Protein AF-0000000079073240 (afdb_homodimer)

Nearest PDB structures (foldseek):
  4fma-assembly17_L  TM=2.137E-01  e=8.329E-01  Escherichia coli
  3fks-assembly1_G  TM=1.843E-01  e=3.389E+00  Saccharomyces cerevisiae
  4fma-assembly17_L  TM=2.131E-01  e=1.432E+00  Escherichia coli
  3fks-assembly1_G  TM=1.661E-01  e=3.949E+00  Saccharomyces cerevisiae
  6wnr-assembly1_G  TM=2.010E-01  e=8.690E+00  Escherichia coli

Secondary structure (DSSP, 8-state):
--EEEEEEEEEE-TT-SS-EEEEEEEETT-TTHHHHHHHHHHHHPPPHHHHHH----TTTTHHHHHHHHSTTT--S-HHHHHHHHHHHHHT-SSSB--GGG-HHHHHHHHHHS-TT-HHHHHHHHHHHHHHB--HHHHGGG-SS-SEEEEEEEEEETTTEEEEEEEEEEES-TTS-HHHHTT-EEEE-HHHHHTSHHHHTTS-HHHHHHHHHHHHHTTEEE--HHHHHHHHHHHHHHHHHHHT-/--EEEEEEEEEE-TT-SS-EEEEEEEETT-TTHHHHHHHHHHHHPPPHHHHHHS---TTTTHHHHHHHHSTTT--S-HHHHHHHHHHHHHT-SSSB--GGG-HHHHHHHHHHS-TT-HHHHHHHHHHHHHHB--HHHHGGG-SS-SEEEEEEEEEETTTEEEEEEEEEEES-TTS-HHHHTT-EEEE-HHHHHTSHHHHTTS-HHHHHHHHHHHHHTTEEE--HHHHHHHHHHHHHHHHHHHT-

Foldseek 3Di:
DFQAEKEWEWEADPPWPATWIAMWTADALCACVVLVLVLLLLVLADALVCLVPVDDPCVLCVQVVVVCCDPLNVGPDVSSQVSSLVSSVVSGDHTPPVPLPPSNVLSVQCVVDDPPDPSNVVSSVVVCNRTPDAPQCRLVVGLHHLKYKYWYWYCPPSGDIAIAMWIWTFQCSPDDSVCSSPRIDTDDPVVSCVRPSHVVRCDPVNSVVSQVSCVVSNYYYDDPVRVVVSSVVSVVVVVVVVVD/DFQAEKEWEWEADPPWPATWIAMWTADALCACVVLVLVLLLLVLADALVCLVPVDDPCVLCVQVVVVCCDPLNVGPCVSSQVSSLVSSVVSGDHTPPVPLPPVNVLSVQCVVDDPPDPSNVVSSVVVCNRTPDAPQCRLVVGLHHLWYKYWYWYCPPSGDIAIAMWIWTFQCSPDDSVCSSPRIDTDDPVVSCVRPSHVVRCDPVNSVVSQVSCVVSNYYYDDPVRVVVSSVVSVVVVVVVVVD

Structure (mmCIF, N/CA/C/O backbone):
data_AF-0000000079073240-model_v1
#
loop_
_entity.id
_entity.type
_entity.pdbx_description
1 polymer 'Uncharacterized protein'
#
loop_
_atom_site.group_PDB
_atom_site.id
_atom_site.type_symbol
_atom_site.label_atom_id
_atom_site.label_alt_id
_atom_site.label_comp_id
_atom_site.label_asym_id
_atom_site.label_entity_id
_atom_site.label_seq_id
_atom_site.pdbx_PDB_ins_code
_atom_site.Cartn_x
_atom_site.Cartn_y
_atom_site.Cartn_z
_atom_site.occupancy
_atom_site.B_iso_or_equiv
_atom_site.auth_seq_id
_atom_site.auth_comp_id
_atom_site.auth_asym_id
_atom_site.auth_atom_id
_atom_site.pdbx_PDB_model_num
ATOM 1 N N . MET A 1 1 ? -9.312 -0.225 -21.156 1 39.06 1 MET A N 1
ATOM 2 C CA . MET A 1 1 ? -8.062 0.419 -20.75 1 39.06 1 MET A CA 1
ATOM 3 C C . MET A 1 1 ? -7.074 -0.608 -20.203 1 39.06 1 MET A C 1
ATOM 5 O O . MET A 1 1 ? -7.438 -1.466 -19.406 1 39.06 1 MET A O 1
ATOM 9 N N . GLY A 1 2 ? -5.984 -1.089 -20.938 1 51.09 2 GLY A N 1
ATOM 10 C CA . GLY A 1 2 ? -5.105 -2.23 -21.141 1 51.09 2 GLY A CA 1
ATOM 11 C C . GLY A 1 2 ? -4.203 -2.504 -19.953 1 51.09 2 GLY A C 1
ATOM 12 O O . GLY A 1 2 ? -3.764 -1.574 -19.266 1 51.09 2 GLY A O 1
ATOM 13 N N . GLU A 1 3 ? -4.613 -3.57 -19.203 1 54.66 3 GLU A N 1
ATOM 14 C CA . GLU A 1 3 ? -3.646 -4.125 -18.266 1 54.66 3 GLU A CA 1
ATOM 15 C C . GLU A 1 3 ? -2.291 -4.348 -18.922 1 54.66 3 GLU A C 1
ATOM 17 O O . GLU A 1 3 ? -2.219 -4.883 -20.031 1 54.66 3 GLU A O 1
ATOM 22 N N . ARG A 1 4 ? -1.226 -3.611 -18.281 1 68.44 4 ARG A N 1
ATOM 23 C CA . ARG A 1 4 ? 0.038 -3.572 -19.016 1 68.44 4 ARG A CA 1
ATOM 24 C C . ARG A 1 4 ? 1.122 -4.352 -18.266 1 68.44 4 ARG A C 1
ATOM 26 O O . ARG A 1 4 ? 2.053 -4.867 -18.891 1 68.44 4 ARG A O 1
ATOM 33 N N . THR A 1 5 ? 0.93 -4.434 -16.906 1 77.81 5 THR A N 1
ATOM 34 C CA . THR A 1 5 ? 1.904 -5.227 -16.156 1 77.81 5 THR A CA 1
ATOM 35 C C . THR A 1 5 ? 1.208 -6.125 -15.141 1 77.81 5 THR A C 1
ATOM 37 O O . THR A 1 5 ? 0.056 -5.883 -14.773 1 77.81 5 THR A O 1
ATOM 40 N N . GLN A 1 6 ? 1.866 -7.25 -14.844 1 85.62 6 GLN A N 1
ATOM 41 C CA . GLN A 1 6 ? 1.227 -8.211 -13.953 1 85.62 6 GLN A CA 1
ATOM 42 C C . GLN A 1 6 ? 2.25 -8.875 -13.031 1 85.62 6 GLN A C 1
ATOM 44 O O . GLN A 1 6 ? 3.428 -8.977 -13.383 1 85.62 6 GLN A O 1
ATOM 49 N N . ILE A 1 7 ? 1.712 -9.258 -11.93 1 90.81 7 ILE A N 1
ATOM 50 C CA . ILE A 1 7 ? 2.479 -10.109 -11.031 1 90.81 7 ILE A CA 1
ATOM 51 C C . ILE A 1 7 ? 1.813 -11.484 -10.938 1 90.81 7 ILE A C 1
ATOM 53 O O . ILE A 1 7 ? 0.609 -11.578 -10.688 1 90.81 7 ILE A O 1
ATOM 57 N N . LEU A 1 8 ? 2.543 -12.477 -11.219 1 91.12 8 LEU A N 1
ATOM 58 C CA . LEU A 1 8 ? 2.15 -13.828 -10.844 1 91.12 8 LEU A CA 1
ATOM 59 C C . LEU A 1 8 ? 2.73 -14.203 -9.484 1 91.12 8 LEU A C 1
ATOM 61 O O . LEU A 1 8 ? 3.949 -14.18 -9.297 1 91.12 8 LEU A O 1
ATOM 65 N N . VAL A 1 9 ? 1.923 -14.469 -8.57 1 93.81 9 VAL A N 1
ATOM 66 C CA . VAL A 1 9 ? 2.377 -14.992 -7.289 1 93.81 9 VAL A CA 1
ATOM 67 C C . VAL A 1 9 ? 2.199 -16.516 -7.262 1 93.81 9 VAL A C 1
ATOM 69 O O . VAL A 1 9 ? 1.07 -17.016 -7.289 1 93.81 9 VAL A O 1
ATOM 72 N N . ASN A 1 10 ? 3.271 -17.156 -7.242 1 93.31 10 ASN A N 1
ATOM 73 C CA . ASN A 1 10 ? 3.33 -18.625 -7.199 1 93.31 10 ASN A CA 1
ATOM 74 C C . ASN A 1 10 ? 3.803 -19.125 -5.84 1 93.31 10 ASN A C 1
ATOM 76 O O . ASN A 1 10 ? 4.863 -18.719 -5.359 1 93.31 10 ASN A O 1
ATOM 80 N N . VAL A 1 11 ? 2.977 -20.016 -5.25 1 93.69 11 VAL A N 1
ATOM 81 C CA . VAL A 1 11 ? 3.355 -20.531 -3.941 1 93.69 11 VAL A CA 1
ATOM 82 C C . VAL A 1 11 ? 3.385 -22.062 -3.979 1 93.69 11 VAL A C 1
ATOM 84 O O . VAL A 1 11 ? 2.363 -22.703 -4.234 1 93.69 11 VAL A O 1
ATOM 87 N N . HIS A 1 12 ? 4.527 -22.562 -3.688 1 91.12 12 HIS A N 1
ATOM 88 C CA . HIS A 1 12 ? 4.711 -24.016 -3.598 1 91.12 12 HIS A CA 1
ATOM 89 C C . HIS A 1 12 ? 4.465 -24.516 -2.178 1 91.12 12 HIS A C 1
ATOM 91 O O . HIS A 1 12 ? 5.141 -24.094 -1.238 1 91.12 12 HIS A O 1
ATOM 97 N N . LEU A 1 13 ? 3.537 -25.391 -2.162 1 88.44 13 LEU A N 1
ATOM 98 C CA . LEU A 1 13 ? 3.191 -26.016 -0.891 1 88.44 13 LEU A CA 1
ATOM 99 C C . LEU A 1 13 ? 3.621 -27.469 -0.871 1 88.44 13 LEU A C 1
ATOM 101 O O . LEU A 1 13 ? 3.418 -28.203 -1.848 1 88.44 13 LEU A O 1
ATOM 105 N N . SER A 1 14 ? 4.23 -27.984 0.202 1 80.5 14 SER A N 1
ATOM 106 C CA . SER A 1 14 ? 4.809 -29.312 0.281 1 80.5 14 SER A CA 1
ATOM 107 C C . SER A 1 14 ? 3.738 -30.391 0.146 1 80.5 14 SER A C 1
ATOM 109 O O . SER A 1 14 ? 4 -31.484 -0.38 1 80.5 14 SER A O 1
ATOM 111 N N . ASN A 1 15 ? 2.557 -30.172 0.523 1 78.69 15 ASN A N 1
ATOM 112 C CA . ASN A 1 15 ? 1.539 -31.219 0.563 1 78.69 15 ASN A CA 1
ATOM 113 C C . ASN A 1 15 ? 0.545 -31.078 -0.585 1 78.69 15 ASN A C 1
ATOM 115 O O . ASN A 1 15 ? -0.516 -31.703 -0.574 1 78.69 15 ASN A O 1
ATOM 119 N N . GLU A 1 16 ? 0.868 -30.266 -1.56 1 80.88 16 GLU A N 1
ATOM 120 C CA . GLU A 1 16 ? -0.041 -30.062 -2.684 1 80.88 16 GLU A CA 1
ATOM 121 C C . GLU A 1 16 ? 0.634 -30.422 -4.008 1 80.88 16 GLU A C 1
ATOM 123 O O . GLU A 1 16 ? 1.821 -30.141 -4.195 1 80.88 16 GLU A O 1
ATOM 128 N N . ARG A 1 17 ? -0.146 -31 -4.82 1 75.69 17 ARG A N 1
ATOM 129 C CA . ARG A 1 17 ? 0.35 -31.375 -6.141 1 75.69 17 ARG A CA 1
ATOM 130 C C . ARG A 1 17 ? 0.611 -30.141 -7 1 75.69 17 ARG A C 1
ATOM 132 O O . ARG A 1 17 ? 1.598 -30.094 -7.738 1 75.69 17 ARG A O 1
ATOM 139 N N . TYR A 1 18 ? -0.272 -29.234 -6.793 1 77.88 18 TYR A N 1
ATOM 140 C CA . TYR A 1 18 ? -0.161 -28.031 -7.602 1 77.88 18 TYR A CA 1
ATOM 141 C C . TYR A 1 18 ? 0.098 -26.812 -6.723 1 77.88 18 TYR A C 1
ATOM 143 O O . TYR A 1 18 ? -0.429 -26.719 -5.613 1 77.88 18 TYR A O 1
ATOM 151 N N . ALA A 1 19 ? 0.877 -25.891 -7.305 1 83.06 19 ALA A N 1
ATOM 152 C CA . ALA A 1 19 ? 1.154 -24.641 -6.605 1 83.06 19 ALA A CA 1
ATOM 153 C C . ALA A 1 19 ? -0.075 -23.734 -6.59 1 83.06 19 ALA A C 1
ATOM 155 O O . ALA A 1 19 ? -0.89 -23.766 -7.516 1 83.06 19 ALA A O 1
ATOM 156 N N . PHE A 1 20 ? -0.164 -23.094 -5.508 1 90.75 20 PHE A N 1
ATOM 157 C CA . PHE A 1 20 ? -1.068 -21.953 -5.531 1 90.75 20 PHE A CA 1
ATOM 158 C C . PHE A 1 20 ? -0.569 -20.875 -6.496 1 90.75 20 PHE A C 1
ATOM 160 O O . PHE A 1 20 ? 0.631 -20.609 -6.562 1 90.75 20 PHE A O 1
ATOM 167 N N . GLY A 1 21 ? -1.479 -20.297 -7.246 1 90.94 21 GLY A N 1
ATOM 168 C CA . GLY A 1 21 ? -1.134 -19.203 -8.141 1 90.94 21 GLY A CA 1
ATOM 169 C C . GLY A 1 21 ? -2.217 -18.141 -8.227 1 90.94 21 GLY A C 1
ATOM 170 O O . GLY A 1 21 ? -3.406 -18.469 -8.273 1 90.94 21 GLY A O 1
ATOM 171 N N . THR A 1 22 ? -1.806 -16.922 -8.188 1 90.44 22 THR A N 1
ATOM 172 C CA . THR A 1 22 ? -2.74 -15.828 -8.422 1 90.44 22 THR A CA 1
ATOM 173 C C . THR A 1 22 ? -2.098 -14.742 -9.281 1 90.44 22 THR A C 1
ATOM 175 O O . THR A 1 22 ? -0.878 -14.562 -9.258 1 90.44 22 THR A O 1
ATOM 178 N N . VAL A 1 23 ? -2.951 -14 -10 1 88 23 VAL A N 1
ATOM 179 C CA . VAL A 1 23 ? -2.475 -12.945 -10.883 1 88 23 VAL A CA 1
ATOM 180 C C . VAL A 1 23 ? -2.998 -11.594 -10.406 1 88 23 VAL A C 1
ATOM 182 O O . VAL A 1 23 ? -4.184 -11.453 -10.102 1 88 23 VAL A O 1
ATOM 185 N N . ILE A 1 24 ? -2.059 -10.695 -10.328 1 87.12 24 ILE A N 1
ATOM 186 C CA . ILE A 1 24 ? -2.408 -9.32 -10.008 1 87.12 24 ILE A CA 1
ATOM 187 C C . ILE A 1 24 ? -2.129 -8.422 -11.219 1 87.12 24 ILE A C 1
ATOM 189 O O . ILE A 1 24 ? -1.018 -8.422 -11.75 1 87.12 24 ILE A O 1
ATOM 193 N N . HIS A 1 25 ? -3.105 -7.656 -11.555 1 85 25 HIS A N 1
ATOM 194 C CA . HIS A 1 25 ? -2.984 -6.809 -12.742 1 85 25 HIS A CA 1
ATOM 195 C C . HIS A 1 25 ? -2.762 -5.352 -12.352 1 85 25 HIS A C 1
ATOM 197 O O . HIS A 1 25 ? -3.365 -4.859 -11.398 1 85 25 HIS A O 1
ATOM 203 N N . TYR A 1 26 ? -1.938 -4.723 -13.117 1 84 26 TYR A N 1
ATOM 204 C CA . TYR A 1 26 ? -1.677 -3.303 -12.922 1 84 26 TYR A CA 1
ATOM 205 C C . TYR A 1 26 ? -1.961 -2.512 -14.188 1 84 26 TYR A C 1
ATOM 207 O O . TYR A 1 26 ? -1.687 -2.984 -15.297 1 84 26 TYR A O 1
ATOM 215 N N . GLN A 1 27 ? -2.514 -1.317 -13.938 1 73.56 27 GLN A N 1
ATOM 216 C CA . GLN A 1 27 ? -2.848 -0.447 -15.062 1 73.56 27 GLN A CA 1
ATOM 217 C C . GLN A 1 27 ? -1.596 0.196 -15.648 1 73.56 27 GLN A C 1
ATOM 219 O O . GLN A 1 27 ? -0.532 0.181 -15.023 1 73.56 27 GLN A O 1
ATOM 224 N N . TRP A 1 28 ? -1.771 0.904 -16.688 1 59.62 28 TRP A N 1
ATOM 225 C CA . TRP A 1 28 ? -0.756 1.611 -17.469 1 59.62 28 TRP A CA 1
ATOM 226 C C . TRP A 1 28 ? -0.041 2.65 -16.609 1 59.62 28 TRP A C 1
ATOM 228 O O . TRP A 1 28 ? -0.671 3.344 -15.805 1 59.62 28 TRP A O 1
ATOM 238 N N . GLY A 1 29 ? 1.304 2.631 -16.906 1 57.88 29 GLY A N 1
ATOM 239 C CA . GLY A 1 29 ? 2.023 3.762 -16.344 1 57.88 29 GLY A CA 1
ATOM 240 C C . GLY A 1 29 ? 2.357 3.586 -14.875 1 57.88 29 GLY A C 1
ATOM 241 O O . GLY A 1 29 ? 2.762 4.539 -14.211 1 57.88 29 GLY A O 1
ATOM 242 N N . ALA A 1 30 ? 2.354 2.287 -14.5 1 62.16 30 ALA A N 1
ATOM 243 C CA . ALA A 1 30 ? 2.436 2.201 -13.047 1 62.16 30 ALA A CA 1
ATOM 244 C C . ALA A 1 30 ? 3.877 2.357 -12.57 1 62.16 30 ALA A C 1
ATOM 246 O O . ALA A 1 30 ? 4.125 2.512 -11.367 1 62.16 30 ALA A O 1
ATOM 247 N N . GLY A 1 31 ? 4.812 2.625 -13.625 1 77.06 31 GLY A N 1
ATOM 248 C CA . GLY A 1 31 ? 6.152 2.926 -13.141 1 77.06 31 GLY A CA 1
ATOM 249 C C . GLY A 1 31 ? 6.668 1.915 -12.133 1 77.06 31 GLY A C 1
ATOM 250 O O . GLY A 1 31 ? 6.672 0.712 -12.398 1 77.06 31 GLY A O 1
ATOM 251 N N . ILE A 1 32 ? 6.977 2.418 -10.93 1 87.81 32 ILE A N 1
ATOM 252 C CA . ILE A 1 32 ? 7.598 1.551 -9.93 1 87.81 32 ILE A CA 1
ATOM 253 C C . ILE A 1 32 ? 6.531 1.011 -8.984 1 87.81 32 ILE A C 1
ATOM 255 O O . ILE A 1 32 ? 6.852 0.337 -8 1 87.81 32 ILE A O 1
ATOM 259 N N . THR A 1 33 ? 5.266 1.24 -9.273 1 89.06 33 THR A N 1
ATOM 260 C CA . THR A 1 33 ? 4.16 0.868 -8.398 1 89.06 33 THR A CA 1
ATOM 261 C C . THR A 1 33 ? 4.105 -0.645 -8.211 1 89.06 33 THR A C 1
ATOM 263 O O . THR A 1 33 ? 4 -1.13 -7.082 1 89.06 33 THR A O 1
ATOM 266 N N . MET A 1 34 ? 4.16 -1.375 -9.289 1 90.44 34 MET A N 1
ATOM 267 C CA . MET A 1 34 ? 4.133 -2.834 -9.227 1 90.44 34 MET A CA 1
ATOM 268 C C . MET A 1 34 ? 5.312 -3.365 -8.422 1 90.44 34 MET A C 1
ATOM 270 O O . MET A 1 34 ? 5.156 -4.297 -7.629 1 90.44 34 MET A O 1
ATOM 274 N N . LEU A 1 35 ? 6.457 -2.748 -8.641 1 92.88 35 LEU A N 1
ATOM 275 C CA . LEU A 1 35 ? 7.668 -3.162 -7.934 1 92.88 35 LEU A CA 1
ATOM 276 C C . LEU A 1 35 ? 7.527 -2.939 -6.434 1 92.88 35 LEU A C 1
ATOM 278 O O . LEU A 1 35 ? 7.883 -3.811 -5.637 1 92.88 35 LEU A O 1
ATOM 282 N N . LEU A 1 36 ? 6.945 -1.844 -6.062 1 92.88 36 LEU A N 1
ATOM 283 C CA . LEU A 1 36 ? 6.754 -1.545 -4.645 1 92.88 36 LEU A CA 1
ATOM 284 C C . LEU A 1 36 ? 5.684 -2.447 -4.043 1 92.88 36 LEU A C 1
ATOM 286 O O . LEU A 1 36 ? 5.832 -2.924 -2.914 1 92.88 36 LEU A O 1
ATOM 290 N N . ASP A 1 37 ? 4.641 -2.699 -4.762 1 92.75 37 ASP A N 1
ATOM 291 C CA . ASP A 1 37 ? 3.604 -3.609 -4.289 1 92.75 37 ASP A CA 1
ATOM 292 C C . ASP A 1 37 ? 4.176 -4.996 -4.004 1 92.75 37 ASP A C 1
ATOM 294 O O . ASP A 1 37 ? 3.73 -5.68 -3.078 1 92.75 37 ASP A O 1
ATOM 298 N N . ALA A 1 38 ? 5.066 -5.402 -4.859 1 95.19 38 ALA A N 1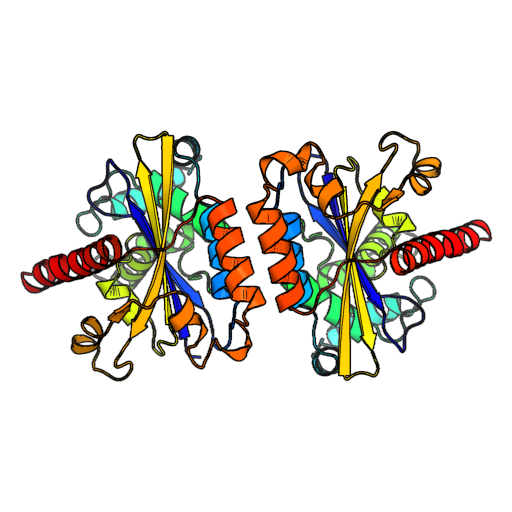
ATOM 299 C CA . ALA A 1 38 ? 5.664 -6.723 -4.684 1 95.19 38 ALA A CA 1
ATOM 300 C C . ALA A 1 38 ? 6.266 -6.875 -3.291 1 95.19 38 ALA A C 1
ATOM 302 O O . ALA A 1 38 ? 6.195 -7.949 -2.689 1 95.19 38 ALA A O 1
ATOM 303 N N . ILE A 1 39 ? 6.867 -5.824 -2.816 1 95.38 39 ILE A N 1
ATOM 304 C CA . ILE A 1 39 ? 7.457 -5.859 -1.481 1 95.38 39 ILE A CA 1
ATOM 305 C C . ILE A 1 39 ? 6.375 -6.16 -0.447 1 95.38 39 ILE A C 1
ATOM 307 O O . ILE A 1 39 ? 6.547 -7.027 0.409 1 95.38 39 ILE A O 1
ATOM 311 N N . ASP A 1 40 ? 5.281 -5.504 -0.572 1 93.38 40 ASP A N 1
ATOM 312 C CA . ASP A 1 40 ? 4.199 -5.688 0.39 1 93.38 40 ASP A CA 1
ATOM 313 C C . ASP A 1 40 ? 3.549 -7.062 0.234 1 93.38 40 ASP A C 1
ATOM 315 O O . ASP A 1 40 ? 3.15 -7.68 1.222 1 93.38 40 ASP A O 1
ATOM 319 N N . ILE A 1 41 ? 3.438 -7.48 -0.933 1 94.44 41 ILE A N 1
ATOM 320 C CA . ILE A 1 41 ? 2.889 -8.812 -1.177 1 94.44 41 ILE A CA 1
ATOM 321 C C . ILE A 1 41 ? 3.775 -9.867 -0.517 1 94.44 41 ILE A C 1
ATOM 323 O O . ILE A 1 41 ? 3.279 -10.758 0.171 1 94.44 41 ILE A O 1
ATOM 327 N N . ILE A 1 42 ? 5.066 -9.766 -0.702 1 96.62 42 ILE A N 1
ATOM 328 C CA . ILE A 1 42 ? 6.016 -10.711 -0.125 1 96.62 42 ILE A CA 1
ATOM 329 C C . ILE A 1 42 ? 5.914 -10.68 1.398 1 96.62 42 ILE A C 1
ATOM 331 O O . ILE A 1 42 ? 5.871 -11.734 2.047 1 96.62 42 ILE A O 1
ATOM 335 N N . ARG A 1 43 ? 5.797 -9.555 1.954 1 93.56 43 ARG A N 1
ATOM 336 C CA . ARG A 1 43 ? 5.727 -9.391 3.402 1 93.56 43 ARG A CA 1
ATOM 337 C C . ARG A 1 43 ? 4.406 -9.922 3.947 1 93.56 43 ARG A C 1
ATOM 339 O O . ARG A 1 43 ? 4.293 -10.219 5.141 1 93.56 43 ARG A O 1
ATOM 346 N N . SER A 1 44 ? 3.414 -9.953 3.082 1 92.5 44 SER A N 1
ATOM 347 C CA . SER A 1 44 ? 2.092 -10.367 3.533 1 92.5 44 SER A CA 1
ATOM 348 C C . SER A 1 44 ? 1.972 -11.891 3.561 1 92.5 44 SER A C 1
ATOM 350 O O . SER A 1 44 ? 0.995 -12.43 4.082 1 92.5 44 SER A O 1
ATOM 352 N N . LEU A 1 45 ? 2.934 -12.594 2.996 1 94.19 45 LEU A N 1
ATOM 353 C CA . LEU A 1 45 ? 2.889 -14.047 3.029 1 94.19 45 LEU A CA 1
ATOM 354 C C . LEU A 1 45 ? 2.902 -14.562 4.465 1 94.19 45 LEU A C 1
ATOM 356 O O . LEU A 1 45 ? 3.771 -14.18 5.254 1 94.19 45 LEU A O 1
ATOM 360 N N . PRO A 1 46 ? 1.967 -15.406 4.715 1 92.38 46 PRO A N 1
ATOM 361 C CA . PRO A 1 46 ? 1.881 -15.883 6.098 1 92.38 46 PRO A CA 1
ATOM 362 C C . PRO A 1 46 ? 2.971 -16.891 6.438 1 92.38 46 PRO A C 1
ATOM 364 O O . PRO A 1 46 ? 3.447 -17.609 5.555 1 92.38 46 PRO A O 1
ATOM 367 N N . SER A 1 47 ? 3.256 -16.859 7.715 1 88.88 47 SER A N 1
ATOM 368 C CA . SER A 1 47 ? 4.109 -17.953 8.188 1 88.88 47 SER A CA 1
ATOM 369 C C . SER A 1 47 ? 3.414 -19.297 8.055 1 88.88 47 SER A C 1
ATOM 371 O O . SER A 1 47 ? 2.184 -19.359 7.988 1 88.88 47 SER A O 1
ATOM 373 N N . PRO A 1 48 ? 4.184 -20.312 8.016 1 84.5 48 PRO A N 1
ATOM 374 C CA . PRO A 1 48 ? 3.57 -21.641 7.914 1 84.5 48 PRO A CA 1
ATOM 375 C C . PRO A 1 48 ? 2.541 -21.891 9.008 1 84.5 48 PRO A C 1
ATOM 377 O O . PRO A 1 48 ? 1.501 -22.516 8.758 1 84.5 48 PRO A O 1
ATOM 380 N N . TYR A 1 49 ? 2.814 -21.422 10.117 1 82.75 49 TYR A N 1
ATOM 381 C CA . TYR A 1 49 ? 1.892 -21.578 11.234 1 82.75 49 TYR A CA 1
ATOM 382 C C . TYR A 1 49 ? 0.583 -20.844 10.969 1 82.75 49 TYR A C 1
ATOM 384 O O . TYR A 1 49 ? -0.5 -21.406 11.156 1 82.75 49 TYR A O 1
ATOM 392 N N . MET A 1 50 ? 0.628 -19.672 10.492 1 82.5 50 MET A N 1
ATOM 393 C CA . MET A 1 50 ? -0.56 -18.875 10.188 1 82.5 50 MET A CA 1
ATOM 394 C C . MET A 1 50 ? -1.371 -19.516 9.07 1 82.5 50 MET A C 1
ATOM 396 O O . MET A 1 50 ? -2.602 -19.531 9.109 1 82.5 50 MET A O 1
ATOM 400 N N . LEU A 1 51 ? -0.666 -19.969 8.148 1 83 51 LEU A N 1
ATOM 401 C CA . LEU A 1 51 ? -1.312 -20.578 6.984 1 83 51 LEU A CA 1
ATOM 402 C C . LEU A 1 51 ? -2.211 -21.734 7.402 1 83 51 LEU A C 1
ATOM 404 O O . LEU A 1 51 ? -3.316 -21.891 6.879 1 83 51 LEU A O 1
ATOM 408 N N . LYS A 1 52 ? -1.878 -22.5 8.32 1 74.5 52 LYS A N 1
ATOM 409 C CA . LYS A 1 52 ? -2.58 -23.703 8.758 1 74.5 52 LYS A CA 1
ATOM 410 C C . LYS A 1 52 ? -3.734 -23.359 9.695 1 74.5 52 LYS A C 1
ATOM 412 O O . LYS A 1 52 ? -4.781 -24 9.664 1 74.5 52 LYS A O 1
ATOM 417 N N . TYR A 1 53 ? -3.564 -22.203 10.414 1 73.62 53 TYR A N 1
ATOM 418 C CA . TYR A 1 53 ? -4.488 -22.016 11.531 1 73.62 53 TYR A CA 1
ATOM 419 C C . TYR A 1 53 ? -5.379 -20.797 11.297 1 73.62 53 TYR A C 1
ATOM 421 O O . TYR A 1 53 ? -6.289 -20.531 12.086 1 73.62 53 TYR A O 1
ATOM 429 N N . ASP A 1 54 ? -4.977 -20.094 10.32 1 71.12 54 ASP A N 1
ATOM 430 C CA . ASP A 1 54 ? -5.883 -18.984 10.031 1 71.12 54 ASP A CA 1
ATOM 431 C C . ASP A 1 54 ? -7.301 -19.5 9.766 1 71.12 54 ASP A C 1
ATOM 433 O O . ASP A 1 54 ? -7.488 -20.531 9.125 1 71.12 54 ASP A O 1
ATOM 437 N N . ASP A 1 55 ? -8.188 -18.953 10.617 1 64.88 55 ASP A N 1
ATOM 438 C CA . ASP A 1 55 ? -9.555 -19.453 10.664 1 64.88 55 ASP A CA 1
ATOM 439 C C . ASP A 1 55 ? -10.391 -18.891 9.516 1 64.88 55 ASP A C 1
ATOM 441 O O . ASP A 1 55 ? -10.625 -17.688 9.453 1 64.88 55 ASP A O 1
ATOM 445 N N . ASP A 1 56 ? -10.281 -19.594 8.406 1 67.06 56 ASP A N 1
ATOM 446 C CA . ASP A 1 56 ? -11.352 -19.297 7.449 1 67.06 56 ASP A CA 1
ATOM 447 C C . ASP A 1 56 ? -12.594 -20.141 7.754 1 67.06 56 ASP A C 1
ATOM 449 O O . ASP A 1 56 ? -12.484 -21.266 8.234 1 67.06 56 ASP A O 1
ATOM 453 N N . ASP A 1 57 ? -13.672 -19.484 7.941 1 69.69 57 ASP A N 1
ATOM 454 C CA . ASP A 1 57 ? -14.93 -20.156 8.258 1 69.69 57 ASP A CA 1
ATOM 455 C C . ASP A 1 57 ? -15.188 -21.312 7.297 1 69.69 57 ASP A C 1
ATOM 457 O O . ASP A 1 57 ? -15.734 -21.109 6.211 1 69.69 57 ASP A O 1
ATOM 461 N N . GLU A 1 58 ? -14.797 -22.516 7.691 1 75 58 GLU A N 1
ATOM 462 C CA . GLU A 1 58 ? -14.984 -23.719 6.883 1 75 58 GLU A CA 1
ATOM 463 C C . GLU A 1 58 ? -16.453 -23.875 6.461 1 75 58 GLU A C 1
ATOM 465 O O . GLU A 1 58 ? -16.734 -24.281 5.332 1 75 58 GLU A O 1
ATOM 470 N N . LYS A 1 59 ? -17.281 -23.578 7.348 1 84.06 59 LYS A N 1
ATOM 471 C CA . LYS A 1 59 ? -18.688 -23.719 7.047 1 84.06 59 LYS A CA 1
ATOM 472 C C . LYS A 1 59 ? -19.141 -22.703 6 1 84.06 59 LYS A C 1
ATOM 474 O O . LYS A 1 59 ? -19.953 -23.016 5.129 1 84.06 59 LYS A O 1
ATOM 479 N N . LYS A 1 60 ? -18.531 -21.609 6.082 1 87.94 60 LYS A N 1
ATOM 480 C CA . LYS A 1 60 ? -18.891 -20.531 5.164 1 87.94 60 LYS A CA 1
ATOM 481 C C . LYS A 1 60 ? -18.5 -20.875 3.729 1 87.94 60 LYS A C 1
ATOM 483 O O . LYS A 1 60 ? -19.219 -20.547 2.785 1 87.94 60 LYS A O 1
ATOM 488 N N . PHE A 1 61 ? -17.438 -21.734 3.615 1 90.56 61 PHE A N 1
ATOM 489 C CA . PHE A 1 61 ? -16.906 -21.938 2.273 1 90.56 61 PHE A CA 1
ATOM 490 C C . PHE A 1 61 ? -17.031 -23.406 1.855 1 90.56 61 PHE A C 1
ATOM 492 O O . PHE A 1 61 ? -16.312 -23.859 0.963 1 90.56 61 PHE A O 1
ATOM 499 N N . LYS A 1 62 ? -17.922 -24.062 2.473 1 91.81 62 LYS A N 1
ATOM 500 C CA . LYS A 1 62 ? -18.078 -25.484 2.211 1 91.81 62 LYS A CA 1
ATOM 501 C C . LYS A 1 62 ? -18.312 -25.75 0.727 1 91.81 62 LYS A C 1
ATOM 503 O O . LYS A 1 62 ? -17.719 -26.656 0.147 1 91.81 62 LYS A O 1
ATOM 508 N N . TYR A 1 63 ? -19.172 -25.016 0.21 1 92.81 63 TYR A N 1
ATOM 509 C CA . TYR A 1 63 ? -19.469 -25.219 -1.201 1 92.81 63 TYR A CA 1
ATOM 510 C C . TYR A 1 63 ? -18.25 -24.922 -2.07 1 92.81 63 TYR A C 1
ATOM 512 O O . TYR A 1 63 ? -17.891 -25.719 -2.939 1 92.81 63 TYR A O 1
ATOM 520 N N . LEU A 1 64 ? -17.688 -23.844 -1.872 1 92.31 64 LEU A N 1
ATOM 521 C CA . LEU A 1 64 ? -16.5 -23.469 -2.637 1 92.31 64 LEU A CA 1
ATOM 522 C C . LEU A 1 64 ? -15.414 -24.547 -2.498 1 92.31 64 LEU A C 1
ATOM 524 O O . LEU A 1 64 ? -14.773 -24.906 -3.484 1 92.31 64 LEU A O 1
ATOM 528 N N . ASP A 1 65 ? -15.297 -25.031 -1.307 1 92.56 65 ASP A N 1
ATOM 529 C CA . ASP A 1 65 ? -14.297 -26.062 -1.06 1 92.56 65 ASP A CA 1
ATOM 530 C C . ASP A 1 65 ? -14.586 -27.328 -1.876 1 92.56 65 ASP A C 1
ATOM 532 O O . ASP A 1 65 ? -13.664 -27.969 -2.383 1 92.56 65 ASP A O 1
ATOM 536 N N . SER A 1 66 ? -15.781 -27.562 -1.94 1 94.12 66 SER A N 1
ATOM 537 C CA . SER A 1 66 ? -16.156 -28.734 -2.736 1 94.12 66 SER A CA 1
ATOM 538 C C . SER A 1 66 ? -15.805 -28.531 -4.207 1 94.12 66 SER A C 1
ATOM 540 O O . SER A 1 66 ? -15.383 -29.469 -4.887 1 94.12 66 SER A O 1
ATOM 542 N N . VAL A 1 67 ? -15.977 -27.375 -4.691 1 92.5 67 VAL A N 1
ATOM 543 C CA . VAL A 1 67 ? -15.625 -27.047 -6.07 1 92.5 67 VAL A CA 1
ATOM 544 C C . VAL A 1 67 ? -14.109 -27.141 -6.25 1 92.5 67 VAL A C 1
ATOM 546 O O . VAL A 1 67 ? -13.633 -27.734 -7.219 1 92.5 67 VAL A O 1
ATOM 549 N N . LEU A 1 68 ? -13.391 -26.688 -5.336 1 92.06 68 LEU A N 1
ATOM 550 C CA . LEU A 1 68 ? -11.93 -26.641 -5.418 1 92.06 68 LEU A CA 1
ATOM 551 C C . LEU A 1 68 ? -11.344 -28.047 -5.324 1 92.06 68 LEU A C 1
ATOM 553 O O . LEU A 1 68 ? -10.289 -28.328 -5.898 1 92.06 68 LEU A O 1
ATOM 557 N N . LYS A 1 69 ? -12.039 -28.891 -4.699 1 93.44 69 LYS A N 1
ATOM 558 C CA . LYS A 1 69 ? -11.578 -30.281 -4.57 1 93.44 69 LYS A CA 1
ATOM 559 C C . LYS A 1 69 ? -11.93 -31.094 -5.809 1 93.44 69 LYS A C 1
ATOM 561 O O . LYS A 1 69 ? -11.391 -32.188 -6.012 1 93.44 69 LYS A O 1
ATOM 566 N N . SER A 1 70 ? -12.758 -30.594 -6.5 1 90.5 70 SER A N 1
ATOM 567 C CA . SER A 1 70 ? -13.219 -31.328 -7.672 1 90.5 70 SER A CA 1
ATOM 568 C C . SER A 1 70 ? -12.078 -31.562 -8.664 1 90.5 70 SER A C 1
ATOM 570 O O . SER A 1 70 ? -10.984 -31.031 -8.484 1 90.5 70 SER A O 1
ATOM 572 N N . GLN A 1 71 ? -12.359 -32.219 -9.789 1 85.75 71 GLN A N 1
ATOM 573 C CA . GLN A 1 71 ? -11.383 -32.625 -10.797 1 85.75 71 GLN A CA 1
ATOM 574 C C . GLN A 1 71 ? -10.867 -31.406 -11.562 1 85.75 71 GLN A C 1
ATOM 576 O O . GLN A 1 71 ? -9.766 -31.438 -12.109 1 85.75 71 GLN A O 1
ATOM 581 N N . ASP A 1 72 ? -11.656 -30.328 -11.477 1 81.69 72 ASP A N 1
ATOM 582 C CA . ASP A 1 72 ? -11.266 -29.141 -12.219 1 81.69 72 ASP A CA 1
ATOM 583 C C . ASP A 1 72 ? -10.047 -28.469 -11.578 1 81.69 72 ASP A C 1
ATOM 585 O O . ASP A 1 72 ? -9.219 -27.875 -12.281 1 81.69 72 ASP A O 1
ATOM 589 N N . PHE A 1 73 ? -9.938 -28.625 -10.258 1 88.31 73 PHE A N 1
ATOM 590 C CA . PHE A 1 73 ? -8.875 -27.891 -9.57 1 88.31 73 PHE A CA 1
ATOM 591 C C . PHE A 1 73 ? -7.957 -28.859 -8.82 1 88.31 73 PHE A C 1
ATOM 593 O O . PHE A 1 73 ? -6.746 -28.656 -8.758 1 88.31 73 PHE A O 1
ATOM 600 N N . GLU A 1 74 ? -8.555 -29.938 -8.086 1 89 74 GLU A N 1
ATOM 601 C CA . GLU A 1 74 ? -7.832 -31 -7.391 1 89 74 GLU A CA 1
ATOM 602 C C . GLU A 1 74 ? -7.012 -30.438 -6.23 1 89 74 GLU A C 1
ATOM 604 O O . GLU A 1 74 ? -5.871 -30.859 -6.012 1 89 74 GLU A O 1
ATOM 609 N N . ILE A 1 75 ? -7.594 -29.5 -5.582 1 90.75 75 ILE A N 1
ATOM 610 C CA . ILE A 1 75 ? -6.938 -28.922 -4.414 1 90.75 75 ILE A CA 1
ATOM 611 C C . ILE A 1 75 ? -7.25 -29.766 -3.176 1 90.75 75 ILE A C 1
ATOM 613 O O . ILE A 1 75 ? -8.414 -29.938 -2.809 1 90.75 75 ILE A O 1
ATOM 617 N N . ARG A 1 76 ? -6.27 -30.25 -2.572 1 91.69 76 ARG A N 1
ATOM 618 C CA . ARG A 1 76 ? -6.438 -31.125 -1.415 1 91.69 76 ARG A CA 1
ATOM 619 C C . ARG A 1 76 ? -6.859 -30.312 -0.186 1 91.69 76 ARG A C 1
ATOM 621 O O . ARG A 1 76 ? -7.758 -30.734 0.55 1 91.69 76 ARG A O 1
ATOM 628 N N . ASN A 1 77 ? -6.238 -29.141 -0.009 1 89.56 77 ASN A N 1
ATOM 629 C CA . ASN A 1 77 ? -6.523 -28.312 1.163 1 89.56 77 ASN A CA 1
ATOM 630 C C . ASN A 1 77 ? -6.992 -26.922 0.767 1 89.56 77 ASN A C 1
ATOM 632 O O . ASN A 1 77 ? -6.238 -25.953 0.879 1 89.56 77 ASN A O 1
ATOM 636 N N . PRO A 1 78 ? -8.227 -26.797 0.466 1 90.69 78 PRO A N 1
ATOM 637 C CA . PRO A 1 78 ? -8.742 -25.531 -0.022 1 90.69 78 PRO A CA 1
ATOM 638 C C . PRO A 1 78 ? -8.57 -24.391 0.99 1 90.69 78 PRO A C 1
ATOM 640 O O . PRO A 1 78 ? -8.391 -23.234 0.603 1 90.69 78 PRO A O 1
ATOM 643 N N . GLN A 1 79 ? -8.633 -24.75 2.24 1 89.81 79 GLN A N 1
ATOM 644 C CA . GLN A 1 79 ? -8.492 -23.719 3.273 1 89.81 79 GLN A CA 1
ATOM 645 C C . GLN A 1 79 ? -7.148 -23 3.158 1 89.81 79 GLN A C 1
ATOM 647 O O . GLN A 1 79 ? -7.078 -21.781 3.293 1 89.81 79 GLN A O 1
ATOM 652 N N . VAL A 1 80 ? -6.133 -23.719 2.879 1 89.75 80 VAL A N 1
ATOM 653 C CA . VAL A 1 80 ? -4.789 -23.156 2.754 1 89.75 80 VAL A CA 1
ATOM 654 C C . VAL A 1 80 ? -4.738 -22.203 1.569 1 89.75 80 VAL A C 1
ATOM 656 O O . VAL A 1 80 ? -4.152 -21.125 1.665 1 89.75 80 VAL A O 1
ATOM 659 N N . TYR A 1 81 ? -5.391 -22.562 0.546 1 91.12 81 TYR A N 1
ATOM 660 C CA . TYR A 1 81 ? -5.418 -21.719 -0.644 1 91.12 81 TYR A CA 1
ATOM 661 C C . TYR A 1 81 ? -6.18 -20.422 -0.377 1 91.12 81 TYR A C 1
ATOM 663 O O . TYR A 1 81 ? -5.738 -19.344 -0.773 1 91.12 81 TYR A O 1
ATOM 671 N N . ARG A 1 82 ? -7.266 -20.562 0.259 1 89.88 82 ARG A N 1
ATOM 672 C CA . ARG A 1 82 ? -8.055 -19.375 0.574 1 89.88 82 ARG A CA 1
ATOM 673 C C . ARG A 1 82 ? -7.281 -18.438 1.499 1 89.88 82 ARG A C 1
ATOM 675 O O . ARG A 1 82 ? -7.293 -17.219 1.308 1 89.88 82 ARG A O 1
ATOM 682 N N . ASN A 1 83 ? -6.629 -19.031 2.459 1 90.19 83 ASN A N 1
ATOM 683 C CA . ASN A 1 83 ? -5.836 -18.234 3.385 1 90.19 83 ASN A CA 1
ATOM 684 C C . ASN A 1 83 ? -4.691 -17.531 2.672 1 90.19 83 ASN A C 1
ATOM 686 O O . ASN A 1 83 ? -4.445 -16.344 2.906 1 90.19 83 ASN A O 1
ATOM 690 N N . LEU A 1 84 ? -4.055 -18.25 1.826 1 91.88 84 LEU A N 1
ATOM 691 C CA . LEU A 1 84 ? -2.986 -17.641 1.034 1 91.88 84 LEU A CA 1
ATOM 692 C C . LEU A 1 84 ? -3.516 -16.484 0.209 1 91.88 84 LEU A C 1
ATOM 694 O O . LEU A 1 84 ? -2.918 -15.398 0.2 1 91.88 84 LEU A O 1
ATOM 698 N N . TYR A 1 85 ? -4.594 -16.734 -0.391 1 91.38 85 TYR A N 1
ATOM 699 C CA . TYR A 1 85 ? -5.203 -15.719 -1.234 1 91.38 85 TYR A CA 1
ATOM 700 C C . TYR A 1 85 ? -5.516 -14.461 -0.429 1 91.38 85 TYR A C 1
ATOM 702 O O . TYR A 1 85 ? -5.172 -13.352 -0.84 1 91.38 85 TYR A O 1
ATOM 710 N N . LYS A 1 86 ? -6.098 -14.656 0.658 1 89 86 LYS A N 1
ATOM 711 C CA . LYS A 1 86 ? -6.449 -13.555 1.544 1 89 86 LYS A CA 1
ATOM 712 C C . LYS A 1 86 ? -5.211 -12.766 1.957 1 89 86 LYS A C 1
ATOM 714 O O . LYS A 1 86 ? -5.211 -11.531 1.903 1 89 86 LYS A O 1
ATOM 719 N N . HIS A 1 87 ? -4.211 -13.445 2.377 1 91.31 87 HIS A N 1
ATOM 720 C CA . HIS A 1 87 ? -2.979 -12.797 2.814 1 91.31 87 HIS A CA 1
ATOM 721 C C . HIS A 1 87 ? -2.311 -12.047 1.664 1 91.31 87 HIS A C 1
ATOM 723 O O . HIS A 1 87 ? -1.885 -10.906 1.827 1 91.31 87 HIS A O 1
ATOM 729 N N . ILE A 1 88 ? -2.211 -12.633 0.545 1 91.94 88 ILE A N 1
ATOM 730 C CA . ILE A 1 88 ? -1.579 -12.016 -0.613 1 91.94 88 ILE A CA 1
ATOM 731 C C . ILE A 1 88 ? -2.346 -10.758 -1.008 1 91.94 88 ILE A C 1
ATOM 733 O O . ILE A 1 88 ? -1.746 -9.703 -1.242 1 91.94 88 ILE A O 1
ATOM 737 N N . LEU A 1 89 ? -3.623 -10.812 -1.012 1 90.44 89 LEU A N 1
ATOM 738 C CA . LEU A 1 89 ? -4.438 -9.672 -1.405 1 90.44 89 LEU A CA 1
ATOM 739 C C . LEU A 1 89 ? -4.277 -8.516 -0.417 1 90.44 89 LEU A C 1
ATOM 741 O O . LEU A 1 89 ? -4.375 -7.352 -0.797 1 90.44 89 LEU A O 1
ATOM 745 N N . SER A 1 90 ? -4.023 -8.867 0.782 1 88.19 90 SER A N 1
ATOM 746 C CA . SER A 1 90 ? -3.83 -7.816 1.778 1 88.19 90 SER A CA 1
ATOM 747 C C . SER A 1 90 ? -2.58 -6.996 1.482 1 88.19 90 SER A C 1
ATOM 749 O O . SER A 1 90 ? -2.434 -5.879 1.979 1 88.19 90 SER A O 1
ATOM 751 N N . GLY A 1 91 ? -1.704 -7.57 0.674 1 89.06 91 GLY A N 1
ATOM 752 C CA . GLY A 1 91 ? -0.486 -6.871 0.299 1 89.06 91 GLY A CA 1
ATOM 753 C C . GLY A 1 91 ? -0.61 -6.117 -1.013 1 89.06 91 GLY A C 1
ATOM 754 O O . GLY A 1 91 ? 0.301 -5.387 -1.402 1 89.06 91 GLY A O 1
ATOM 755 N N . VAL A 1 92 ? -1.711 -6.289 -1.674 1 88.88 92 VAL A N 1
ATOM 756 C CA . VAL A 1 92 ? -1.932 -5.617 -2.951 1 88.88 92 VAL A CA 1
ATOM 757 C C . VAL A 1 92 ? -2.6 -4.266 -2.715 1 88.88 92 VAL A C 1
ATOM 759 O O . VAL A 1 92 ? -3.752 -4.203 -2.279 1 88.88 92 VAL A O 1
ATOM 762 N N . HIS A 1 93 ? -1.941 -3.232 -3.135 1 84.75 93 HIS A N 1
ATOM 763 C CA . HIS A 1 93 ? -2.457 -1.905 -2.82 1 84.75 93 HIS A CA 1
ATOM 764 C C . HIS A 1 93 ? -2.871 -1.161 -4.086 1 84.75 93 HIS A C 1
ATOM 766 O O . HIS A 1 93 ? -3.793 -0.344 -4.059 1 84.75 93 HIS A O 1
ATOM 772 N N . HIS A 1 94 ? -2.205 -1.445 -5.156 1 82.25 94 HIS A N 1
ATOM 773 C CA . HIS A 1 94 ? -2.441 -0.652 -6.355 1 82.25 94 HIS A CA 1
ATOM 774 C C . HIS A 1 94 ? -2.951 -1.523 -7.5 1 82.25 94 HIS A C 1
ATOM 776 O O . HIS A 1 94 ? -3.492 -1.012 -8.484 1 82.25 94 HIS A O 1
ATOM 782 N N . GLY A 1 95 ? -2.678 -2.75 -7.367 1 75.12 95 GLY A N 1
ATOM 783 C CA . GLY A 1 95 ? -3.115 -3.668 -8.406 1 75.12 95 GLY A CA 1
ATOM 784 C C . GLY A 1 95 ? -4.602 -3.961 -8.352 1 75.12 95 GLY A C 1
ATOM 785 O O . GLY A 1 95 ? -5.246 -3.756 -7.324 1 75.12 95 GLY A O 1
ATOM 786 N N . GLY A 1 96 ? -5.035 -4.09 -9.617 1 68.31 96 GLY A N 1
ATOM 787 C CA . GLY A 1 96 ? -6.422 -4.516 -9.672 1 68.31 96 GLY A CA 1
ATOM 788 C C . GLY A 1 96 ? -6.688 -5.801 -8.906 1 68.31 96 GLY A C 1
ATOM 789 O O . GLY A 1 96 ? -5.941 -6.77 -9.039 1 68.31 96 GLY A O 1
ATOM 790 N N . LYS A 1 97 ? -7.445 -5.477 -7.727 1 57.69 97 LYS A N 1
ATOM 791 C CA . LYS A 1 97 ? -7.902 -6.672 -7.027 1 57.69 97 LYS A CA 1
ATOM 792 C C . LYS A 1 97 ? -9.023 -7.367 -7.801 1 57.69 97 LYS A C 1
ATOM 794 O O . LYS A 1 97 ? -9.875 -6.707 -8.398 1 57.69 97 LYS A O 1
ATOM 799 N N . ASN A 1 98 ? -8.789 -8.07 -8.695 1 52.19 98 ASN A N 1
ATOM 800 C CA . ASN A 1 98 ? -9.883 -8.703 -9.43 1 52.19 98 ASN A CA 1
ATOM 801 C C . ASN A 1 98 ? -11.156 -8.766 -8.586 1 52.19 98 ASN A C 1
ATOM 803 O O . ASN A 1 98 ? -11.188 -9.422 -7.547 1 52.19 98 ASN A O 1
ATOM 807 N N . ASP A 1 99 ? -11.859 -7.691 -8.414 1 47.81 99 ASP A N 1
ATOM 808 C CA . ASP A 1 99 ? -13.164 -7.676 -7.762 1 47.81 99 ASP A CA 1
ATOM 809 C C . ASP A 1 99 ? -13.82 -9.055 -7.797 1 47.81 99 ASP A C 1
ATOM 811 O O . ASP A 1 99 ? -14.641 -9.383 -6.938 1 47.81 99 ASP A O 1
ATOM 815 N N . TYR A 1 100 ? -13.781 -9.68 -8.945 1 45.62 100 TYR A N 1
ATOM 816 C CA . TYR A 1 100 ? -14.312 -11.031 -9.117 1 45.62 100 TYR A CA 1
ATOM 817 C C . TYR A 1 100 ? -13.758 -11.969 -8.055 1 45.62 100 TYR A C 1
ATOM 819 O O . TYR A 1 100 ? -14.211 -13.117 -7.934 1 45.62 100 TYR A O 1
ATOM 827 N N . TYR A 1 101 ? -12.906 -11.492 -7.16 1 58.88 101 TYR A N 1
ATOM 828 C CA . TYR A 1 101 ? -12.141 -12.508 -6.449 1 58.88 101 TYR A CA 1
ATOM 829 C C . TYR A 1 101 ? -12.508 -12.531 -4.973 1 58.88 101 TYR A C 1
ATOM 831 O O . TYR A 1 101 ? -11.75 -13.062 -4.148 1 58.88 101 TYR A O 1
ATOM 839 N N . ASP A 1 102 ? -13.516 -11.766 -4.789 1 73.69 102 ASP A N 1
ATOM 840 C CA . ASP A 1 102 ? -14.055 -12.086 -3.475 1 73.69 102 ASP A CA 1
ATOM 841 C C . ASP A 1 102 ? -14.602 -13.516 -3.443 1 73.69 102 ASP A C 1
ATOM 843 O O . ASP A 1 102 ? -15.633 -13.805 -4.059 1 73.69 102 ASP A O 1
ATOM 847 N N . LEU A 1 103 ? -13.969 -14.328 -2.852 1 82.69 103 LEU A N 1
ATOM 848 C CA . LEU A 1 103 ? -14.273 -15.758 -2.855 1 82.69 103 LEU A CA 1
ATOM 849 C C . LEU A 1 103 ? -15.695 -16.016 -2.379 1 82.69 103 LEU A C 1
ATOM 851 O O . LEU A 1 103 ? -16.344 -16.953 -2.828 1 82.69 103 LEU A O 1
ATOM 855 N N . ASP A 1 104 ? -16.219 -15.031 -1.59 1 83.62 104 ASP A N 1
ATOM 856 C CA . ASP A 1 104 ? -17.609 -15.117 -1.153 1 83.62 104 ASP A CA 1
ATOM 857 C C . ASP A 1 104 ? -18.562 -14.898 -2.322 1 83.62 104 ASP A C 1
ATOM 859 O O . ASP A 1 104 ? -19.5 -15.672 -2.514 1 83.62 104 ASP A O 1
ATOM 863 N N . GLN A 1 105 ? -18.266 -13.938 -3.078 1 83.88 105 GLN A N 1
ATOM 864 C CA . GLN A 1 105 ? -19.109 -13.617 -4.223 1 83.88 105 GLN A CA 1
ATOM 865 C C . GLN A 1 105 ? -19.047 -14.719 -5.277 1 83.88 105 GLN A C 1
ATOM 867 O O . GLN A 1 105 ? -20.062 -15.078 -5.871 1 83.88 105 GLN A O 1
ATOM 872 N N . ILE A 1 106 ? -17.922 -15.234 -5.512 1 85.5 106 ILE A N 1
ATOM 873 C CA . ILE A 1 106 ? -17.75 -16.297 -6.5 1 85.5 106 ILE A CA 1
ATOM 874 C C . ILE A 1 106 ? -18.562 -17.516 -6.086 1 85.5 106 ILE A C 1
ATOM 876 O O . ILE A 1 106 ? -19.219 -18.141 -6.914 1 85.5 106 ILE A O 1
ATOM 880 N N . GLN A 1 107 ? -18.469 -17.844 -4.84 1 87.5 107 GLN A N 1
ATOM 881 C CA . GLN A 1 107 ? -19.234 -18.969 -4.332 1 87.5 107 GLN A CA 1
ATOM 882 C C . GLN A 1 107 ? -20.734 -18.766 -4.551 1 87.5 107 GLN A C 1
ATOM 884 O O . GLN A 1 107 ? -21.422 -19.688 -5.008 1 87.5 107 GLN A O 1
ATOM 889 N N . ASP A 1 108 ? -21.188 -17.609 -4.281 1 89 108 ASP A N 1
ATOM 890 C CA . ASP A 1 108 ? -22.609 -17.328 -4.426 1 89 108 ASP A CA 1
ATOM 891 C C . ASP A 1 108 ? -23.047 -17.422 -5.887 1 89 108 ASP A C 1
ATOM 893 O O . ASP A 1 108 ? -24.109 -17.953 -6.188 1 89 108 ASP A O 1
ATOM 897 N N . LEU A 1 109 ? -22.266 -16.938 -6.688 1 87.81 109 LEU A N 1
ATOM 898 C CA . LEU A 1 109 ? -22.578 -16.969 -8.109 1 87.81 109 LEU A CA 1
ATOM 899 C C . LEU A 1 109 ? -22.516 -18.406 -8.648 1 87.81 109 LEU A C 1
ATOM 901 O O . LEU A 1 109 ? -23.328 -18.797 -9.477 1 87.81 109 LEU A O 1
ATOM 905 N N . LEU A 1 110 ? -21.641 -19.172 -8.141 1 89.75 110 LEU A N 1
ATOM 906 C CA . LEU A 1 110 ? -21.516 -20.562 -8.57 1 89.75 110 LEU A CA 1
ATOM 907 C C . LEU A 1 110 ? -22.75 -21.375 -8.156 1 89.75 110 LEU A C 1
ATOM 909 O O . LEU A 1 110 ? -23.219 -22.234 -8.914 1 89.75 110 LEU A O 1
ATOM 913 N N . LYS A 1 111 ? -23.234 -21.047 -7.09 1 90.56 111 LYS A N 1
ATOM 914 C CA . LYS A 1 111 ? -24.438 -21.734 -6.602 1 90.56 111 LYS A CA 1
ATOM 915 C C . LYS A 1 111 ? -25.641 -21.438 -7.492 1 90.56 111 LYS A C 1
ATOM 917 O O . LYS A 1 111 ? -26.531 -22.266 -7.637 1 90.56 111 LYS A O 1
ATOM 922 N N . LYS A 1 112 ? -25.625 -20.297 -7.992 1 91.62 112 LYS A N 1
ATOM 923 C CA . LYS A 1 112 ? -26.781 -19.828 -8.75 1 91.62 112 LYS A CA 1
ATOM 924 C C . LYS A 1 112 ? -26.734 -20.344 -10.188 1 91.62 112 LYS A C 1
ATOM 926 O O . LYS A 1 112 ? -27.75 -20.344 -10.875 1 91.62 112 LYS A O 1
ATOM 931 N N . HIS A 1 113 ? -25.625 -20.734 -10.609 1 90.94 113 HIS A N 1
ATOM 932 C CA . HIS A 1 113 ? -25.5 -21.094 -12.016 1 90.94 113 HIS A CA 1
ATOM 933 C C . HIS A 1 113 ? -25.328 -22.594 -12.195 1 90.94 113 HIS A C 1
ATOM 935 O O . HIS A 1 113 ? -24.547 -23.234 -11.492 1 90.94 113 HIS A O 1
ATOM 941 N N . PRO A 1 114 ? -26.156 -23.094 -13.148 1 85.31 114 PRO A N 1
ATOM 942 C CA . PRO A 1 114 ? -26.047 -24.531 -13.414 1 85.31 114 PRO A CA 1
ATOM 943 C C . PRO A 1 114 ? -24.656 -24.922 -13.898 1 85.31 114 PRO A C 1
ATOM 945 O O . PRO A 1 114 ? -23.906 -24.094 -14.43 1 85.31 114 PRO A O 1
ATOM 948 N N . GLU A 1 115 ? -24.281 -26.188 -13.828 1 82.12 115 GLU A N 1
ATOM 949 C CA . GLU A 1 115 ? -22.953 -26.734 -14.102 1 82.12 115 GLU A CA 1
ATOM 950 C C . GLU A 1 115 ? -22.578 -26.547 -15.57 1 82.12 115 GLU A C 1
ATOM 952 O O . GLU A 1 115 ? -21.406 -26.312 -15.891 1 82.12 115 GLU A O 1
ATOM 957 N N . ASP A 1 116 ? -23.531 -26.469 -16.453 1 84.56 116 ASP A N 1
ATOM 958 C CA . ASP A 1 116 ? -23.203 -26.438 -17.875 1 84.56 116 ASP A CA 1
ATOM 959 C C . ASP A 1 116 ? -23.438 -25.047 -18.469 1 84.56 116 ASP A C 1
ATOM 961 O O . ASP A 1 116 ? -23.438 -24.859 -19.688 1 84.56 116 ASP A O 1
ATOM 965 N N . SER A 1 117 ? -23.453 -24.109 -17.578 1 90 117 SER A N 1
ATOM 966 C CA . SER A 1 117 ? -23.734 -22.766 -18.078 1 90 117 SER A CA 1
ATOM 967 C C . SER A 1 117 ? -22.438 -22.016 -18.391 1 90 117 SER A C 1
ATOM 969 O O . SER A 1 117 ? -21.422 -22.219 -17.719 1 90 117 SER A O 1
ATOM 971 N N . ASP A 1 118 ? -22.531 -21.125 -19.344 1 90.31 118 ASP A N 1
ATOM 972 C CA . ASP A 1 118 ? -21.406 -20.266 -19.719 1 90.31 118 ASP A CA 1
ATOM 973 C C . ASP A 1 118 ? -20.984 -19.391 -18.547 1 90.31 118 ASP A C 1
ATOM 975 O O . ASP A 1 118 ? -19.781 -19.156 -18.344 1 90.31 118 ASP A O 1
ATOM 979 N N . ASP A 1 119 ? -21.906 -19.031 -17.828 1 88.19 119 ASP A N 1
ATOM 980 C CA . ASP A 1 119 ? -21.609 -18.203 -16.656 1 88.19 119 ASP A CA 1
ATOM 981 C C . ASP A 1 119 ? -20.766 -18.969 -15.633 1 88.19 119 ASP A C 1
ATOM 983 O O . ASP A 1 119 ? -19.812 -18.406 -15.078 1 88.19 119 ASP A O 1
ATOM 987 N N . ARG A 1 120 ? -21.141 -20.125 -15.508 1 89.12 120 ARG A N 1
ATOM 988 C CA . ARG A 1 120 ? -20.375 -20.922 -14.562 1 89.12 120 ARG A CA 1
ATOM 989 C C . ARG A 1 120 ? -18.953 -21.156 -15.047 1 89.12 120 ARG A C 1
ATOM 991 O O . ARG A 1 120 ? -18 -21.094 -14.266 1 89.12 120 ARG A O 1
ATOM 998 N N . GLU A 1 121 ? -18.844 -21.391 -16.281 1 87.75 121 GLU A N 1
ATOM 999 C CA . GLU A 1 121 ? -17.516 -21.578 -16.859 1 87.75 121 GLU A CA 1
ATOM 1000 C C . GLU A 1 121 ? -16.656 -20.344 -16.656 1 87.75 121 GLU A C 1
ATOM 1002 O O . GLU A 1 121 ? -15.469 -20.438 -16.312 1 87.75 121 GLU A O 1
ATOM 1007 N N . THR A 1 122 ? -17.219 -19.266 -16.766 1 85.88 122 THR A N 1
ATOM 1008 C CA . THR A 1 122 ? -16.516 -18 -16.547 1 85.88 122 THR A CA 1
ATOM 1009 C C . THR A 1 122 ? -16.094 -17.859 -15.102 1 85.88 122 THR A C 1
ATOM 1011 O O . THR A 1 122 ? -14.969 -17.422 -14.82 1 85.88 122 THR A O 1
ATOM 1014 N N . LEU A 1 123 ? -16.906 -18.219 -14.25 1 85.62 123 LEU A N 1
ATOM 1015 C CA . LEU A 1 123 ? -16.594 -18.156 -12.82 1 85.62 123 LEU A CA 1
ATOM 1016 C C . LEU A 1 123 ? -15.469 -19.109 -12.461 1 85.62 123 LEU A C 1
ATOM 1018 O O . LEU A 1 123 ? -14.602 -18.781 -11.648 1 85.62 123 LEU A O 1
ATOM 1022 N N . LEU A 1 124 ? -15.5 -20.25 -13.086 1 86.38 124 LEU A N 1
ATOM 1023 C CA . LEU A 1 124 ? -14.438 -21.219 -12.852 1 86.38 124 LEU A CA 1
ATOM 1024 C C . LEU A 1 124 ? -13.102 -20.688 -13.375 1 86.38 124 LEU A C 1
ATOM 1026 O O . LEU A 1 124 ? -12.062 -20.922 -12.758 1 86.38 124 LEU A O 1
ATOM 1030 N N . TYR A 1 125 ? -13.195 -19.969 -14.375 1 83.12 125 TYR A N 1
ATOM 1031 C CA . TYR A 1 125 ? -11.992 -19.328 -14.922 1 83.12 125 TYR A CA 1
ATOM 1032 C C . TYR A 1 125 ? -11.445 -18.281 -13.953 1 83.12 125 TYR A C 1
ATOM 1034 O O . TYR A 1 125 ? -10.234 -18.234 -13.719 1 83.12 125 TYR A O 1
ATOM 1042 N N . HIS A 1 126 ? -12.281 -17.578 -13.383 1 81.81 126 HIS A N 1
ATOM 1043 C CA . HIS A 1 126 ? -11.867 -16.578 -12.406 1 81.81 126 HIS A CA 1
ATOM 1044 C C . HIS A 1 126 ? -11.25 -17.234 -11.172 1 81.81 126 HIS A C 1
ATOM 1046 O O . HIS A 1 126 ? -10.273 -16.734 -10.617 1 81.81 126 HIS A O 1
ATOM 1052 N N . LEU A 1 127 ? -11.859 -18.281 -10.82 1 85.94 127 LEU A N 1
ATOM 1053 C CA . LEU A 1 127 ? -11.328 -19.031 -9.688 1 85.94 127 LEU A CA 1
ATOM 1054 C C . LEU A 1 127 ? -9.93 -19.562 -9.992 1 85.94 127 LEU A C 1
ATOM 1056 O O . LEU A 1 127 ? -9.047 -19.547 -9.133 1 85.94 127 LEU A O 1
ATOM 1060 N N . ASN A 1 128 ? -9.797 -19.969 -11.156 1 84.25 128 ASN A N 1
ATOM 1061 C CA . ASN A 1 128 ? -8.492 -20.453 -11.594 1 84.25 128 ASN A CA 1
ATOM 1062 C C . ASN A 1 128 ? -7.441 -19.359 -11.555 1 84.25 128 ASN A C 1
ATOM 1064 O O . ASN A 1 128 ? -6.34 -19.562 -11.039 1 84.25 128 ASN A O 1
ATOM 1068 N N . ASP A 1 129 ? -7.738 -18.156 -11.938 1 81.44 129 ASP A N 1
ATOM 1069 C CA . ASP A 1 129 ? -6.828 -17.016 -11.945 1 81.44 129 ASP A CA 1
ATOM 1070 C C . ASP A 1 129 ? -6.508 -16.562 -10.523 1 81.44 129 ASP A C 1
ATOM 1072 O O . ASP A 1 129 ? -5.43 -16.016 -10.273 1 81.44 129 ASP A O 1
ATOM 1076 N N . SER A 1 130 ? -7.453 -16.875 -9.695 1 86 130 SER A N 1
ATOM 1077 C CA . SER A 1 130 ? -7.297 -16.391 -8.328 1 86 130 SER A CA 1
ATOM 1078 C C . SER A 1 130 ? -6.496 -17.375 -7.48 1 86 130 SER A C 1
ATOM 1080 O O . SER A 1 130 ? -5.742 -16.969 -6.598 1 86 130 SER A O 1
ATOM 1082 N N . LEU A 1 131 ? -6.707 -18.672 -7.855 1 89.5 131 LEU A N 1
ATOM 1083 C CA . LEU A 1 131 ? -6.168 -19.625 -6.891 1 89.5 131 LEU A CA 1
ATOM 1084 C C . LEU A 1 131 ? -5.211 -20.594 -7.57 1 89.5 131 LEU A C 1
ATOM 1086 O O . LEU A 1 131 ? -4.43 -21.281 -6.898 1 89.5 131 LEU A O 1
ATOM 1090 N N . CYS A 1 132 ? -5.27 -20.672 -8.914 1 88.31 132 CYS A N 1
ATOM 1091 C CA . CYS A 1 132 ? -4.512 -21.703 -9.602 1 88.31 132 CYS A CA 1
ATOM 1092 C C . CYS A 1 132 ? -3.861 -21.156 -10.867 1 88.31 132 CYS A C 1
ATOM 1094 O O . CYS A 1 132 ? -3.758 -21.859 -11.875 1 88.31 132 CYS A O 1
ATOM 1096 N N . ALA A 1 133 ? -3.605 -19.922 -10.82 1 86.44 133 ALA A N 1
ATOM 1097 C CA . ALA A 1 133 ? -2.953 -19.328 -11.984 1 86.44 133 ALA A CA 1
ATOM 1098 C C . ALA A 1 133 ? -1.569 -19.938 -12.203 1 86.44 133 ALA A C 1
ATOM 1100 O O . ALA A 1 133 ? -0.861 -20.25 -11.242 1 86.44 133 ALA A O 1
ATOM 1101 N N . ARG A 1 134 ? -1.235 -20 -13.438 1 81.69 134 ARG A N 1
ATOM 1102 C CA . ARG A 1 134 ? 0.063 -20.547 -13.844 1 81.69 134 ARG A CA 1
ATOM 1103 C C . ARG A 1 134 ? 0.709 -19.656 -14.906 1 81.69 134 ARG A C 1
ATOM 1105 O O . ARG A 1 134 ? 0.03 -18.859 -15.555 1 81.69 134 ARG A O 1
ATOM 1112 N N . LEU A 1 135 ? 2.02 -19.781 -15.039 1 79.12 135 LEU A N 1
ATOM 1113 C CA . LEU A 1 135 ? 2.756 -18.953 -15.992 1 79.12 135 LEU A CA 1
ATOM 1114 C C . LEU A 1 135 ? 2.229 -19.156 -17.406 1 79.12 135 LEU A C 1
ATOM 1116 O O . LEU A 1 135 ? 2.213 -18.219 -18.203 1 79.12 135 LEU A O 1
ATOM 1120 N N . ASP A 1 136 ? 1.71 -20.344 -17.734 1 71.88 136 ASP A N 1
ATOM 1121 C CA . ASP A 1 136 ? 1.283 -20.672 -19.094 1 71.88 136 ASP A CA 1
ATOM 1122 C C . ASP A 1 136 ? 0.054 -19.859 -19.484 1 71.88 136 ASP A C 1
ATOM 1124 O O . ASP A 1 136 ? -0.156 -19.594 -20.672 1 71.88 136 ASP A O 1
ATOM 1128 N N . ASP A 1 137 ? -0.707 -19.531 -18.516 1 68.94 137 ASP A N 1
ATOM 1129 C CA . ASP A 1 137 ? -1.934 -18.797 -18.828 1 68.94 137 ASP A CA 1
ATOM 1130 C C . ASP A 1 137 ? -1.813 -17.328 -18.438 1 68.94 137 ASP A C 1
ATOM 1132 O O . ASP A 1 137 ? -2.592 -16.5 -18.891 1 68.94 137 ASP A O 1
ATOM 1136 N N . PHE A 1 138 ? -0.832 -17.062 -17.703 1 72.12 138 PHE A N 1
ATOM 1137 C CA . PHE A 1 138 ? -0.644 -15.75 -17.078 1 72.12 138 PHE A CA 1
ATOM 1138 C C . PHE A 1 138 ? -0.359 -14.688 -18.125 1 72.12 138 PHE A C 1
ATOM 1140 O O . PHE A 1 138 ? -0.928 -13.594 -18.078 1 72.12 138 PHE A O 1
ATOM 1147 N N . TYR A 1 139 ? 0.401 -15.047 -19.078 1 65.38 139 TYR A N 1
ATOM 1148 C CA . TYR A 1 139 ? 0.798 -14.062 -20.094 1 65.38 139 TYR A CA 1
ATOM 1149 C C . TYR A 1 139 ? -0.348 -13.766 -21.047 1 65.38 139 TYR A C 1
ATOM 1151 O O . TYR A 1 139 ? -0.345 -12.742 -21.734 1 65.38 139 TYR A O 1
ATOM 1159 N N . LEU A 1 140 ? -1.325 -14.703 -21 1 64.31 140 LEU A N 1
ATOM 1160 C CA . LEU A 1 140 ? -2.439 -14.57 -21.922 1 64.31 140 LEU A CA 1
ATOM 1161 C C . LEU A 1 140 ? -3.502 -13.633 -21.375 1 64.31 140 LEU A C 1
ATOM 1163 O O . LEU A 1 140 ? -4.379 -13.172 -22.109 1 64.31 140 LEU A O 1
ATOM 1167 N N . THR A 1 141 ? -3.289 -13.414 -20.125 1 63.03 141 THR A N 1
ATOM 1168 C CA . THR A 1 141 ? -4.355 -12.648 -19.484 1 63.03 141 THR A CA 1
ATOM 1169 C C . THR A 1 141 ? -4.133 -11.148 -19.656 1 63.03 141 THR A C 1
ATOM 1171 O O . THR A 1 141 ? -4.977 -10.344 -19.266 1 63.03 141 THR A O 1
ATOM 1174 N N . CYS A 1 142 ? -3.018 -10.766 -20.281 1 62.25 142 CYS A N 1
ATOM 1175 C CA . CYS A 1 142 ? -2.711 -9.344 -20.422 1 62.25 142 CYS A CA 1
ATOM 1176 C C . CYS A 1 142 ? -2.742 -8.914 -21.875 1 62.25 142 CYS A C 1
ATOM 1178 O O . CYS A 1 142 ? -2.326 -9.664 -22.766 1 62.25 142 CYS A O 1
ATOM 1180 N N . ASP A 1 143 ? -3.463 -7.848 -22.172 1 60.38 143 ASP A N 1
ATOM 1181 C CA . ASP A 1 143 ? -3.535 -7.312 -23.516 1 60.38 143 ASP A CA 1
ATOM 1182 C C . ASP A 1 143 ? -2.195 -6.715 -23.953 1 60.38 143 ASP A C 1
ATOM 1184 O O . ASP A 1 143 ? -1.904 -6.625 -25.141 1 60.38 143 ASP A O 1
ATOM 1188 N N . ASN A 1 144 ? -1.574 -5.953 -23.094 1 59.69 144 ASN A N 1
ATOM 1189 C CA . ASN A 1 144 ? -0.309 -5.293 -23.406 1 59.69 144 ASN A CA 1
ATOM 1190 C C . ASN A 1 144 ? 0.779 -5.68 -22.406 1 59.69 144 ASN A C 1
ATOM 1192 O O . ASN A 1 144 ? 0.533 -5.727 -21.203 1 59.69 144 ASN A O 1
ATOM 1196 N N . ASN A 1 145 ? 1.821 -6.215 -22.875 1 63.91 145 ASN A N 1
ATOM 1197 C CA . ASN A 1 145 ? 2.84 -6.84 -22.031 1 63.91 145 ASN A CA 1
ATOM 1198 C C . ASN A 1 145 ? 4.02 -5.902 -21.797 1 63.91 145 ASN A C 1
ATOM 1200 O O . ASN A 1 145 ? 5.047 -6.004 -22.469 1 63.91 145 ASN A O 1
ATOM 1204 N N . ASP A 1 146 ? 3.793 -4.91 -20.875 1 71.69 146 ASP A N 1
ATOM 1205 C CA . ASP A 1 146 ? 4.91 -4.031 -20.547 1 71.69 146 ASP A CA 1
ATOM 1206 C C . ASP A 1 146 ? 5.852 -4.691 -19.547 1 71.69 146 ASP A C 1
ATOM 1208 O O . ASP A 1 146 ? 6.902 -4.141 -19.219 1 71.69 146 ASP A O 1
ATOM 1212 N N . GLY A 1 147 ? 5.48 -5.871 -19.109 1 82 147 GLY A N 1
ATOM 1213 C CA . GLY A 1 147 ? 6.391 -6.574 -18.219 1 82 147 GLY A CA 1
ATOM 1214 C C . GLY A 1 147 ? 5.68 -7.406 -17.172 1 82 147 GLY A C 1
ATOM 1215 O O . GLY A 1 147 ? 4.539 -7.109 -16.812 1 82 147 GLY A O 1
ATOM 1216 N N . TYR A 1 148 ? 6.387 -8.453 -16.781 1 86.5 148 TYR A N 1
ATOM 1217 C CA . TYR A 1 148 ? 5.863 -9.414 -15.82 1 86.5 148 TYR A CA 1
ATOM 1218 C C . TYR A 1 148 ? 6.812 -9.57 -14.641 1 86.5 148 TYR A C 1
ATOM 1220 O O . TYR A 1 148 ? 8.031 -9.531 -14.805 1 86.5 148 TYR A O 1
ATOM 1228 N N . MET A 1 149 ? 6.18 -9.688 -13.547 1 92.31 149 MET A N 1
ATOM 1229 C CA . MET A 1 149 ? 6.922 -10.102 -12.352 1 92.31 149 MET A CA 1
ATOM 1230 C C . MET A 1 149 ? 6.391 -11.43 -11.812 1 92.31 149 MET A C 1
ATOM 1232 O O . MET A 1 149 ? 5.191 -11.703 -11.914 1 92.31 149 MET A O 1
ATOM 1236 N N . ILE A 1 150 ? 7.27 -12.219 -11.328 1 93.5 150 ILE A N 1
ATOM 1237 C CA . ILE A 1 150 ? 6.902 -13.484 -10.711 1 93.5 150 ILE A CA 1
ATOM 1238 C C . ILE A 1 150 ? 7.422 -13.531 -9.281 1 93.5 150 ILE A C 1
ATOM 1240 O O . ILE A 1 150 ? 8.625 -13.391 -9.047 1 93.5 150 ILE A O 1
ATOM 1244 N N . ILE A 1 151 ? 6.566 -13.609 -8.383 1 96.56 151 ILE A N 1
ATOM 1245 C CA . ILE A 1 151 ? 6.914 -13.953 -7.012 1 96.56 151 ILE A CA 1
ATOM 1246 C C . ILE A 1 151 ? 6.773 -15.461 -6.812 1 96.56 151 ILE A C 1
ATOM 1248 O O . ILE A 1 151 ? 5.664 -16 -6.895 1 96.56 151 ILE A O 1
ATOM 1252 N N . ASP A 1 152 ? 7.855 -16.094 -6.578 1 95.5 152 ASP A N 1
ATOM 1253 C CA . ASP A 1 152 ? 7.871 -17.531 -6.355 1 95.5 152 ASP A CA 1
ATOM 1254 C C . ASP A 1 152 ? 8.234 -17.859 -4.906 1 95.5 152 ASP A C 1
ATOM 1256 O O . ASP A 1 152 ? 9.367 -17.625 -4.48 1 95.5 152 ASP A O 1
ATOM 1260 N N . ALA A 1 153 ? 7.277 -18.344 -4.238 1 95.44 153 ALA A N 1
ATOM 1261 C CA . ALA A 1 153 ? 7.477 -18.641 -2.822 1 95.44 153 ALA A CA 1
ATOM 1262 C C . ALA A 1 153 ? 7.383 -20.156 -2.564 1 95.44 153 ALA A C 1
ATOM 1264 O O . ALA A 1 153 ? 6.5 -20.828 -3.104 1 95.44 153 ALA A O 1
ATOM 1265 N N . ALA A 1 154 ? 8.25 -20.672 -1.752 1 92.69 154 ALA A N 1
ATOM 1266 C CA . ALA A 1 154 ? 8.234 -22.078 -1.367 1 92.69 154 ALA A CA 1
ATOM 1267 C C . ALA A 1 154 ? 8.172 -22.234 0.15 1 92.69 154 ALA A C 1
ATOM 1269 O O . ALA A 1 154 ? 9.023 -21.703 0.87 1 92.69 154 ALA A O 1
ATOM 1270 N N . TYR A 1 155 ? 7.102 -22.828 0.572 1 90.56 155 TYR A N 1
ATOM 1271 C CA . TYR A 1 155 ? 7.02 -23.203 1.981 1 90.56 155 TYR A CA 1
ATOM 1272 C C . TYR A 1 155 ? 7.758 -24.5 2.246 1 90.56 155 TYR A C 1
ATOM 1274 O O . TYR A 1 155 ? 7.316 -25.578 1.814 1 90.56 155 TYR A O 1
ATOM 1282 N N . LEU A 1 156 ? 8.883 -24.297 2.98 1 81.81 156 LEU A N 1
ATOM 1283 C CA . LEU A 1 156 ? 9.758 -25.438 3.227 1 81.81 156 LEU A CA 1
ATOM 1284 C C . LEU A 1 156 ? 9.562 -25.969 4.641 1 81.81 156 LEU A C 1
ATOM 1286 O O . LEU A 1 156 ? 9.617 -25.203 5.609 1 81.81 156 LEU A O 1
ATOM 1290 N N . ASN A 1 157 ? 9.539 -27.219 4.812 1 73.12 157 ASN A N 1
ATOM 1291 C CA . ASN A 1 157 ? 9.492 -28 6.051 1 73.12 157 ASN A CA 1
ATOM 1292 C C . ASN A 1 157 ? 8.648 -27.281 7.113 1 73.12 157 ASN A C 1
ATOM 1294 O O . ASN A 1 157 ? 9 -27.297 8.297 1 73.12 157 ASN A O 1
ATOM 1298 N N . ASN A 1 158 ? 7.676 -26.547 6.785 1 67 158 ASN A N 1
ATOM 1299 C CA . ASN A 1 158 ? 6.691 -25.891 7.648 1 67 158 ASN A CA 1
ATOM 1300 C C . ASN A 1 158 ? 7.328 -24.812 8.508 1 67 158 ASN A C 1
ATOM 1302 O O . ASN A 1 158 ? 6.758 -24.406 9.523 1 67 158 ASN A O 1
ATOM 1306 N N . ARG A 1 159 ? 8.594 -24.438 8.25 1 73.44 159 ARG A N 1
ATOM 1307 C CA . ARG A 1 159 ? 9.211 -23.469 9.164 1 73.44 159 ARG A CA 1
ATOM 1308 C C . ARG A 1 159 ? 9.648 -22.219 8.414 1 73.44 159 ARG A C 1
ATOM 1310 O O . ARG A 1 159 ? 9.68 -21.125 8.992 1 73.44 159 ARG A O 1
ATOM 1317 N N . GLU A 1 160 ? 9.945 -22.453 7.199 1 82.69 160 GLU A N 1
ATOM 1318 C CA . GLU A 1 160 ? 10.547 -21.328 6.5 1 82.69 160 GLU A CA 1
ATOM 1319 C C . GLU A 1 160 ? 9.914 -21.125 5.125 1 82.69 160 GLU A C 1
ATOM 1321 O O . GLU A 1 160 ? 9.367 -22.062 4.543 1 82.69 160 GLU A O 1
ATOM 1326 N N . ILE A 1 161 ? 9.93 -19.859 4.75 1 91.81 161 ILE A N 1
ATOM 1327 C CA . ILE A 1 161 ? 9.477 -19.516 3.406 1 91.81 161 ILE A CA 1
ATOM 1328 C C . ILE A 1 161 ? 10.641 -18.938 2.6 1 91.81 161 ILE A C 1
ATOM 1330 O O . ILE A 1 161 ? 11.359 -18.062 3.08 1 91.81 161 ILE A O 1
ATOM 1334 N N . GLU A 1 162 ? 10.938 -19.531 1.475 1 93.81 162 GLU A N 1
ATOM 1335 C CA . GLU A 1 162 ? 11.891 -18.969 0.52 1 93.81 162 GLU A CA 1
ATOM 1336 C C . GLU A 1 162 ? 11.18 -18.234 -0.614 1 93.81 162 GLU A C 1
ATOM 1338 O O . GLU A 1 162 ? 10.297 -18.797 -1.263 1 93.81 162 GLU A O 1
ATOM 1343 N N . VAL A 1 163 ? 11.578 -17.031 -0.768 1 96.56 163 VAL A N 1
ATOM 1344 C CA . VAL A 1 163 ? 10.914 -16.234 -1.797 1 96.56 163 VAL A CA 1
ATOM 1345 C C . VAL A 1 163 ? 11.938 -15.773 -2.834 1 96.56 163 VAL A C 1
ATOM 1347 O O . VAL A 1 163 ? 12.992 -15.242 -2.48 1 96.56 163 VAL A O 1
ATOM 1350 N N . LYS A 1 164 ? 11.562 -15.953 -4.102 1 97.12 164 LYS A N 1
ATOM 1351 C CA . LYS A 1 164 ? 12.359 -15.469 -5.227 1 97.12 164 LYS A CA 1
ATOM 1352 C C . LYS A 1 164 ? 11.523 -14.602 -6.16 1 97.12 164 LYS A C 1
ATOM 1354 O O . LYS A 1 164 ? 10.352 -14.883 -6.402 1 97.12 164 LYS A O 1
ATOM 1359 N N . LEU A 1 165 ? 12.211 -13.609 -6.656 1 97.81 165 LEU A N 1
ATOM 1360 C CA . LEU A 1 165 ? 11.539 -12.672 -7.547 1 97.81 165 LEU A CA 1
ATOM 1361 C C . LEU A 1 165 ? 12.133 -12.742 -8.953 1 97.81 165 LEU A C 1
ATOM 1363 O O . LEU A 1 165 ? 13.359 -12.734 -9.109 1 97.81 165 LEU A O 1
ATOM 1367 N N . GLY A 1 166 ? 11.242 -12.906 -9.938 1 96.12 166 GLY A N 1
ATOM 1368 C CA . GLY A 1 166 ? 11.656 -12.906 -11.336 1 96.12 166 GLY A CA 1
ATOM 1369 C C . GLY A 1 166 ? 10.953 -11.844 -12.164 1 96.12 166 GLY A C 1
ATOM 1370 O O . GLY A 1 166 ? 9.922 -11.305 -11.75 1 96.12 166 GLY A O 1
ATOM 1371 N N . PHE A 1 167 ? 11.594 -11.516 -13.258 1 93.12 167 PHE A N 1
ATOM 1372 C CA . PHE A 1 167 ? 11.086 -10.508 -14.188 1 93.12 167 PHE A CA 1
ATOM 1373 C C . PHE A 1 167 ? 11.086 -11.039 -15.609 1 93.12 167 PHE A C 1
ATOM 1375 O O . PHE A 1 167 ? 11.961 -11.82 -15.992 1 93.12 167 PHE A O 1
ATOM 1382 N N . GLY A 1 168 ? 10.086 -10.609 -16.391 1 89.12 168 GLY A N 1
ATOM 1383 C CA . GLY A 1 168 ? 10.078 -11.062 -17.766 1 89.12 168 GLY A CA 1
ATOM 1384 C C . GLY A 1 168 ? 9.219 -10.203 -18.672 1 89.12 168 GLY A C 1
ATOM 1385 O O . GLY A 1 168 ? 8.523 -9.297 -18.203 1 89.12 168 GLY A O 1
ATOM 1386 N N . VAL A 1 169 ? 9.461 -10.383 -19.922 1 85.88 169 VAL A N 1
ATOM 1387 C CA . VAL A 1 169 ? 8.68 -9.734 -20.953 1 85.88 169 VAL A CA 1
ATOM 1388 C C . VAL A 1 169 ? 8.312 -10.75 -22.047 1 85.88 169 VAL A C 1
ATOM 1390 O O . VAL A 1 169 ? 8.867 -11.844 -22.094 1 85.88 169 VAL A O 1
ATOM 1393 N N . GLU A 1 170 ? 7.367 -10.281 -22.812 1 81.19 170 GLU A N 1
ATOM 1394 C CA . GLU A 1 170 ? 7.082 -11.031 -24.031 1 81.19 170 GLU A CA 1
ATOM 1395 C C . GLU A 1 170 ? 7.852 -10.461 -25.219 1 81.19 170 GLU A C 1
ATOM 1397 O O . GLU A 1 170 ? 7.836 -9.25 -25.453 1 81.19 170 GLU A O 1
ATOM 1402 N N . ALA A 1 171 ? 8.484 -11.336 -25.875 1 76.38 171 ALA A N 1
ATOM 1403 C CA . ALA A 1 171 ? 9.273 -10.914 -27.031 1 76.38 171 ALA A CA 1
ATOM 1404 C C . ALA A 1 171 ? 8.375 -10.445 -28.172 1 76.38 171 ALA A C 1
ATOM 1406 O O . ALA A 1 171 ? 8.766 -9.594 -28.969 1 76.38 171 ALA A O 1
ATOM 1407 N N . ASP A 1 172 ? 7.219 -11.008 -28.297 1 75.94 172 ASP A N 1
ATOM 1408 C CA . ASP A 1 172 ? 6.25 -10.625 -29.312 1 75.94 172 ASP A CA 1
ATOM 1409 C C . ASP A 1 172 ? 4.844 -10.508 -28.719 1 75.94 172 ASP A C 1
ATOM 1411 O O . ASP A 1 172 ? 4.047 -11.445 -28.828 1 75.94 172 ASP A O 1
ATOM 1415 N N . PRO A 1 173 ? 4.535 -9.32 -28.234 1 67 173 PRO A N 1
ATOM 1416 C CA . PRO A 1 173 ? 3.246 -9.164 -27.547 1 67 173 PRO A CA 1
ATOM 1417 C C . PRO A 1 173 ? 2.066 -9.195 -28.516 1 67 173 PRO A C 1
ATOM 1419 O O . PRO A 1 173 ? 0.916 -9.328 -28.094 1 67 173 PRO A O 1
ATOM 1422 N N . PHE A 1 174 ? 2.404 -9.117 -29.75 1 69.25 174 PHE A N 1
ATOM 1423 C CA . PHE A 1 174 ? 1.335 -9.078 -30.75 1 69.25 174 PHE A CA 1
ATOM 1424 C C . PHE A 1 174 ? 1.151 -10.438 -31.406 1 69.25 174 PHE A C 1
ATOM 1426 O O . PHE A 1 174 ? 0.28 -10.609 -32.25 1 69.25 174 PHE A O 1
ATOM 1433 N N . ALA A 1 175 ? 1.982 -11.383 -30.984 1 69.56 175 ALA A N 1
ATOM 1434 C CA . ALA A 1 175 ? 1.836 -12.727 -31.547 1 69.56 175 ALA A CA 1
ATOM 1435 C C . ALA A 1 175 ? 0.504 -13.352 -31.141 1 69.56 175 ALA A C 1
ATOM 1437 O O . ALA A 1 175 ? -0.097 -12.945 -30.141 1 69.56 175 ALA A O 1
ATOM 1438 N N . ASP A 1 176 ? -0.038 -14.219 -31.953 1 66.12 176 ASP A N 1
ATOM 1439 C CA . ASP A 1 176 ? -1.24 -14.977 -31.625 1 66.12 176 ASP A CA 1
ATOM 1440 C C . ASP A 1 176 ? -1.06 -15.734 -30.312 1 66.12 176 ASP A C 1
ATOM 1442 O O . ASP A 1 176 ? 0.061 -16.094 -29.938 1 66.12 176 ASP A O 1
ATOM 1446 N N . ASN A 1 177 ? -2.145 -15.867 -29.531 1 63.94 177 ASN A N 1
ATOM 1447 C CA . ASN A 1 177 ? -2.119 -16.484 -28.219 1 63.94 177 ASN A CA 1
ATOM 1448 C C . ASN A 1 177 ? -1.301 -17.766 -28.219 1 63.94 177 ASN A C 1
ATOM 1450 O O . ASN A 1 177 ? -0.52 -18.016 -27.297 1 63.94 177 ASN A O 1
ATOM 1454 N N . ASP A 1 178 ? -1.493 -18.578 -29.312 1 61.31 178 ASP A N 1
ATOM 1455 C CA . ASP A 1 178 ? -0.804 -19.859 -29.391 1 61.31 178 ASP A CA 1
ATOM 1456 C C . ASP A 1 178 ? 0.707 -19.672 -29.5 1 61.31 178 ASP A C 1
ATOM 1458 O O . ASP A 1 178 ? 1.479 -20.516 -29.047 1 61.31 178 ASP A O 1
ATOM 1462 N N . LYS A 1 179 ? 1.072 -18.531 -30.094 1 64.56 179 LYS A N 1
ATOM 1463 C CA . LYS A 1 179 ? 2.492 -18.266 -30.297 1 64.56 179 LYS A CA 1
ATOM 1464 C C . LYS A 1 179 ? 3.074 -17.484 -29.125 1 64.56 179 LYS A C 1
ATOM 1466 O O . LYS A 1 179 ? 4.27 -17.578 -28.828 1 64.56 179 LYS A O 1
ATOM 1471 N N . ARG A 1 180 ? 2.254 -16.734 -28.438 1 66 180 ARG A N 1
ATOM 1472 C CA . ARG A 1 180 ? 2.691 -15.891 -27.328 1 66 180 ARG A CA 1
ATOM 1473 C C . ARG A 1 180 ? 3.248 -16.734 -26.188 1 66 180 ARG A C 1
ATOM 1475 O O . ARG A 1 180 ? 4.145 -16.281 -25.469 1 66 180 ARG A O 1
ATOM 1482 N N . LYS A 1 181 ? 2.781 -17.953 -26.141 1 63.09 181 LYS A N 1
ATOM 1483 C CA . LYS A 1 181 ? 3.188 -18.859 -25.062 1 63.09 181 LYS A CA 1
ATOM 1484 C C . LYS A 1 181 ? 4.691 -19.109 -25.094 1 63.09 181 LYS A C 1
ATOM 1486 O O . LYS A 1 181 ? 5.305 -19.359 -24.062 1 63.09 181 LYS A O 1
ATOM 1491 N N . ASP A 1 182 ? 5.203 -18.875 -26.281 1 70.38 182 ASP A N 1
ATOM 1492 C CA . ASP A 1 182 ? 6.617 -19.219 -26.422 1 70.38 182 ASP A CA 1
ATOM 1493 C C . ASP A 1 182 ? 7.477 -17.953 -26.484 1 70.38 182 ASP A C 1
ATOM 1495 O O . ASP A 1 182 ? 8.695 -18.031 -26.688 1 70.38 182 ASP A O 1
ATOM 1499 N N . THR A 1 183 ? 6.855 -16.891 -26.125 1 77.75 183 THR A N 1
ATOM 1500 C CA . THR A 1 183 ? 7.625 -15.68 -26.359 1 77.75 183 THR A CA 1
ATOM 1501 C C . THR A 1 183 ? 8.055 -15.031 -25.047 1 77.75 183 THR A C 1
ATOM 1503 O O . THR A 1 183 ? 8.766 -14.023 -25.047 1 77.75 183 THR A O 1
ATOM 1506 N N . PHE A 1 184 ? 7.668 -15.656 -23.953 1 82.94 184 PHE A N 1
ATOM 1507 C CA . PHE A 1 184 ? 8.078 -15.117 -22.672 1 82.94 184 PHE A CA 1
ATOM 1508 C C . PHE A 1 184 ? 9.57 -15.312 -22.438 1 82.94 184 PHE A C 1
ATOM 1510 O O . PHE A 1 184 ? 10.102 -16.406 -22.672 1 82.94 184 PHE A O 1
ATOM 1517 N N . LYS A 1 185 ? 10.156 -14.266 -22.031 1 87.06 185 LYS A N 1
ATOM 1518 C CA . LYS A 1 185 ? 11.578 -14.32 -21.703 1 87.06 185 LYS A CA 1
ATOM 1519 C C . LYS A 1 185 ? 11.859 -13.664 -20.344 1 87.06 185 LYS A C 1
ATOM 1521 O O . LYS A 1 185 ? 11.328 -12.594 -20.062 1 87.06 185 LYS A O 1
ATOM 1526 N N . PHE A 1 186 ? 12.711 -14.312 -19.625 1 91.5 186 PHE A N 1
ATOM 1527 C CA . PHE A 1 186 ? 13.164 -13.727 -18.375 1 91.5 186 PHE A CA 1
ATOM 1528 C C . PHE A 1 186 ? 14.172 -12.617 -18.625 1 91.5 186 PHE A C 1
ATOM 1530 O O . PHE A 1 186 ? 14.961 -12.688 -19.562 1 91.5 186 PHE A O 1
ATOM 1537 N N . LEU A 1 187 ? 14.109 -11.617 -17.828 1 93.06 187 LEU A N 1
ATOM 1538 C CA . LEU A 1 187 ? 15.07 -10.531 -17.828 1 93.06 187 LEU A CA 1
ATOM 1539 C C . LEU A 1 187 ? 15.719 -10.383 -16.453 1 93.06 187 LEU A C 1
ATOM 1541 O O . LEU A 1 187 ? 15.109 -10.727 -15.438 1 93.06 187 LEU A O 1
ATOM 1545 N N . SER A 1 188 ? 16.984 -9.938 -16.484 1 95.69 188 SER A N 1
ATOM 1546 C CA . SER A 1 188 ? 17.531 -9.469 -15.219 1 95.69 188 SER A CA 1
ATOM 1547 C C . SER A 1 188 ? 16.75 -8.266 -14.688 1 95.69 188 SER A C 1
ATOM 1549 O O . SER A 1 188 ? 16.062 -7.582 -15.453 1 95.69 188 SER A O 1
ATOM 1551 N N . PHE A 1 189 ? 16.875 -8.016 -13.453 1 96.25 189 PHE A N 1
ATOM 1552 C CA . PHE A 1 189 ? 16.203 -6.855 -12.867 1 96.25 189 PHE A CA 1
ATOM 1553 C C . PHE A 1 189 ? 16.656 -5.566 -13.539 1 96.25 189 PHE A C 1
ATOM 1555 O O . PHE A 1 189 ? 15.844 -4.691 -13.836 1 96.25 189 PHE A O 1
ATOM 1562 N N . GLU A 1 190 ? 17.938 -5.496 -13.766 1 95.25 190 GLU A N 1
ATOM 1563 C CA . GLU A 1 190 ? 18.484 -4.312 -14.422 1 95.25 190 GLU A CA 1
ATOM 1564 C C . GLU A 1 190 ? 17.906 -4.129 -15.812 1 95.25 190 GLU A C 1
ATOM 1566 O O . GLU A 1 190 ? 17.516 -3.023 -16.188 1 95.25 190 GLU A O 1
ATOM 1571 N N . ASP A 1 191 ? 17.859 -5.18 -16.594 1 93.62 191 ASP A N 1
ATOM 1572 C CA . ASP A 1 191 ? 17.297 -5.109 -17.938 1 93.62 191 ASP A CA 1
ATOM 1573 C C . ASP A 1 191 ? 15.805 -4.77 -17.891 1 93.62 191 ASP A C 1
ATOM 1575 O O . ASP A 1 191 ? 15.305 -4.047 -18.766 1 93.62 191 ASP A O 1
ATOM 1579 N N . PHE A 1 192 ? 15.164 -5.273 -16.938 1 92.88 192 PHE A N 1
ATOM 1580 C CA . PHE A 1 192 ? 13.758 -4.961 -16.75 1 92.88 192 PHE A CA 1
ATOM 1581 C C . PHE A 1 192 ? 13.562 -3.475 -16.469 1 92.88 192 PHE A C 1
ATOM 1583 O O . PHE A 1 192 ? 12.734 -2.818 -17.094 1 92.88 192 PHE A O 1
ATOM 1590 N N . CYS A 1 193 ? 14.383 -2.932 -15.578 1 93.06 193 CYS A N 1
ATOM 1591 C CA . CYS A 1 193 ? 14.312 -1.521 -15.211 1 93.06 193 CYS A CA 1
ATOM 1592 C C . CYS A 1 193 ? 14.664 -0.634 -16.406 1 93.06 193 CYS A C 1
ATOM 1594 O O . CYS A 1 193 ? 14.273 0.533 -16.453 1 93.06 193 CYS A O 1
ATOM 1596 N N . ASN A 1 194 ? 15.352 -1.205 -17.328 1 91.25 194 ASN A N 1
ATOM 1597 C CA . ASN A 1 194 ? 15.797 -0.424 -18.469 1 91.25 194 ASN A CA 1
ATOM 1598 C C . ASN A 1 194 ? 14.797 -0.484 -19.625 1 91.25 194 ASN A C 1
ATOM 1600 O O . ASN A 1 194 ? 14.992 0.16 -20.656 1 91.25 194 ASN A O 1
ATOM 1604 N N . GLN A 1 195 ? 13.773 -1.308 -19.406 1 87.06 195 GLN A N 1
ATOM 1605 C CA . GLN A 1 195 ? 12.711 -1.239 -20.391 1 87.06 195 GLN A CA 1
ATOM 1606 C C . GLN A 1 195 ? 12.148 0.176 -20.5 1 87.06 195 GLN A C 1
ATOM 1608 O O . GLN A 1 195 ? 12.094 0.905 -19.516 1 87.06 195 GLN A O 1
ATOM 1613 N N . PRO A 1 196 ? 11.625 0.558 -21.609 1 82.12 196 PRO A N 1
ATOM 1614 C CA . PRO A 1 196 ? 11.203 1.94 -21.859 1 82.12 196 PRO A CA 1
ATOM 1615 C C . PRO A 1 196 ? 10.164 2.426 -20.844 1 82.12 196 PRO A C 1
ATOM 1617 O O . PRO A 1 196 ? 10.211 3.576 -20.406 1 82.12 196 PRO A O 1
ATOM 1620 N N . VAL A 1 197 ? 9.32 1.601 -20.453 1 80.06 197 VAL A N 1
ATOM 1621 C CA . VAL A 1 197 ? 8.219 1.994 -19.578 1 80.06 197 VAL A CA 1
ATOM 1622 C C . VAL A 1 197 ? 8.734 2.246 -18.172 1 80.06 197 VAL A C 1
ATOM 1624 O O . VAL A 1 197 ? 8.156 3.025 -17.422 1 80.06 197 VAL A O 1
ATOM 1627 N N . TYR A 1 198 ? 9.938 1.678 -17.781 1 85.75 198 TYR A N 1
ATOM 1628 C CA . TYR A 1 198 ? 10.422 1.74 -16.406 1 85.75 198 TYR A CA 1
ATOM 1629 C C . TYR A 1 198 ? 11.633 2.658 -16.297 1 85.75 198 TYR A C 1
ATOM 1631 O O . TYR A 1 198 ? 11.984 3.104 -15.203 1 85.75 198 TYR A O 1
ATOM 1639 N N . LYS A 1 199 ? 12.18 2.914 -17.344 1 84.88 199 LYS A N 1
ATOM 1640 C CA . LYS A 1 199 ? 13.5 3.543 -17.359 1 84.88 199 LYS A CA 1
ATOM 1641 C C . LYS A 1 199 ? 13.477 4.883 -16.641 1 84.88 199 LYS A C 1
ATOM 1643 O O . LYS A 1 199 ? 14.406 5.203 -15.891 1 84.88 199 LYS A O 1
ATOM 1648 N N . SER A 1 200 ? 12.477 5.617 -16.719 1 84.88 200 SER A N 1
ATOM 1649 C CA . SER A 1 200 ? 12.414 6.941 -16.109 1 84.88 200 SER A CA 1
ATOM 1650 C C . SER A 1 200 ? 12.211 6.848 -14.602 1 84.88 200 SER A C 1
ATOM 1652 O O . SER A 1 200 ? 12.766 7.645 -13.844 1 84.88 200 SER A O 1
ATOM 1654 N N . SER A 1 201 ? 11.594 5.867 -14.156 1 86.56 201 SER A N 1
ATOM 1655 C CA . SER A 1 201 ? 11.234 5.758 -12.75 1 86.56 201 SER A CA 1
ATOM 1656 C C . SER A 1 201 ? 12.188 4.828 -12.008 1 86.56 201 SER A C 1
ATOM 1658 O O . SER A 1 201 ? 12.328 4.926 -10.781 1 86.56 201 SER A O 1
ATOM 1660 N N . CYS A 1 202 ? 12.805 3.998 -12.719 1 92.81 202 CYS A N 1
ATOM 1661 C CA . CYS A 1 202 ? 13.742 3.053 -12.117 1 92.81 202 CYS A CA 1
ATOM 1662 C C . CYS A 1 202 ? 15.18 3.533 -12.273 1 92.81 202 CYS A C 1
ATOM 1664 O O . CYS A 1 202 ? 16 2.846 -12.875 1 92.81 202 CYS A O 1
ATOM 1666 N N . ASN A 1 203 ? 15.43 4.652 -11.648 1 93.62 203 ASN A N 1
ATOM 1667 C CA . ASN A 1 203 ? 16.781 5.184 -11.711 1 93.62 203 ASN A CA 1
ATOM 1668 C C . ASN A 1 203 ? 17.75 4.355 -10.875 1 93.62 203 ASN A C 1
ATOM 1670 O O . ASN A 1 203 ? 17.359 3.369 -10.25 1 93.62 203 ASN A O 1
ATOM 1674 N N . GLU A 1 204 ? 19 4.695 -10.852 1 95.12 204 GLU A N 1
ATOM 1675 C CA . GLU A 1 204 ? 20.062 3.912 -10.203 1 95.12 204 GLU A CA 1
ATOM 1676 C C . GLU A 1 204 ? 19.797 3.775 -8.703 1 95.12 204 GLU A C 1
ATOM 1678 O O . GLU A 1 204 ? 20 2.703 -8.133 1 95.12 204 GLU A O 1
ATOM 1683 N N . ASP A 1 205 ? 19.406 4.855 -8.125 1 96.12 205 ASP A N 1
ATOM 1684 C CA . ASP A 1 205 ? 19.094 4.82 -6.703 1 96.12 205 ASP A CA 1
ATOM 1685 C C . ASP A 1 205 ? 17.953 3.852 -6.41 1 96.12 205 ASP A C 1
ATOM 1687 O O . ASP A 1 205 ? 18.016 3.074 -5.457 1 96.12 205 ASP A O 1
ATOM 1691 N N . PHE A 1 206 ? 16.953 3.885 -7.223 1 96.69 206 PHE A N 1
ATOM 1692 C CA . PHE A 1 206 ? 15.828 2.963 -7.039 1 96.69 206 PHE A CA 1
ATOM 1693 C C . PHE A 1 206 ? 16.297 1.517 -7.156 1 96.69 206 PHE A C 1
ATOM 1695 O O . PHE A 1 206 ? 15.977 0.685 -6.305 1 96.69 206 PHE A O 1
ATOM 1702 N N . GLN A 1 207 ? 17 1.279 -8.195 1 97.19 207 GLN A N 1
ATOM 1703 C CA . GLN A 1 207 ? 17.469 -0.084 -8.438 1 97.19 207 GLN A CA 1
ATOM 1704 C C . GLN A 1 207 ? 18.266 -0.612 -7.246 1 97.19 207 GLN A C 1
ATOM 1706 O O . GLN A 1 207 ? 18 -1.714 -6.758 1 97.19 207 GLN A O 1
ATOM 1711 N N . ALA A 1 208 ? 19.219 0.173 -6.809 1 97.56 208 ALA A N 1
ATOM 1712 C CA . ALA A 1 208 ? 20.062 -0.233 -5.684 1 97.56 208 ALA A CA 1
ATOM 1713 C C . ALA A 1 208 ? 19.234 -0.38 -4.41 1 97.56 208 ALA A C 1
ATOM 1715 O O . ALA A 1 208 ? 19.375 -1.358 -3.674 1 97.56 208 ALA A O 1
ATOM 1716 N N . GLY A 1 209 ? 18.406 0.604 -4.148 1 97.62 209 GLY A N 1
ATOM 1717 C CA . GLY A 1 209 ? 17.562 0.562 -2.965 1 97.62 209 GLY A CA 1
ATOM 1718 C C . GLY A 1 209 ? 16.594 -0.604 -2.961 1 97.62 209 GLY A C 1
ATOM 1719 O O . GLY A 1 209 ? 16.406 -1.268 -1.938 1 97.62 209 GLY A O 1
ATOM 1720 N N . TYR A 1 210 ? 16.016 -0.841 -4.09 1 97.44 210 TYR A N 1
ATOM 1721 C CA . TYR A 1 210 ? 15.047 -1.926 -4.227 1 97.44 210 TYR A CA 1
ATOM 1722 C C . TYR A 1 210 ? 15.695 -3.273 -3.939 1 97.44 210 TYR A C 1
ATOM 1724 O O . TYR A 1 210 ? 15.133 -4.098 -3.213 1 97.44 210 TYR A O 1
ATOM 1732 N N . LYS A 1 211 ? 16.844 -3.506 -4.453 1 97.75 211 LYS A N 1
ATOM 1733 C CA . LYS A 1 211 ? 17.578 -4.746 -4.219 1 97.75 211 LYS A CA 1
ATOM 1734 C C . LYS A 1 211 ? 17.875 -4.941 -2.734 1 97.75 211 LYS A C 1
ATOM 1736 O O . LYS A 1 211 ? 17.703 -6.043 -2.203 1 97.75 211 LYS A O 1
ATOM 1741 N N . LEU A 1 212 ? 18.312 -3.887 -2.131 1 97.31 212 LEU A N 1
ATOM 1742 C CA . LEU A 1 212 ? 18.641 -3.961 -0.712 1 97.31 212 LEU A CA 1
ATOM 1743 C C . LEU A 1 212 ? 17.391 -4.219 0.123 1 97.31 212 LEU A C 1
ATOM 1745 O O . LEU A 1 212 ? 17.422 -5 1.075 1 97.31 212 LEU A O 1
ATOM 1749 N N . LEU A 1 213 ? 16.328 -3.592 -0.245 1 97 213 LEU A N 1
ATOM 1750 C CA . LEU A 1 213 ? 15.078 -3.805 0.485 1 97 213 LEU A CA 1
ATOM 1751 C C . LEU A 1 213 ? 14.609 -5.25 0.349 1 97 213 LEU A C 1
ATOM 1753 O O . LEU A 1 213 ? 14.195 -5.867 1.332 1 97 213 LEU A O 1
ATOM 1757 N N . LEU A 1 214 ? 14.641 -5.723 -0.841 1 97.38 214 LEU A N 1
ATOM 1758 C CA . LEU A 1 214 ? 14.258 -7.117 -1.048 1 97.38 214 LEU A CA 1
ATOM 1759 C C . LEU A 1 214 ? 15.117 -8.047 -0.195 1 97.38 214 LEU A C 1
ATOM 1761 O O . LEU A 1 214 ? 14.602 -8.953 0.457 1 97.38 214 LEU A O 1
ATOM 1765 N N . ARG A 1 215 ? 16.391 -7.809 -0.223 1 96.25 215 ARG A N 1
ATOM 1766 C CA . ARG A 1 215 ? 17.281 -8.609 0.598 1 96.25 215 ARG A CA 1
ATOM 1767 C C . ARG A 1 215 ? 16.922 -8.5 2.074 1 96.25 215 ARG A C 1
ATOM 1769 O O . ARG A 1 215 ? 16.984 -9.492 2.807 1 96.25 215 ARG A O 1
ATOM 1776 N N . SER A 1 216 ? 16.562 -7.371 2.508 1 95.06 216 SER A N 1
ATOM 1777 C CA . SER A 1 216 ? 16.25 -7.125 3.91 1 95.06 216 SER A CA 1
ATOM 1778 C C . SER A 1 216 ? 15.055 -7.965 4.359 1 95.06 216 SER A C 1
ATOM 1780 O O . SER A 1 216 ? 14.938 -8.297 5.543 1 95.06 216 SER A O 1
ATOM 1782 N N . ILE A 1 217 ? 14.195 -8.32 3.453 1 93.31 217 ILE A N 1
ATOM 1783 C CA . ILE A 1 217 ? 13.008 -9.078 3.832 1 93.31 217 ILE A CA 1
ATOM 1784 C C . ILE A 1 217 ? 13.172 -10.539 3.414 1 93.31 217 ILE A C 1
ATOM 1786 O O . ILE A 1 217 ? 12.195 -11.289 3.371 1 93.31 217 ILE A 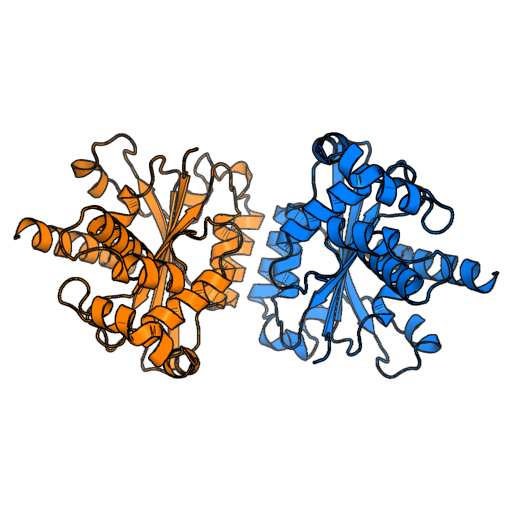O 1
ATOM 1790 N N . GLY A 1 218 ? 14.352 -10.898 2.99 1 92.81 218 GLY A N 1
ATOM 1791 C CA . GLY A 1 218 ? 14.688 -12.289 2.727 1 92.81 218 GLY A CA 1
ATOM 1792 C C . GLY A 1 218 ? 14.305 -12.734 1.329 1 92.81 218 GLY A C 1
ATOM 1793 O O . GLY A 1 218 ? 14.117 -13.93 1.085 1 92.81 218 GLY A O 1
ATOM 1794 N N . CYS A 1 219 ? 14.078 -11.812 0.444 1 96.69 219 CYS A N 1
ATOM 1795 C CA . CYS A 1 219 ? 13.75 -12.125 -0.943 1 96.69 219 CYS A CA 1
ATOM 1796 C C . CYS A 1 219 ? 14.977 -11.977 -1.837 1 96.69 219 CYS A C 1
ATOM 1798 O O . CYS A 1 219 ? 15.734 -11.016 -1.712 1 96.69 219 CYS A O 1
ATOM 1800 N N . THR A 1 220 ? 15.195 -12.969 -2.717 1 96.62 220 THR A N 1
ATOM 1801 C CA . THR A 1 220 ? 16.266 -12.914 -3.697 1 96.62 220 THR A CA 1
ATOM 1802 C C . THR A 1 220 ? 15.711 -12.969 -5.117 1 96.62 220 THR A C 1
ATOM 1804 O O . THR A 1 220 ? 14.539 -13.289 -5.316 1 96.62 220 THR A O 1
ATOM 1807 N N . PHE A 1 221 ? 16.594 -12.625 -6.062 1 97.19 221 PHE A N 1
ATOM 1808 C CA . PHE A 1 221 ? 16.203 -12.742 -7.461 1 97.19 221 PHE A CA 1
ATOM 1809 C C . PHE A 1 221 ? 16.344 -14.18 -7.949 1 97.19 221 PHE A C 1
ATOM 1811 O O . PHE A 1 221 ? 17.203 -14.914 -7.477 1 97.19 221 PHE A O 1
ATOM 1818 N N . MET A 1 222 ? 15.555 -14.484 -8.883 1 95.69 222 MET A N 1
ATOM 1819 C CA . MET A 1 222 ? 15.695 -15.773 -9.547 1 95.69 222 MET A CA 1
ATOM 1820 C C . MET A 1 222 ? 17.031 -15.859 -10.289 1 95.69 222 MET A C 1
ATOM 1822 O O . MET A 1 222 ? 17.453 -14.883 -10.906 1 95.69 22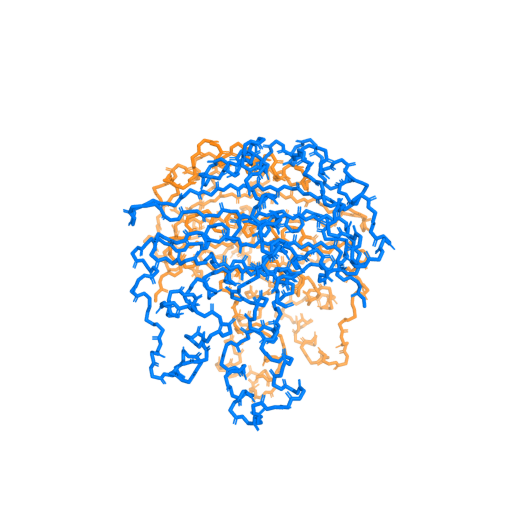2 MET A O 1
ATOM 1826 N N . ASN A 1 223 ? 17.609 -17.016 -10.148 1 93.12 223 ASN A N 1
ATOM 1827 C CA . ASN A 1 223 ? 18.75 -17.312 -11 1 93.12 223 ASN A CA 1
ATOM 1828 C C . ASN A 1 223 ? 18.359 -18.156 -12.211 1 93.12 223 ASN A C 1
ATOM 1830 O O . ASN A 1 223 ? 17.188 -18.516 -12.367 1 93.12 223 ASN A O 1
ATOM 1834 N N . ALA A 1 224 ? 19.312 -18.422 -13.047 1 90.81 224 ALA A N 1
ATOM 1835 C CA . ALA A 1 224 ? 19.031 -19.125 -14.297 1 90.81 224 ALA A CA 1
ATOM 1836 C C . ALA A 1 224 ? 18.375 -20.469 -14.047 1 90.81 224 ALA A C 1
ATOM 1838 O O . ALA A 1 224 ? 17.469 -20.875 -14.781 1 90.81 224 ALA A O 1
ATOM 1839 N N . SER A 1 225 ? 18.781 -21.094 -13.062 1 88.75 225 SER A N 1
ATOM 1840 C CA . SER A 1 225 ? 18.219 -22.406 -12.742 1 88.75 225 SER A CA 1
ATOM 1841 C C . SER A 1 225 ? 16.75 -22.297 -12.359 1 88.75 225 SER A C 1
ATOM 1843 O O . SER A 1 225 ? 15.922 -23.094 -12.812 1 88.75 225 SER A O 1
ATOM 1845 N N . HIS A 1 226 ? 16.438 -21.344 -11.586 1 90.38 226 HIS A N 1
ATOM 1846 C CA . HIS A 1 226 ? 15.062 -21.141 -11.18 1 90.38 226 HIS A CA 1
ATOM 1847 C C . HIS A 1 226 ? 14.188 -20.734 -12.359 1 90.38 226 HIS A C 1
ATOM 1849 O O . HIS A 1 226 ? 13.062 -21.203 -12.5 1 90.38 226 HIS A O 1
ATOM 1855 N N . GLU A 1 227 ? 14.75 -19.906 -13.141 1 89.38 227 GLU A N 1
ATOM 1856 C CA . GLU A 1 227 ? 14.031 -19.453 -14.328 1 89.38 227 GLU A CA 1
ATOM 1857 C C . GLU A 1 227 ? 13.703 -20.625 -15.25 1 89.38 227 GLU A C 1
ATOM 1859 O O . GLU A 1 227 ? 12.57 -20.75 -15.727 1 89.38 227 GLU A O 1
ATOM 1864 N N . ASN A 1 228 ? 14.625 -21.453 -15.375 1 83.81 228 ASN A N 1
ATOM 1865 C CA . ASN A 1 228 ? 14.414 -22.625 -16.203 1 83.81 228 ASN A CA 1
ATOM 1866 C C . ASN A 1 228 ? 13.352 -23.547 -15.617 1 83.81 228 ASN A C 1
ATOM 1868 O O . ASN A 1 228 ? 12.531 -24.109 -16.359 1 83.81 228 ASN A O 1
ATOM 1872 N N . TYR A 1 229 ? 13.406 -23.641 -14.406 1 81.44 229 TYR A N 1
ATOM 1873 C CA . TYR A 1 229 ? 12.406 -24.453 -13.734 1 81.44 229 TYR A CA 1
ATOM 1874 C C . TYR A 1 229 ? 11 -23.922 -13.969 1 81.44 229 TYR A C 1
ATOM 1876 O O . TYR A 1 229 ? 10.086 -24.672 -14.32 1 81.44 229 TYR A O 1
ATOM 1884 N N . VAL A 1 230 ? 10.883 -22.656 -13.836 1 79.06 230 VAL A N 1
ATOM 1885 C CA . VAL A 1 230 ? 9.586 -22.016 -14.016 1 79.06 230 VAL A CA 1
ATOM 1886 C C . VAL A 1 230 ? 9.109 -22.203 -15.453 1 79.06 230 VAL A C 1
ATOM 1888 O O . VAL A 1 230 ? 7.934 -22.484 -15.695 1 79.06 230 VAL A O 1
ATOM 1891 N N . LEU A 1 231 ? 9.992 -22.156 -16.375 1 78.31 231 LEU A N 1
ATOM 1892 C CA . LEU A 1 231 ? 9.641 -22.312 -17.781 1 78.31 231 LEU A CA 1
ATOM 1893 C C . LEU A 1 231 ? 9.297 -23.766 -18.094 1 78.31 231 LEU A C 1
ATOM 1895 O O . LEU A 1 231 ? 8.43 -24.031 -18.922 1 78.31 231 LEU A O 1
ATOM 1899 N N . GLU A 1 232 ? 9.953 -24.688 -17.438 1 73.44 232 GLU A N 1
ATOM 1900 C CA . GLU A 1 232 ? 9.688 -26.109 -17.641 1 73.44 232 GLU A CA 1
ATOM 1901 C C . GLU A 1 232 ? 8.289 -26.5 -17.156 1 73.44 232 GLU A C 1
ATOM 1903 O O . GLU A 1 232 ? 7.582 -27.266 -17.797 1 73.44 232 GLU A O 1
ATOM 1908 N N . VAL A 1 233 ? 7.977 -25.984 -16.031 1 66.31 233 VAL A N 1
ATOM 1909 C CA . VAL A 1 233 ? 6.645 -26.234 -15.484 1 66.31 233 VAL A CA 1
ATOM 1910 C C . VAL A 1 233 ? 5.586 -25.688 -16.453 1 66.31 233 VAL A C 1
ATOM 1912 O O . VAL A 1 233 ? 4.562 -26.344 -16.672 1 66.31 233 VAL A O 1
ATOM 1915 N N . LYS A 1 234 ? 5.863 -24.656 -17.016 1 65.5 234 LYS A N 1
ATOM 1916 C CA . LYS A 1 234 ? 5.02 -24.078 -18.062 1 65.5 234 LYS A CA 1
ATOM 1917 C C . LYS A 1 234 ? 4.852 -25.047 -19.234 1 65.5 234 LYS A C 1
ATOM 1919 O O . LYS A 1 234 ? 3.734 -25.281 -19.703 1 65.5 234 LYS A O 1
ATOM 1924 N N . ARG A 1 235 ? 5.859 -25.734 -19.656 1 60.44 235 ARG A N 1
ATOM 1925 C CA . ARG A 1 235 ? 5.871 -26.594 -20.844 1 60.44 235 ARG A CA 1
ATOM 1926 C C . ARG A 1 235 ? 5.188 -27.922 -20.562 1 60.44 235 ARG A C 1
ATOM 1928 O O . ARG A 1 235 ? 4.488 -28.469 -21.422 1 60.44 235 ARG A O 1
ATOM 1935 N N . GLN A 1 236 ? 5.387 -28.516 -19.422 1 56.41 236 GLN A N 1
ATOM 1936 C CA . GLN A 1 236 ? 4.809 -29.797 -19.062 1 56.41 236 GLN A CA 1
ATOM 1937 C C . GLN A 1 236 ? 3.283 -29.734 -19.078 1 56.41 236 GLN A C 1
ATOM 1939 O O . GLN A 1 236 ? 2.623 -30.656 -19.547 1 56.41 236 GLN A O 1
ATOM 1944 N N . ARG A 1 237 ? 2.68 -28.875 -18.734 1 57.12 237 ARG A N 1
ATOM 1945 C CA . ARG A 1 237 ? 1.225 -28.797 -18.641 1 57.12 237 ARG A CA 1
ATOM 1946 C C . ARG A 1 237 ? 0.604 -28.562 -20.016 1 57.12 237 ARG A C 1
ATOM 1948 O O . ARG A 1 237 ? -0.466 -29.094 -20.312 1 57.12 237 ARG A O 1
ATOM 1955 N N . LYS A 1 238 ? 1.318 -27.812 -20.781 1 55.47 238 LYS A N 1
ATOM 1956 C CA . LYS A 1 238 ? 0.841 -27.703 -22.156 1 55.47 238 LYS A CA 1
ATOM 1957 C C . LYS A 1 238 ? 0.719 -29.078 -22.812 1 55.47 238 LYS A C 1
ATOM 1959 O O . LYS A 1 238 ? -0.25 -29.344 -23.531 1 55.47 238 LYS A O 1
ATOM 1964 N N . SER A 1 239 ? 1.716 -29.797 -22.438 1 48.53 239 SER A N 1
ATOM 1965 C CA . SER A 1 239 ? 1.704 -31.141 -23 1 48.53 239 SER A CA 1
ATOM 1966 C C . SER A 1 239 ? 0.535 -31.969 -22.453 1 48.53 239 SER A C 1
ATOM 1968 O O . SER A 1 239 ? -0.087 -32.719 -23.188 1 48.53 239 SER A O 1
ATOM 1970 N N . LEU A 1 240 ? 0.187 -31.578 -21.266 1 47.94 240 LEU A N 1
ATOM 1971 C CA . LEU A 1 240 ? -0.921 -32.312 -20.656 1 47.94 240 LEU A CA 1
ATOM 1972 C C . LEU A 1 240 ? -2.258 -31.828 -21.203 1 47.94 240 LEU A C 1
ATOM 1974 O O . LEU A 1 240 ? -3.176 -32.625 -21.406 1 47.94 240 LEU A O 1
ATOM 1978 N N . ASN A 1 241 ? -2.406 -30.594 -21.391 1 49.59 241 ASN A N 1
ATOM 1979 C CA . ASN A 1 241 ? -3.637 -30.047 -21.969 1 49.59 241 ASN A CA 1
ATOM 1980 C C . ASN A 1 241 ? -3.793 -30.438 -23.438 1 49.59 241 ASN A C 1
ATOM 1982 O O . ASN A 1 241 ? -4.914 -30.609 -23.922 1 49.59 241 ASN A O 1
ATOM 1986 N N . LEU A 1 242 ? -2.662 -30.469 -24.141 1 42.38 242 LEU A N 1
ATOM 1987 C CA . LEU A 1 242 ? -2.707 -30.953 -25.516 1 42.38 242 LEU A CA 1
ATOM 1988 C C . LEU A 1 242 ? -3.039 -32.438 -25.562 1 42.38 242 LEU A C 1
ATOM 1990 O O . LEU A 1 242 ? -3.586 -32.906 -26.562 1 42.38 242 LEU A O 1
ATOM 1994 N N . ALA A 1 243 ? -2.697 -33.156 -24.609 1 40.84 243 ALA A N 1
ATOM 1995 C CA . ALA A 1 243 ? -2.971 -34.594 -24.594 1 40.84 243 ALA A CA 1
ATOM 1996 C C . ALA A 1 243 ? -4.418 -34.875 -24.188 1 40.84 243 ALA A C 1
ATOM 1998 O O . ALA A 1 243 ? -4.852 -36.031 -24.156 1 40.84 243 ALA A O 1
ATOM 1999 N N . LYS A 1 244 ? -5.012 -33.781 -23.859 1 43.56 244 LYS A N 1
ATOM 2000 C CA . LYS A 1 244 ? -6.449 -33.969 -23.688 1 43.56 244 LYS A CA 1
ATOM 2001 C C . LYS A 1 244 ? -7.195 -33.656 -24.984 1 43.56 244 LYS A C 1
ATOM 2003 O O . LYS A 1 244 ? -6.891 -32.688 -25.672 1 43.56 244 LYS A O 1
ATOM 2008 N N . MET B 1 1 ? -7.188 -0.68 21.703 1 37.66 1 MET B N 1
ATOM 2009 C CA . MET B 1 1 ? -5.977 -1.271 21.141 1 37.66 1 MET B CA 1
ATOM 2010 C C . MET B 1 1 ? -5.074 -0.2 20.531 1 37.66 1 MET B C 1
ATOM 2012 O O . MET B 1 1 ? -5.559 0.743 19.906 1 37.66 1 MET B O 1
ATOM 2016 N N . GLY B 1 2 ? -3.785 0.148 21.094 1 49.72 2 GLY B N 1
ATOM 2017 C CA . GLY B 1 2 ? -2.771 1.176 21.266 1 49.72 2 GLY B CA 1
ATOM 2018 C C . GLY B 1 2 ? -2.119 1.608 19.969 1 49.72 2 GLY B C 1
ATOM 2019 O O . GLY B 1 2 ? -1.575 0.78 19.234 1 49.72 2 GLY B O 1
ATOM 2020 N N . GLU B 1 3 ? -2.76 2.619 19.375 1 54.25 3 GLU B N 1
ATOM 2021 C CA . GLU B 1 3 ? -2.016 3.318 18.328 1 54.25 3 GLU B CA 1
ATOM 2022 C C . GLU B 1 3 ? -0.618 3.699 18.797 1 54.25 3 GLU B C 1
ATOM 2024 O O . GLU B 1 3 ? -0.456 4.23 19.906 1 54.25 3 GLU B O 1
ATOM 2029 N N . ARG B 1 4 ? 0.475 3.109 18.031 1 66.81 4 ARG B N 1
ATOM 2030 C CA . ARG B 1 4 ? 1.81 3.191 18.609 1 66.81 4 ARG B CA 1
ATOM 2031 C C . ARG B 1 4 ? 2.73 4.055 17.75 1 66.81 4 ARG B C 1
ATOM 2033 O O . ARG B 1 4 ? 3.68 4.652 18.266 1 66.81 4 ARG B O 1
ATOM 2040 N N . THR B 1 5 ? 2.363 4.141 16.406 1 76.94 5 THR B N 1
ATOM 2041 C CA . THR B 1 5 ? 3.189 5.004 15.562 1 76.94 5 THR B CA 1
ATOM 2042 C C . THR B 1 5 ? 2.322 5.832 14.617 1 76.94 5 THR B C 1
ATOM 2044 O O . THR B 1 5 ? 1.162 5.492 14.375 1 76.94 5 THR B O 1
ATOM 2047 N N . GLN B 1 6 ? 2.85 7.023 14.258 1 85.12 6 GLN B N 1
ATOM 2048 C CA . GLN B 1 6 ? 2.043 7.926 13.445 1 85.12 6 GLN B CA 1
ATOM 2049 C C . GLN B 1 6 ? 2.904 8.656 12.422 1 85.12 6 GLN B C 1
ATOM 2051 O O . GLN B 1 6 ? 4.102 8.859 12.641 1 85.12 6 GLN B O 1
ATOM 2056 N N . ILE B 1 7 ? 2.213 8.984 11.391 1 90.44 7 ILE B N 1
ATOM 2057 C CA . ILE B 1 7 ? 2.803 9.891 10.414 1 90.44 7 ILE B CA 1
ATOM 2058 C C . ILE B 1 7 ? 2.021 11.203 10.391 1 90.44 7 ILE B C 1
ATOM 2060 O O . ILE B 1 7 ? 0.794 11.195 10.266 1 90.44 7 ILE B O 1
ATOM 2064 N N . LEU B 1 8 ? 2.686 12.258 10.602 1 90.88 8 LEU B N 1
ATOM 2065 C CA . LEU B 1 8 ? 2.145 13.57 10.281 1 90.88 8 LEU B CA 1
ATOM 2066 C C . LEU B 1 8 ? 2.537 13.992 8.867 1 90.88 8 LEU B C 1
ATOM 2068 O O . LEU B 1 8 ? 3.725 14.062 8.539 1 90.88 8 LEU B O 1
ATOM 2072 N N . VAL B 1 9 ? 1.612 14.188 8.062 1 93.5 9 VAL B N 1
ATOM 2073 C CA . VAL B 1 9 ? 1.878 14.75 6.738 1 93.5 9 VAL B CA 1
ATOM 2074 C C . VAL B 1 9 ? 1.574 16.25 6.738 1 93.5 9 VAL B C 1
ATOM 2076 O O . VAL B 1 9 ? 0.42 16.656 6.898 1 93.5 9 VAL B O 1
ATOM 2079 N N . ASN B 1 10 ? 2.58 16.984 6.605 1 93.06 10 ASN B N 1
ATOM 2080 C CA . ASN B 1 10 ? 2.516 18.453 6.566 1 93.06 10 ASN B CA 1
ATOM 2081 C C . ASN B 1 10 ? 2.801 18.984 5.164 1 93.06 10 ASN B C 1
ATOM 2083 O O . ASN B 1 10 ? 3.84 18.672 4.578 1 93.06 10 ASN B O 1
ATOM 2087 N N . VAL B 1 11 ? 1.84 19.797 4.668 1 93.44 11 VAL B N 1
ATOM 2088 C CA . VAL B 1 11 ? 2.035 20.344 3.326 1 93.44 11 VAL B CA 1
ATOM 2089 C C . VAL B 1 11 ? 1.935 21.859 3.359 1 93.44 11 VAL B C 1
ATOM 2091 O O . VAL B 1 11 ? 0.893 22.406 3.723 1 93.44 11 VAL B O 1
ATOM 2094 N N . HIS B 1 12 ? 2.98 22.453 2.949 1 91.06 12 HIS B N 1
ATOM 2095 C CA . HIS B 1 12 ? 3.025 23.906 2.84 1 91.06 12 HIS B CA 1
ATOM 2096 C C . HIS B 1 12 ? 2.596 24.375 1.452 1 91.06 12 HIS B C 1
ATOM 2098 O O . HIS B 1 12 ? 3.211 24 0.451 1 91.06 12 HIS B O 1
ATOM 2104 N N . LEU B 1 13 ? 1.623 25.172 1.53 1 88.5 13 LEU B N 1
ATOM 2105 C CA . LEU B 1 13 ? 1.099 25.75 0.3 1 88.5 13 LEU B CA 1
ATOM 2106 C C . LEU B 1 13 ? 1.402 27.25 0.231 1 88.5 13 LEU B C 1
ATOM 2108 O O . LEU B 1 13 ? 1.247 27.969 1.224 1 88.5 13 LEU B O 1
ATOM 2112 N N . SER B 1 14 ? 1.85 27.797 -0.907 1 81 14 SER B N 1
ATOM 2113 C CA . SER B 1 14 ? 2.309 29.172 -1.051 1 81 14 SER B CA 1
ATOM 2114 C C . SER B 1 14 ? 1.176 30.156 -0.792 1 81 14 SER B C 1
ATOM 2116 O O . SER B 1 14 ? 1.409 31.266 -0.289 1 81 14 SER B O 1
ATOM 2118 N N . ASN B 1 15 ? -0.031 29.859 -1.026 1 79 15 ASN B N 1
ATOM 2119 C CA . ASN B 1 15 ? -1.124 30.828 -0.943 1 79 15 ASN B CA 1
ATOM 2120 C C . ASN B 1 15 ? -1.982 30.594 0.297 1 79 15 ASN B C 1
ATOM 2122 O O . ASN B 1 15 ? -3.1 31.109 0.389 1 79 15 ASN B O 1
ATOM 2126 N N . GLU B 1 16 ? -1.486 29.828 1.217 1 81.75 16 GLU B N 1
ATOM 2127 C CA . GLU B 1 16 ? -2.258 29.547 2.424 1 81.75 16 GLU B CA 1
ATOM 2128 C C . GLU B 1 16 ? -1.488 29.953 3.678 1 81.75 16 GLU B C 1
ATOM 2130 O O . GLU B 1 16 ? -0.27 29.766 3.748 1 81.75 16 GLU B O 1
ATOM 2135 N N . ARG B 1 17 ? -2.223 30.484 4.566 1 76.38 17 ARG B N 1
ATOM 2136 C CA . ARG B 1 17 ? -1.632 30.906 5.832 1 76.38 17 ARG B CA 1
ATOM 2137 C C . ARG B 1 17 ? -1.186 29.703 6.656 1 76.38 17 ARG B C 1
ATOM 2139 O O . ARG B 1 17 ? -0.125 29.734 7.285 1 76.38 17 ARG B O 1
ATOM 2146 N N . TYR B 1 18 ? -2.014 28.734 6.555 1 77.88 18 TYR B N 1
ATOM 2147 C CA . TYR B 1 18 ? -1.727 27.531 7.344 1 77.88 18 TYR B CA 1
ATOM 2148 C C . TYR B 1 18 ? -1.464 26.328 6.445 1 77.88 18 TYR B C 1
ATOM 2150 O O . TYR B 1 18 ? -2.096 26.188 5.398 1 77.88 18 TYR B O 1
ATOM 2158 N N . ALA B 1 19 ? -0.554 25.5 6.953 1 82.88 19 ALA B N 1
ATOM 2159 C CA . ALA B 1 19 ? -0.245 24.266 6.227 1 82.88 19 ALA B CA 1
ATOM 2160 C C . ALA B 1 19 ? -1.39 23.266 6.336 1 82.88 19 ALA B C 1
ATOM 2162 O O . ALA B 1 19 ? -2.104 23.234 7.34 1 82.88 19 ALA B O 1
ATOM 2163 N N . PHE B 1 20 ? -1.525 22.594 5.27 1 90.62 20 PHE B N 1
ATOM 2164 C CA . PHE B 1 20 ? -2.318 21.375 5.383 1 90.62 20 PHE B CA 1
ATOM 2165 C C . PHE B 1 20 ? -1.632 20.359 6.289 1 90.62 20 PHE B C 1
ATOM 2167 O O . PHE B 1 20 ? -0.412 20.203 6.23 1 90.62 20 PHE B O 1
ATOM 2174 N N . GLY B 1 21 ? -2.408 19.703 7.105 1 90.81 21 GLY B N 1
ATOM 2175 C CA . GLY B 1 21 ? -1.876 18.656 7.957 1 90.81 21 GLY B CA 1
ATOM 2176 C C . GLY B 1 21 ? -2.854 17.516 8.18 1 90.81 21 GLY B C 1
ATOM 2177 O O . GLY B 1 21 ? -4.051 17.75 8.359 1 90.81 21 GLY B O 1
ATOM 2178 N N . THR B 1 22 ? -2.34 16.328 8.094 1 90.06 22 THR B N 1
ATOM 2179 C CA . THR B 1 22 ? -3.146 15.164 8.438 1 90.06 22 THR B CA 1
ATOM 2180 C C . THR B 1 22 ? -2.32 14.141 9.219 1 90.06 22 THR B C 1
ATOM 2182 O O . THR B 1 22 ? -1.096 14.094 9.086 1 90.06 22 THR B O 1
ATOM 2185 N N . VAL B 1 23 ? -3.031 13.32 10 1 87.19 23 VAL B N 1
ATOM 2186 C CA . VAL B 1 23 ? -2.369 12.312 10.828 1 87.19 23 VAL B CA 1
ATOM 2187 C C . VAL B 1 23 ? -2.828 10.922 10.406 1 87.19 23 VAL B C 1
ATOM 2189 O O . VAL B 1 23 ? -4.023 10.68 10.227 1 87.19 23 VAL B O 1
ATOM 2192 N N . ILE B 1 24 ? -1.822 10.102 10.211 1 86.69 24 ILE B N 1
ATOM 2193 C CA . ILE B 1 24 ? -2.086 8.695 9.93 1 86.69 24 ILE B CA 1
ATOM 2194 C C . ILE B 1 24 ? -1.608 7.836 11.094 1 86.69 24 ILE B C 1
ATOM 2196 O O . ILE B 1 24 ? -0.45 7.926 11.508 1 86.69 24 ILE B O 1
ATOM 2200 N N . HIS B 1 25 ? -2.479 6.992 11.531 1 84.5 25 HIS B N 1
ATOM 2201 C CA . HIS B 1 25 ? -2.166 6.164 12.688 1 84.5 25 HIS B CA 1
ATOM 2202 C C . HIS B 1 25 ? -1.868 4.727 12.273 1 84.5 25 HIS B C 1
ATOM 2204 O O . HIS B 1 25 ? -2.521 4.188 11.383 1 84.5 25 HIS B O 1
ATOM 2210 N N . TYR B 1 26 ? -0.927 4.176 12.961 1 83.75 26 TYR B N 1
ATOM 2211 C CA . TYR B 1 26 ? -0.57 2.783 12.719 1 83.75 26 TYR B CA 1
ATOM 2212 C C . TYR B 1 26 ? -0.653 1.97 14.008 1 83.75 26 TYR B C 1
ATOM 2214 O O . TYR B 1 26 ? -0.305 2.461 15.078 1 83.75 26 TYR B O 1
ATOM 2222 N N . GLN B 1 27 ? -1.132 0.754 13.805 1 73.19 27 GLN B N 1
ATOM 2223 C CA . GLN B 1 27 ? -1.266 -0.144 14.945 1 73.19 27 GLN B CA 1
ATOM 2224 C C . GLN B 1 27 ? 0.093 -0.682 15.391 1 73.19 27 GLN B C 1
ATOM 2226 O O . GLN B 1 27 ? 1.074 -0.583 14.648 1 73.19 27 GLN B O 1
ATOM 2231 N N . TRP B 1 28 ? 0.098 -1.412 16.438 1 59.97 28 TRP B N 1
ATOM 2232 C CA . TRP B 1 28 ? 1.249 -2.021 17.094 1 59.97 28 TRP B CA 1
ATOM 2233 C C . TRP B 1 28 ? 1.962 -2.99 16.156 1 59.97 28 TRP B C 1
ATOM 2235 O O . TRP B 1 28 ? 1.316 -3.74 15.422 1 59.97 28 TRP B O 1
ATOM 2245 N N . GLY B 1 29 ? 3.326 -2.873 16.328 1 57.59 29 GLY B N 1
ATOM 2246 C CA . GLY B 1 29 ? 4.094 -3.949 15.719 1 57.59 29 GLY B CA 1
ATOM 2247 C C . GLY B 1 29 ? 4.258 -3.793 14.219 1 57.59 29 GLY B C 1
ATOM 2248 O O . GLY B 1 29 ? 4.691 -4.723 13.539 1 57.59 29 GLY B O 1
ATOM 2249 N N . ALA B 1 30 ? 4.066 -2.51 13.82 1 61.41 30 ALA B N 1
ATOM 2250 C CA . ALA B 1 30 ? 3.98 -2.475 12.367 1 61.41 30 ALA B CA 1
ATOM 2251 C C . ALA B 1 30 ? 5.367 -2.504 11.734 1 61.41 30 ALA B C 1
ATOM 2253 O O . ALA B 1 30 ? 5.5 -2.686 10.523 1 61.41 30 ALA B O 1
ATOM 2254 N N . GLY B 1 31 ? 6.434 -2.6 12.695 1 76.25 31 GLY B N 1
ATOM 2255 C CA . GLY B 1 31 ? 7.742 -2.779 12.086 1 76.25 31 GLY B CA 1
ATOM 2256 C C . GLY B 1 31 ? 8.062 -1.729 11.039 1 76.25 31 GLY B C 1
ATOM 2257 O O . GLY B 1 31 ? 7.992 -0.529 11.312 1 76.25 31 GLY B O 1
ATOM 2258 N N . ILE B 1 32 ? 8.297 -2.219 9.789 1 87.5 32 ILE B N 1
ATOM 2259 C CA . ILE B 1 32 ? 8.734 -1.303 8.742 1 87.5 32 ILE B CA 1
ATOM 2260 C C . ILE B 1 32 ? 7.531 -0.858 7.91 1 87.5 32 ILE B C 1
ATOM 2262 O O . ILE B 1 32 ? 7.684 -0.159 6.906 1 87.5 32 ILE B O 1
ATOM 2266 N N . THR B 1 33 ? 6.324 -1.189 8.328 1 88.81 33 THR B N 1
ATOM 2267 C CA . THR B 1 33 ? 5.102 -0.915 7.574 1 88.81 33 THR B CA 1
ATOM 2268 C C . THR B 1 33 ? 4.902 0.588 7.398 1 88.81 33 THR B C 1
ATOM 2270 O O . THR B 1 33 ? 4.633 1.061 6.293 1 88.81 33 THR B O 1
ATOM 2273 N N . MET B 1 34 ? 5.004 1.32 8.477 1 90.38 34 MET B N 1
ATOM 2274 C CA . MET B 1 34 ? 4.848 2.771 8.422 1 90.38 34 MET B CA 1
ATOM 2275 C C . MET B 1 34 ? 5.887 3.4 7.504 1 90.38 34 MET B C 1
ATOM 2277 O O . MET B 1 34 ? 5.574 4.316 6.742 1 90.38 34 MET B O 1
ATOM 2281 N N . LEU B 1 35 ? 7.09 2.869 7.59 1 92.75 35 LEU B N 1
ATOM 2282 C CA . LEU B 1 35 ? 8.172 3.383 6.766 1 92.75 35 LEU B CA 1
ATOM 2283 C C . LEU B 1 35 ? 7.891 3.145 5.285 1 92.75 35 LEU B C 1
ATOM 2285 O O . LEU B 1 35 ? 8.086 4.043 4.461 1 92.75 35 LEU B O 1
ATOM 2289 N N . LEU B 1 36 ? 7.367 2.01 4.977 1 92.94 36 LEU B N 1
ATOM 2290 C CA . LEU B 1 36 ? 7.047 1.689 3.588 1 92.94 36 LEU B CA 1
ATOM 2291 C C . LEU B 1 36 ? 5.848 2.5 3.105 1 92.94 36 LEU B C 1
ATOM 2293 O O . LEU B 1 36 ? 5.836 2.98 1.97 1 92.94 36 LEU B O 1
ATOM 2297 N N . ASP B 1 37 ? 4.871 2.674 3.932 1 92.81 37 ASP B N 1
ATOM 2298 C CA . ASP B 1 37 ? 3.717 3.494 3.578 1 92.81 37 ASP B CA 1
ATOM 2299 C C . ASP B 1 37 ? 4.141 4.922 3.238 1 92.81 37 ASP B C 1
ATOM 2301 O O . ASP B 1 37 ? 3.547 5.559 2.367 1 92.81 37 ASP B O 1
ATOM 2305 N N . ALA B 1 38 ? 5.086 5.402 3.996 1 95.12 38 ALA B N 1
ATOM 2306 C CA . ALA B 1 38 ? 5.551 6.766 3.766 1 95.12 38 ALA B CA 1
ATOM 2307 C C . ALA B 1 38 ? 5.988 6.961 2.316 1 95.12 38 ALA B C 1
ATOM 2309 O O . ALA B 1 38 ? 5.766 8.023 1.73 1 95.12 38 ALA B O 1
ATOM 2310 N N . ILE B 1 39 ? 6.625 5.957 1.774 1 95.38 39 ILE B N 1
ATOM 2311 C CA . ILE B 1 39 ? 7.062 6.035 0.385 1 95.38 39 ILE B CA 1
ATOM 2312 C C . ILE B 1 39 ? 5.855 6.234 -0.526 1 95.38 39 ILE B C 1
ATOM 2314 O O . ILE B 1 39 ? 5.859 7.109 -1.395 1 95.38 39 ILE B O 1
ATOM 2318 N N . ASP B 1 40 ? 4.852 5.492 -0.282 1 93.19 40 ASP B N 1
ATOM 2319 C CA . ASP B 1 40 ? 3.662 5.574 -1.121 1 93.19 40 ASP B CA 1
ATOM 2320 C C . ASP B 1 40 ? 2.92 6.891 -0.894 1 93.19 40 ASP B C 1
ATOM 2322 O O . ASP B 1 40 ? 2.369 7.469 -1.833 1 93.19 40 ASP B O 1
ATOM 2326 N N . ILE B 1 41 ? 2.883 7.312 0.28 1 94.5 41 ILE B N 1
ATOM 2327 C CA . ILE B 1 41 ? 2.252 8.594 0.587 1 94.5 41 ILE B CA 1
ATOM 2328 C C . ILE B 1 41 ? 2.971 9.711 -0.158 1 94.5 41 ILE B C 1
ATOM 2330 O O . ILE B 1 41 ? 2.33 10.562 -0.787 1 94.5 41 ILE B O 1
ATOM 2334 N N . ILE B 1 42 ? 4.277 9.734 -0.112 1 96.69 42 ILE B N 1
ATOM 2335 C CA . ILE B 1 42 ? 5.078 10.75 -0.782 1 96.69 42 ILE B CA 1
ATOM 2336 C C . ILE B 1 42 ? 4.82 10.703 -2.285 1 96.69 42 ILE B C 1
ATOM 2338 O O . ILE B 1 42 ? 4.625 11.742 -2.92 1 96.69 42 ILE B O 1
ATOM 2342 N N . ARG B 1 43 ? 4.746 9.57 -2.842 1 93.56 43 ARG B N 1
ATOM 2343 C CA . ARG B 1 43 ? 4.535 9.398 -4.277 1 93.56 43 ARG B CA 1
ATOM 2344 C C . ARG B 1 43 ? 3.121 9.805 -4.676 1 93.56 43 ARG B C 1
ATOM 2346 O O . ARG B 1 43 ? 2.855 10.086 -5.848 1 93.56 43 ARG B O 1
ATOM 2353 N N . SER B 1 44 ? 2.238 9.75 -3.703 1 92.44 44 SER B N 1
ATOM 2354 C CA . SER B 1 44 ? 0.845 10.055 -4.008 1 92.44 44 SER B CA 1
ATOM 2355 C C . SER B 1 44 ? 0.599 11.555 -4.027 1 92.44 44 SER B C 1
ATOM 2357 O O . SER B 1 44 ? -0.466 12.008 -4.449 1 92.44 44 SER B O 1
ATOM 2359 N N . LEU B 1 45 ? 1.546 12.344 -3.549 1 94.25 45 LEU B N 1
ATOM 2360 C CA . LEU B 1 45 ? 1.383 13.789 -3.582 1 94.25 45 LEU B CA 1
ATOM 2361 C C . LEU B 1 45 ? 1.216 14.289 -5.016 1 94.25 45 LEU B C 1
ATOM 2363 O O . LEU B 1 45 ? 2.029 13.969 -5.883 1 94.25 45 LEU B O 1
ATOM 2367 N N . PRO B 1 46 ? 0.194 15.062 -5.18 1 92.44 46 PRO B N 1
ATOM 2368 C CA . PRO B 1 46 ? -0.07 15.508 -6.551 1 92.44 46 PRO B CA 1
ATOM 2369 C C . PRO B 1 46 ? 0.886 16.609 -7.004 1 92.44 46 PRO B C 1
ATOM 2371 O O . PRO B 1 46 ? 1.393 17.375 -6.176 1 92.44 46 PRO B O 1
ATOM 2374 N N . SER B 1 47 ? 1.026 16.578 -8.305 1 88.94 47 SER B N 1
ATOM 2375 C CA . SER B 1 47 ? 1.722 17.734 -8.867 1 88.94 47 SER B CA 1
ATOM 2376 C C . SER B 1 47 ? 0.923 19.016 -8.648 1 88.94 47 SER B C 1
ATOM 2378 O O . SER B 1 47 ? -0.293 18.969 -8.453 1 88.94 47 SER B O 1
ATOM 2380 N N . PRO B 1 48 ? 1.611 20.109 -8.68 1 84.69 48 PRO B N 1
ATOM 2381 C CA . PRO B 1 48 ? 0.895 21.375 -8.508 1 84.69 48 PRO B CA 1
ATOM 2382 C C . PRO B 1 48 ? -0.262 21.531 -9.492 1 84.69 48 PRO B C 1
ATOM 2384 O O . PRO B 1 48 ? -1.32 22.047 -9.125 1 84.69 48 PRO B O 1
ATOM 2387 N N . TYR B 1 49 ? -0.086 21.078 -10.609 1 82.94 49 TYR B N 1
ATOM 2388 C CA . TYR B 1 49 ? -1.131 21.156 -11.625 1 82.94 49 TYR B CA 1
ATOM 2389 C C . TYR B 1 49 ? -2.338 20.312 -11.227 1 82.94 49 TYR B C 1
ATOM 2391 O O . TYR B 1 49 ? -3.477 20.781 -11.289 1 82.94 49 TYR B O 1
ATOM 2399 N N . MET B 1 50 ? -2.135 19.172 -10.773 1 83.25 50 MET B N 1
ATOM 2400 C CA . MET B 1 50 ? -3.211 18.281 -10.367 1 83.25 50 MET B CA 1
ATOM 2401 C C . MET B 1 50 ? -3.943 18.828 -9.148 1 83.25 50 MET B C 1
ATOM 2403 O O . MET B 1 50 ? -5.168 18.734 -9.055 1 83.25 50 MET B O 1
ATOM 2407 N N . LEU B 1 51 ? -3.172 19.344 -8.297 1 83.88 51 LEU B N 1
ATOM 2408 C CA . LEU B 1 51 ? -3.736 19.875 -7.059 1 83.88 51 LEU B CA 1
ATOM 2409 C C . LEU B 1 51 ? -4.785 20.938 -7.352 1 83.88 51 LEU B C 1
ATOM 2411 O O . LEU B 1 51 ? -5.836 20.969 -6.711 1 83.88 51 LEU B O 1
ATOM 2415 N N . LYS B 1 52 ? -4.621 21.719 -8.312 1 75.81 52 LYS B N 1
ATOM 2416 C CA . LYS B 1 52 ? -5.48 22.859 -8.648 1 75.81 52 LYS B CA 1
ATOM 2417 C C . LYS B 1 52 ? -6.688 22.406 -9.469 1 75.81 52 LYS B C 1
ATOM 2419 O O . LYS B 1 52 ? -7.781 22.953 -9.32 1 75.81 52 LYS B O 1
ATOM 2424 N N . TYR B 1 53 ? -6.477 21.281 -10.211 1 74.88 53 TYR B N 1
ATOM 2425 C CA . TYR B 1 53 ? -7.488 21.016 -11.227 1 74.88 53 TYR B CA 1
ATOM 2426 C C . TYR B 1 53 ? -8.219 19.703 -10.938 1 74.88 53 TYR B C 1
ATOM 2428 O O . TYR B 1 53 ? -9.156 19.344 -11.648 1 74.88 53 TYR B O 1
ATOM 2436 N N . ASP B 1 54 ? -7.68 19.062 -10.016 1 73.12 54 ASP B N 1
ATOM 2437 C CA . ASP B 1 54 ? -8.43 17.859 -9.648 1 73.12 54 ASP B CA 1
ATOM 2438 C C . ASP B 1 54 ? -9.867 18.203 -9.273 1 73.12 54 ASP B C 1
ATOM 2440 O O . ASP B 1 54 ? -10.125 19.234 -8.648 1 73.12 54 ASP B O 1
ATOM 2444 N N . ASP B 1 55 ? -10.75 17.516 -9.992 1 65.12 55 ASP B N 1
ATOM 2445 C CA . ASP B 1 55 ? -12.172 17.844 -9.914 1 65.12 55 ASP B CA 1
ATOM 2446 C C . ASP B 1 55 ? -12.781 17.344 -8.609 1 65.12 55 ASP B C 1
ATOM 2448 O O . ASP B 1 55 ? -12.93 16.125 -8.414 1 65.12 55 ASP B O 1
ATOM 2452 N N . ASP B 1 56 ? -12.648 18.203 -7.652 1 68.12 56 ASP B N 1
ATOM 2453 C CA . ASP B 1 56 ? -13.516 17.953 -6.5 1 68.12 56 ASP B CA 1
ATOM 2454 C C . ASP B 1 56 ? -14.859 18.672 -6.668 1 68.12 56 ASP B C 1
ATOM 2456 O O . ASP B 1 56 ? -14.914 19.797 -7.148 1 68.12 56 ASP B O 1
ATOM 2460 N N . ASP B 1 57 ? -15.891 17.906 -6.754 1 72 57 ASP B N 1
ATOM 2461 C CA . ASP B 1 57 ? -17.234 18.453 -6.938 1 72 57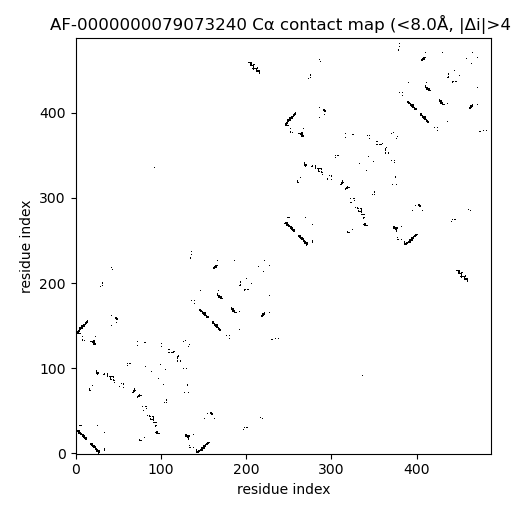 ASP B CA 1
ATOM 2462 C C . ASP B 1 57 ? -17.5 19.594 -5.961 1 72 57 ASP B C 1
ATOM 2464 O O . ASP B 1 57 ? -17.938 19.359 -4.828 1 72 57 ASP B O 1
ATOM 2468 N N . GLU B 1 58 ? -17.297 20.797 -6.406 1 76.94 58 GLU B N 1
ATOM 2469 C CA . GLU B 1 58 ? -17.5 21.984 -5.582 1 76.94 58 GLU B CA 1
ATOM 2470 C C . GLU B 1 58 ? -18.922 22.016 -5.023 1 76.94 58 GLU B C 1
ATOM 2472 O O . GLU B 1 58 ? -19.125 22.406 -3.869 1 76.94 58 GLU B O 1
ATOM 2477 N N . LYS B 1 59 ? -19.828 21.656 -5.852 1 84.88 59 LYS B N 1
ATOM 2478 C CA . LYS B 1 59 ? -21.219 21.688 -5.41 1 84.88 59 LYS B CA 1
ATOM 2479 C C . LYS B 1 59 ? -21.469 20.641 -4.32 1 84.88 59 LYS B C 1
ATOM 2481 O O . LYS B 1 59 ? -22.203 20.906 -3.361 1 84.88 59 LYS B O 1
ATOM 2486 N N . LYS B 1 60 ? -20.797 19.594 -4.449 1 88.38 60 LYS B N 1
ATOM 2487 C CA . LYS B 1 60 ? -20.969 18.5 -3.498 1 88.38 60 LYS B CA 1
ATOM 2488 C C . LYS B 1 60 ? -20.438 18.891 -2.115 1 88.38 60 LYS B C 1
ATOM 2490 O O . LYS B 1 60 ? -21.031 18.516 -1.099 1 88.38 60 LYS B O 1
ATOM 2495 N N . PHE B 1 61 ? -19.453 19.812 -2.121 1 90.94 61 PHE B N 1
ATOM 2496 C CA . PHE B 1 61 ? -18.797 20.062 -0.844 1 90.94 61 PHE B CA 1
ATOM 2497 C C . PHE B 1 61 ? -18.984 21.516 -0.408 1 90.94 61 PHE B C 1
ATOM 2499 O O . PHE B 1 61 ? -18.234 22.031 0.416 1 90.94 61 PHE B O 1
ATOM 2506 N N . LYS B 1 62 ? -19.984 22.109 -0.944 1 92.19 62 LYS B N 1
ATOM 2507 C CA . LYS B 1 62 ? -20.219 23.516 -0.669 1 92.19 62 LYS B CA 1
ATOM 2508 C C . LYS B 1 62 ? -20.344 23.766 0.83 1 92.19 62 LYS B C 1
ATOM 2510 O O . LYS B 1 62 ? -19.766 24.734 1.351 1 92.19 62 LYS B O 1
ATOM 2515 N N . TYR B 1 63 ? -21.078 22.969 1.409 1 93.25 63 TYR B N 1
ATOM 2516 C CA . TYR B 1 63 ? -21.25 23.172 2.844 1 93.25 63 TYR B CA 1
ATOM 2517 C C . TYR B 1 63 ? -19.938 22.969 3.59 1 93.25 63 TYR B C 1
ATOM 2519 O O . TYR B 1 63 ? -19.562 23.812 4.418 1 93.25 63 TYR B O 1
ATOM 2527 N N . LEU B 1 64 ? -19.312 21.938 3.361 1 92.44 64 LEU B N 1
ATOM 2528 C CA . LEU B 1 64 ? -18.031 21.672 4.008 1 92.44 64 LEU B CA 1
ATOM 2529 C C . LEU B 1 64 ? -17.062 22.812 3.762 1 92.44 64 LEU B C 1
ATOM 2531 O O . LEU B 1 64 ? -16.359 23.234 4.68 1 92.44 64 LEU B O 1
ATOM 2535 N N . ASP B 1 65 ? -17.094 23.312 2.559 1 92.75 65 ASP B N 1
ATOM 2536 C CA . ASP B 1 65 ? -16.203 24.406 2.211 1 92.75 65 ASP B CA 1
ATOM 2537 C C . ASP B 1 65 ? -16.5 25.641 3.047 1 92.75 65 ASP B C 1
ATOM 2539 O O . ASP B 1 65 ? -15.594 26.375 3.453 1 92.75 65 ASP B O 1
ATOM 2543 N N . SER B 1 66 ? -17.703 25.812 3.229 1 94.25 66 SER B N 1
ATOM 2544 C CA . SER B 1 66 ? -18.078 26.953 4.055 1 94.25 66 SER B CA 1
ATOM 2545 C C . SER B 1 66 ? -17.578 26.781 5.484 1 94.25 66 SER B C 1
ATOM 2547 O O . SER B 1 66 ? -17.156 27.766 6.117 1 94.25 66 SER B O 1
ATOM 2549 N N . VAL B 1 67 ? -17.609 25.625 5.977 1 92.56 67 VAL B N 1
ATOM 2550 C CA . VAL B 1 67 ? -17.094 25.344 7.312 1 92.56 67 VAL B CA 1
ATOM 2551 C C . VAL B 1 67 ? -15.586 25.547 7.34 1 92.56 67 VAL B C 1
ATOM 2553 O O . VAL B 1 67 ? -15.055 26.188 8.258 1 92.56 67 VAL B O 1
ATOM 2556 N N . LEU B 1 68 ? -14.93 25.141 6.367 1 92.19 68 LEU B N 1
ATOM 2557 C CA . LEU B 1 68 ? -13.469 25.203 6.301 1 92.19 68 LEU B CA 1
ATOM 2558 C C . LEU B 1 68 ? -13 26.656 6.145 1 92.19 68 LEU B C 1
ATOM 2560 O O . LEU B 1 68 ? -11.914 27.016 6.605 1 92.19 68 LEU B O 1
ATOM 2564 N N . LYS B 1 69 ? -13.82 27.438 5.586 1 93.56 69 LYS B N 1
ATOM 2565 C CA . LYS B 1 69 ? -13.477 28.844 5.402 1 93.56 69 LYS B CA 1
ATOM 2566 C C . LYS B 1 69 ? -13.766 29.641 6.668 1 93.56 69 LYS B C 1
ATOM 2568 O O . LYS B 1 69 ? -13.297 30.781 6.816 1 93.56 69 LYS B O 1
ATOM 2573 N N . SER B 1 70 ? -14.484 29.094 7.449 1 90.44 70 SER B N 1
ATOM 2574 C CA . SER B 1 70 ? -14.875 29.812 8.656 1 90.44 70 SER B CA 1
ATOM 2575 C C . SER B 1 70 ? -13.672 30.141 9.531 1 90.44 70 SER B C 1
ATOM 2577 O O . SER B 1 70 ? -12.555 29.688 9.25 1 90.44 70 SER B O 1
ATOM 2579 N N . GLN B 1 71 ? -13.891 30.797 10.664 1 85.81 71 GLN B N 1
ATOM 2580 C CA . GLN B 1 71 ? -12.852 31.266 11.562 1 85.81 71 GLN B CA 1
ATOM 2581 C C . GLN B 1 71 ? -12.164 30.109 12.281 1 85.81 71 GLN B C 1
ATOM 2583 O O . GLN B 1 71 ? -11.016 30.234 12.719 1 85.81 71 GLN B O 1
ATOM 2588 N N . ASP B 1 72 ? -12.883 28.984 12.289 1 81.38 72 ASP B N 1
ATOM 2589 C CA . ASP B 1 72 ? -12.32 27.844 12.992 1 81.38 72 ASP B CA 1
ATOM 2590 C C . ASP B 1 72 ? -11.125 27.266 12.242 1 81.38 72 ASP B C 1
ATOM 2592 O O . ASP B 1 72 ? -10.18 26.766 12.859 1 81.38 72 ASP B O 1
ATOM 2596 N N . PHE B 1 73 ? -11.148 27.406 10.914 1 87.94 73 PHE B N 1
ATOM 2597 C CA . PHE B 1 73 ? -10.109 26.766 10.117 1 87.94 73 PHE B CA 1
ATOM 2598 C C . PHE B 1 73 ? -9.352 27.797 9.281 1 87.94 73 PHE B C 1
ATOM 2600 O O . PHE B 1 73 ? -8.141 27.688 9.102 1 87.94 73 PHE B O 1
ATOM 2607 N N . GLU B 1 74 ? -10.094 28.812 8.617 1 89.06 74 GLU B N 1
ATOM 2608 C CA . GLU B 1 74 ? -9.539 29.922 7.844 1 89.06 74 GLU B CA 1
ATOM 2609 C C . GLU B 1 74 ? -8.797 29.406 6.609 1 89.06 74 GLU B C 1
ATOM 2611 O O . GLU B 1 74 ? -7.723 29.906 6.273 1 89.06 74 GLU B O 1
ATOM 2616 N N . ILE B 1 75 ? -9.375 28.406 6.031 1 90.88 75 ILE B N 1
ATOM 2617 C CA . ILE B 1 75 ? -8.797 27.875 4.805 1 90.88 75 ILE B CA 1
ATOM 2618 C C . ILE B 1 75 ? -9.289 28.672 3.604 1 90.88 75 ILE B C 1
ATOM 2620 O O . ILE B 1 75 ? -10.5 28.75 3.357 1 90.88 75 ILE B O 1
ATOM 2624 N N . ARG B 1 76 ? -8.422 29.219 2.902 1 91.88 76 ARG B N 1
ATOM 2625 C CA . ARG B 1 76 ? -8.773 30.062 1.766 1 91.88 76 ARG B CA 1
ATOM 2626 C C . ARG B 1 76 ? -9.258 29.219 0.589 1 91.88 76 ARG B C 1
ATOM 2628 O O . ARG B 1 76 ? -10.258 29.562 -0.051 1 91.88 76 ARG B O 1
ATOM 2635 N N . ASN B 1 77 ? -8.57 28.094 0.341 1 89.94 77 ASN B N 1
ATOM 2636 C CA . ASN B 1 77 ? -8.914 27.25 -0.79 1 89.94 77 ASN B CA 1
ATOM 2637 C C . ASN B 1 77 ? -9.227 25.828 -0.341 1 89.94 77 ASN B C 1
ATOM 2639 O O . ASN B 1 77 ? -8.414 24.906 -0.528 1 89.94 77 ASN B O 1
ATOM 2643 N N . PRO B 1 78 ? -10.398 25.609 0.083 1 90.94 78 PRO B N 1
ATOM 2644 C CA . PRO B 1 78 ? -10.766 24.312 0.627 1 90.94 78 PRO B CA 1
ATOM 2645 C C . PRO B 1 78 ? -10.609 23.172 -0.392 1 90.94 78 PRO B C 1
ATOM 2647 O O . PRO B 1 78 ? -10.297 22.047 -0.021 1 90.94 78 PRO B O 1
ATOM 2650 N N . GLN B 1 79 ? -10.82 23.516 -1.623 1 90.06 79 GLN B N 1
ATOM 2651 C CA . GLN B 1 79 ? -10.703 22.5 -2.66 1 90.06 79 GLN B CA 1
ATOM 2652 C C . GLN B 1 79 ? -9.305 21.891 -2.678 1 90.06 79 GLN B C 1
ATOM 2654 O O . GLN B 1 79 ? -9.148 20.672 -2.812 1 90.06 79 GLN B O 1
ATOM 2659 N N . VAL B 1 80 ? -8.32 22.672 -2.523 1 89.94 80 VAL B N 1
ATOM 2660 C CA . VAL B 1 80 ? -6.934 22.219 -2.533 1 89.94 80 VAL B CA 1
ATOM 2661 C C . VAL B 1 80 ? -6.688 21.281 -1.357 1 89.94 80 VAL B C 1
ATOM 2663 O O . VAL B 1 80 ? -6.027 20.25 -1.51 1 89.94 80 VAL B O 1
ATOM 2666 N N . TYR B 1 81 ? -7.266 21.609 -0.268 1 91.25 81 TYR B N 1
ATOM 2667 C CA . TYR B 1 81 ? -7.105 20.781 0.918 1 91.25 81 TYR B CA 1
ATOM 2668 C C . TYR B 1 81 ? -7.785 19.422 0.73 1 91.25 81 TYR B C 1
ATOM 2670 O O . TYR B 1 81 ? -7.219 18.391 1.079 1 91.25 81 TYR B O 1
ATOM 2678 N N . ARG B 1 82 ? -8.938 19.453 0.208 1 90 82 ARG B N 1
ATOM 2679 C CA . ARG B 1 82 ? -9.656 18.219 -0.023 1 90 82 ARG B CA 1
ATOM 2680 C C . ARG B 1 82 ? -8.914 17.328 -1.022 1 90 82 ARG B C 1
ATOM 2682 O O . ARG B 1 82 ? -8.805 16.125 -0.827 1 90 82 ARG B O 1
ATOM 2689 N N . ASN B 1 83 ? -8.422 17.984 -2.039 1 90.38 83 ASN B N 1
ATOM 2690 C CA . ASN B 1 83 ? -7.668 17.234 -3.041 1 90.38 83 ASN B CA 1
ATOM 2691 C C . ASN B 1 83 ? -6.398 16.625 -2.449 1 90.38 83 ASN B C 1
ATOM 2693 O O . ASN B 1 83 ? -6.086 15.469 -2.705 1 90.38 83 ASN B O 1
ATOM 2697 N N . LEU B 1 84 ? -5.734 17.406 -1.683 1 91.94 84 LEU B N 1
ATOM 2698 C CA . LEU B 1 84 ? -4.547 16.906 -1.006 1 91.94 84 LEU B CA 1
ATOM 2699 C C . LEU B 1 84 ? -4.887 15.703 -0.131 1 91.94 84 LEU B C 1
ATOM 2701 O O . LEU B 1 84 ? -4.203 14.68 -0.183 1 91.94 84 LEU B O 1
ATOM 2705 N N . TYR B 1 85 ? -5.91 15.883 0.571 1 91.38 85 TYR B N 1
ATOM 2706 C CA . TYR B 1 85 ? -6.344 14.82 1.475 1 91.38 85 TYR B CA 1
ATOM 2707 C C . TYR B 1 85 ? -6.633 13.539 0.708 1 91.38 85 TYR B C 1
ATOM 2709 O O . TYR B 1 85 ? -6.156 12.461 1.083 1 91.38 85 TYR B O 1
ATOM 2717 N N . LYS B 1 86 ? -7.344 13.672 -0.315 1 89.31 86 LYS B N 1
ATOM 2718 C CA . LYS B 1 86 ? -7.691 12.531 -1.155 1 89.31 86 LYS B CA 1
ATOM 2719 C C . LYS B 1 86 ? -6.441 11.844 -1.695 1 89.31 86 LYS B C 1
ATOM 2721 O O . LYS B 1 86 ? -6.324 10.617 -1.642 1 89.31 86 LYS B O 1
ATOM 2726 N N . HIS B 1 87 ? -5.539 12.594 -2.209 1 91.44 87 HIS B N 1
ATOM 2727 C CA . HIS B 1 87 ? -4.309 12.047 -2.768 1 91.44 87 HIS B CA 1
ATOM 2728 C C . HIS B 1 87 ? -3.469 11.367 -1.693 1 91.44 87 HIS B C 1
ATOM 2730 O O . HIS B 1 87 ? -2.969 10.258 -1.9 1 91.44 87 HIS B O 1
ATOM 2736 N N . ILE B 1 88 ? -3.311 11.984 -0.593 1 91.94 88 ILE B N 1
ATOM 2737 C CA . ILE B 1 88 ? -2.514 11.422 0.494 1 91.94 88 ILE B CA 1
ATOM 2738 C C . ILE B 1 88 ? -3.133 10.109 0.963 1 91.94 88 ILE B C 1
ATOM 2740 O O . ILE B 1 88 ? -2.43 9.109 1.131 1 91.94 88 ILE B O 1
ATOM 2744 N N . LEU B 1 89 ? -4.398 10.062 1.098 1 90.38 89 LEU B N 1
ATOM 2745 C CA . LEU B 1 89 ? -5.074 8.859 1.57 1 90.38 89 LEU B CA 1
ATOM 2746 C C . LEU B 1 89 ? -4.918 7.715 0.569 1 90.38 89 LEU B C 1
ATOM 2748 O O . LEU B 1 89 ? -4.871 6.547 0.957 1 90.38 89 LEU B O 1
ATOM 2752 N N . SER B 1 90 ? -4.828 8.07 -0.641 1 88.25 90 SER B N 1
ATOM 2753 C CA . SER B 1 90 ? -4.656 7.035 -1.651 1 88.25 90 SER B CA 1
ATOM 2754 C C . SER B 1 90 ? -3.312 6.328 -1.496 1 88.25 90 SER B C 1
ATOM 2756 O O . SER B 1 90 ? -3.127 5.219 -2.002 1 88.25 90 SER B O 1
ATOM 2758 N N . GLY B 1 91 ? -2.402 6.973 -0.789 1 89.12 91 GLY B N 1
ATOM 2759 C CA . GLY B 1 91 ? -1.093 6.387 -0.552 1 89.12 91 GLY B CA 1
ATOM 2760 C C . GLY B 1 91 ? -1.007 5.629 0.76 1 89.12 91 GLY B C 1
ATOM 2761 O O . GLY B 1 91 ? 0.005 4.988 1.047 1 89.12 91 GLY B O 1
ATOM 2762 N N . VAL B 1 92 ? -2.037 5.715 1.537 1 88.75 92 VAL B N 1
ATOM 2763 C CA . VAL B 1 92 ? -2.059 5.031 2.826 1 88.75 92 VAL B CA 1
ATOM 2764 C C . VAL B 1 92 ? -2.627 3.623 2.654 1 88.75 92 VAL B C 1
ATOM 2766 O O . VAL B 1 92 ? -3.807 3.459 2.33 1 88.75 92 VAL B O 1
ATOM 2769 N N . HIS B 1 93 ? -1.855 2.654 3.02 1 84.5 93 HIS B N 1
ATOM 2770 C CA . HIS B 1 93 ? -2.289 1.288 2.752 1 84.5 93 HIS B CA 1
ATOM 2771 C C . HIS B 1 93 ? -2.492 0.509 4.047 1 84.5 93 HIS B C 1
ATOM 2773 O O . HIS B 1 93 ? -3.334 -0.389 4.109 1 84.5 93 HIS B O 1
ATOM 2779 N N . HIS B 1 94 ? -1.742 0.847 5.039 1 82.31 94 HIS B N 1
ATOM 2780 C CA . HIS B 1 94 ? -1.782 0.038 6.25 1 82.31 94 HIS B CA 1
ATOM 2781 C C . HIS B 1 94 ? -2.234 0.864 7.449 1 82.31 94 HIS B C 1
ATOM 2783 O O . HIS B 1 94 ? -2.629 0.309 8.477 1 82.31 94 HIS B O 1
ATOM 2789 N N . GLY B 1 95 ? -2.096 2.098 7.281 1 74.94 95 GLY B N 1
ATOM 2790 C CA . GLY B 1 95 ? -2.49 2.973 8.375 1 74.94 95 GLY B CA 1
ATOM 2791 C C . GLY B 1 95 ? -3.992 3.164 8.469 1 74.94 95 GLY B C 1
ATOM 2792 O O . GLY B 1 95 ? -4.719 2.928 7.5 1 74.94 95 GLY B O 1
ATOM 2793 N N . GLY B 1 96 ? -4.305 3.238 9.766 1 69.06 96 GLY B N 1
ATOM 2794 C CA . GLY B 1 96 ? -5.703 3.592 9.953 1 69.06 96 GLY B CA 1
ATOM 2795 C C . GLY B 1 96 ? -6.09 4.883 9.258 1 69.06 96 GLY B C 1
ATOM 2796 O O . GLY B 1 96 ? -5.387 5.887 9.359 1 69.06 96 GLY B O 1
ATOM 2797 N N . LYS B 1 97 ? -6.91 4.484 8.133 1 57.84 97 LYS B N 1
ATOM 2798 C CA . LYS B 1 97 ? -7.48 5.691 7.539 1 57.84 97 LYS B CA 1
ATOM 2799 C C . LYS B 1 97 ? -8.523 6.316 8.461 1 57.84 97 LYS B C 1
ATOM 2801 O O . LYS B 1 97 ? -9.234 5.605 9.172 1 57.84 97 LYS B O 1
ATOM 2806 N N . ASN B 1 98 ? -8.211 7.242 9.203 1 51.78 98 ASN B N 1
ATOM 2807 C CA . ASN B 1 98 ? -9.242 7.82 10.055 1 51.78 98 ASN B CA 1
ATOM 2808 C C . ASN B 1 98 ? -10.633 7.621 9.461 1 51.78 98 ASN B C 1
ATOM 2810 O O . ASN B 1 98 ? -10.938 8.164 8.391 1 51.78 98 ASN B O 1
ATOM 2814 N N . ASP B 1 99 ? -11.148 6.414 9.383 1 47.66 99 ASP B N 1
ATOM 2815 C CA . ASP B 1 99 ? -12.516 6.141 8.961 1 47.66 99 ASP B CA 1
ATOM 2816 C C . ASP B 1 99 ? -13.367 7.41 8.984 1 47.66 99 ASP B C 1
ATOM 2818 O O . ASP B 1 99 ? -14.336 7.527 8.234 1 47.66 99 ASP B O 1
ATOM 2822 N N . TYR B 1 100 ? -13.281 8.062 10.039 1 44.44 100 TYR B N 1
ATOM 2823 C CA . TYR B 1 100 ? -14.055 9.281 10.266 1 44.44 100 TYR B CA 1
ATOM 2824 C C . TYR B 1 100 ? -13.867 10.266 9.125 1 44.44 100 TYR B C 1
ATOM 2826 O O . TYR B 1 100 ? -14.547 11.297 9.055 1 44.44 100 TYR B O 1
ATOM 2834 N N . TYR B 1 101 ? -13.039 9.961 8.141 1 58.28 101 TYR B N 1
ATOM 2835 C CA . TYR B 1 101 ? -12.656 11.188 7.445 1 58.28 101 TYR B CA 1
ATOM 2836 C C . TYR B 1 101 ? -13.156 11.164 6.004 1 58.28 101 TYR B C 1
ATOM 2838 O O . TYR B 1 101 ? -12.562 11.805 5.129 1 58.28 101 TYR B O 1
ATOM 2846 N N . ASP B 1 102 ? -14.008 10.242 5.887 1 74.06 102 ASP B N 1
ATOM 2847 C CA . ASP B 1 102 ? -14.695 10.523 4.633 1 74.06 102 ASP B CA 1
ATOM 2848 C C . ASP B 1 102 ? -15.352 11.898 4.664 1 74.06 102 ASP B C 1
ATOM 2850 O O . ASP B 1 102 ? -16.312 12.117 5.398 1 74.06 102 ASP B O 1
ATOM 2854 N N . LEU B 1 103 ? -14.805 12.75 4.008 1 82.56 103 LEU B N 1
ATOM 2855 C CA . LEU B 1 103 ? -15.219 14.148 4.039 1 82.56 103 LEU B CA 1
ATOM 2856 C C . LEU B 1 103 ? -16.703 14.281 3.715 1 82.56 103 LEU B C 1
ATOM 2858 O O . LEU B 1 103 ? -17.375 15.18 4.227 1 82.56 103 LEU B O 1
ATOM 2862 N N . ASP B 1 104 ? -17.203 13.266 2.963 1 83.19 104 ASP B N 1
ATOM 2863 C CA . ASP B 1 104 ? -18.625 13.242 2.674 1 83.19 104 ASP B CA 1
ATOM 2864 C C . ASP B 1 104 ? -19.438 12.961 3.936 1 83.19 104 ASP B C 1
ATOM 2866 O O . ASP B 1 104 ? -20.422 13.656 4.223 1 83.19 104 ASP B O 1
ATOM 2870 N N . GLN B 1 105 ? -18.984 12.055 4.656 1 83.69 105 GLN B N 1
ATOM 2871 C CA . GLN B 1 105 ? -19.688 11.68 5.887 1 83.69 105 GLN B CA 1
ATOM 2872 C C . GLN B 1 105 ? -19.594 12.797 6.922 1 83.69 105 GLN B C 1
ATOM 2874 O O . GLN B 1 105 ? -20.578 13.078 7.625 1 83.69 105 GLN B O 1
ATOM 2879 N N . ILE B 1 106 ? -18.516 13.391 7.035 1 85.06 106 ILE B N 1
ATOM 2880 C CA . ILE B 1 106 ? -18.312 14.477 7.992 1 85.06 106 ILE B CA 1
ATOM 2881 C C . ILE B 1 106 ? -19.266 15.633 7.656 1 85.06 106 ILE B C 1
ATOM 2883 O O . ILE B 1 106 ? -19.891 16.219 8.547 1 85.06 106 ILE B O 1
ATOM 2887 N N . GLN B 1 107 ? -19.328 15.938 6.406 1 87.31 107 GLN B N 1
ATOM 2888 C CA . GLN B 1 107 ? -20.234 17 5.969 1 87.31 107 GLN B CA 1
ATOM 2889 C C . GLN B 1 107 ? -21.672 16.688 6.344 1 87.31 107 GLN B C 1
ATOM 2891 O O . GLN B 1 107 ? -22.391 17.547 6.863 1 87.31 107 GLN B O 1
ATOM 2896 N N . ASP B 1 108 ? -22.062 15.477 6.133 1 88.69 108 ASP B N 1
ATOM 2897 C CA . ASP B 1 108 ? -23.422 15.078 6.426 1 88.69 108 ASP B CA 1
ATOM 2898 C C . ASP B 1 108 ? -23.719 15.156 7.922 1 88.69 108 ASP B C 1
ATOM 2900 O O . ASP B 1 108 ? -24.797 15.609 8.328 1 88.69 108 ASP B O 1
ATOM 2904 N N . LEU B 1 109 ? -22.797 14.75 8.633 1 87.38 109 LEU B N 1
ATOM 2905 C CA . LEU B 1 109 ? -22.969 14.781 10.086 1 87.38 109 LEU B CA 1
ATOM 2906 C C . LEU B 1 109 ? -22.969 16.219 10.602 1 87.38 109 LEU B C 1
ATOM 2908 O O . LEU B 1 109 ? -23.734 16.547 11.508 1 87.38 109 LEU B O 1
ATOM 2912 N N . LEU B 1 110 ? -22.219 17.062 10.008 1 89.5 110 LEU B N 1
ATOM 2913 C CA . LEU B 1 110 ? -22.172 18.453 10.414 1 89.5 110 LEU B CA 1
ATOM 2914 C C . LEU B 1 110 ? -23.5 19.156 10.125 1 89.5 110 LEU B C 1
ATOM 2916 O O . LEU B 1 110 ? -23.953 19.984 10.914 1 89.5 110 LEU B O 1
ATOM 2920 N N . LYS B 1 111 ? -24.062 18.781 9.094 1 90.38 111 LYS B N 1
ATOM 2921 C CA . LYS B 1 111 ? -25.359 19.359 8.727 1 90.38 111 LYS B CA 1
ATOM 2922 C C . LYS B 1 111 ? -26.438 18.984 9.734 1 90.38 111 LYS B C 1
ATOM 2924 O O . LYS B 1 111 ? -27.375 19.75 9.969 1 90.38 111 LYS B O 1
ATOM 2929 N N . LYS B 1 112 ? -26.266 17.875 10.242 1 91.25 112 LYS B N 1
ATOM 2930 C CA . LYS B 1 112 ? -27.297 17.328 11.117 1 91.25 112 LYS B CA 1
ATOM 2931 C C . LYS B 1 112 ? -27.156 17.859 12.539 1 91.25 112 LYS B C 1
ATOM 2933 O O . LYS B 1 112 ? -28.109 17.797 13.328 1 91.25 112 LYS B O 1
ATOM 2938 N N . HIS B 1 113 ? -26.062 18.359 12.844 1 90.25 113 HIS B N 1
ATOM 2939 C CA . HIS B 1 113 ? -25.812 18.75 14.227 1 90.25 113 HIS B CA 1
ATOM 2940 C C . HIS B 1 113 ? -25.766 20.281 14.359 1 90.25 113 HIS B C 1
ATOM 2942 O O . HIS B 1 113 ? -25.109 20.953 13.578 1 90.25 113 HIS B O 1
ATOM 2948 N N . PRO B 1 114 ? -26.531 20.703 15.391 1 84.69 114 PRO B N 1
ATOM 2949 C CA . PRO B 1 114 ? -26.516 22.156 15.617 1 84.69 114 PRO B CA 1
ATOM 2950 C C . PRO B 1 114 ? -25.125 22.688 15.953 1 84.69 114 PRO B C 1
ATOM 2952 O O . PRO B 1 114 ? -24.266 21.922 16.391 1 84.69 114 PRO B O 1
ATOM 2955 N N . GLU B 1 115 ? -24.875 23.953 15.82 1 81.88 115 GLU B N 1
ATOM 2956 C CA . GLU B 1 115 ? -23.578 24.609 15.945 1 81.88 115 GLU B CA 1
ATOM 2957 C C . GLU B 1 115 ? -23.031 24.484 17.359 1 81.88 115 GLU B C 1
ATOM 2959 O O . GLU B 1 115 ? -21.812 24.375 17.562 1 81.88 115 GLU B O 1
ATOM 2964 N N . ASP B 1 116 ? -23.891 24.328 18.328 1 84.12 116 ASP B N 1
ATOM 2965 C CA . ASP B 1 116 ? -23.406 24.359 19.719 1 84.12 116 ASP B CA 1
ATOM 2966 C C . ASP B 1 116 ? -23.469 22.969 20.344 1 84.12 116 ASP B C 1
ATOM 2968 O O . ASP B 1 116 ? -23.344 22.812 21.562 1 84.12 116 ASP B O 1
ATOM 2972 N N . SER B 1 117 ? -23.5 22.016 19.5 1 89.81 117 SER B N 1
ATOM 2973 C CA . SER B 1 117 ? -23.625 20.672 20.047 1 89.81 117 SER B CA 1
ATOM 2974 C C . SER B 1 117 ? -22.25 20.031 20.234 1 89.81 117 SER B C 1
ATOM 2976 O O . SER B 1 117 ? -21.328 20.297 19.469 1 89.81 117 SER B O 1
ATOM 2978 N N . ASP B 1 118 ? -22.188 19.156 21.234 1 90 118 ASP B N 1
ATOM 2979 C CA . ASP B 1 118 ? -20.969 18.406 21.5 1 90 118 ASP B CA 1
ATOM 2980 C C . ASP B 1 118 ? -20.578 17.547 20.297 1 90 118 ASP B C 1
ATOM 2982 O O . ASP B 1 118 ? -19.391 17.375 20 1 90 118 ASP B O 1
ATOM 2986 N N . ASP B 1 119 ? -21.531 17.094 19.688 1 87.5 119 ASP B N 1
ATOM 2987 C CA . ASP B 1 119 ? -21.297 16.266 18.516 1 87.5 119 ASP B CA 1
ATOM 2988 C C . ASP B 1 119 ? -20.625 17.062 17.391 1 87.5 119 ASP B C 1
ATOM 2990 O O . ASP B 1 119 ? -19.688 16.578 16.75 1 87.5 119 ASP B O 1
ATOM 2994 N N . ARG B 1 120 ? -21.094 18.188 17.297 1 88.75 120 ARG B N 1
ATOM 2995 C CA . ARG B 1 120 ? -20.484 19.031 16.266 1 88.75 120 ARG B CA 1
ATOM 2996 C C . ARG B 1 120 ? -19.047 19.375 16.609 1 88.75 120 ARG B C 1
ATOM 2998 O O . ARG B 1 120 ? -18.172 19.375 15.734 1 88.75 120 ARG B O 1
ATOM 3005 N N . GLU B 1 121 ? -18.828 19.656 17.828 1 87.25 121 GLU B N 1
ATOM 3006 C CA . GLU B 1 121 ? -17.469 19.953 18.266 1 87.25 121 GLU B CA 1
ATOM 3007 C C . GLU B 1 121 ? -16.531 18.781 18 1 87.25 121 GLU B C 1
ATOM 3009 O O . GLU B 1 121 ? -15.406 18.969 17.547 1 87.25 121 GLU B O 1
ATOM 3014 N N . THR B 1 122 ? -17.016 17.672 18.172 1 85.06 122 THR B N 1
ATOM 3015 C CA . THR B 1 122 ? -16.25 16.469 17.922 1 85.06 122 THR B CA 1
ATOM 3016 C C . THR B 1 122 ? -15.938 16.328 16.438 1 85.06 122 THR B C 1
ATOM 3018 O O . THR B 1 122 ? -14.82 15.977 16.047 1 85.06 122 THR B O 1
ATOM 3021 N N . LEU B 1 123 ? -16.844 16.609 15.648 1 85.5 123 LEU B N 1
ATOM 3022 C CA . LEU B 1 123 ? -16.672 16.531 14.203 1 85.5 123 LEU B CA 1
ATOM 3023 C C . LEU B 1 123 ? -15.656 17.562 13.719 1 85.5 123 LEU B C 1
ATOM 3025 O O . LEU B 1 123 ? -14.844 17.281 12.836 1 85.5 123 LEU B O 1
ATOM 3029 N N . LEU B 1 124 ? -15.734 18.719 14.32 1 86.06 124 LEU B N 1
ATOM 3030 C CA . LEU B 1 124 ? -14.773 19.766 13.969 1 86.06 124 LEU B CA 1
ATOM 3031 C C . LEU B 1 124 ? -13.359 19.359 14.367 1 86.06 124 LEU B C 1
ATOM 3033 O O . LEU B 1 124 ? -12.398 19.641 13.648 1 86.06 124 LEU B O 1
ATOM 3037 N N . TYR B 1 125 ? -13.305 18.641 15.398 1 82.5 125 TYR B N 1
ATOM 3038 C CA . TYR B 1 125 ? -12.008 18.125 15.828 1 82.5 125 TYR B CA 1
ATOM 3039 C C . TYR B 1 125 ? -11.477 17.094 14.828 1 82.5 125 TYR B C 1
ATOM 3041 O O . TYR B 1 125 ? -10.297 17.125 14.477 1 82.5 125 TYR B O 1
ATOM 3049 N N . HIS B 1 126 ? -12.289 16.328 14.336 1 81.31 126 HIS B N 1
ATOM 3050 C CA . HIS B 1 126 ? -11.898 15.336 13.336 1 81.31 126 HIS B CA 1
ATOM 3051 C C . HIS B 1 126 ? -11.445 16 12.047 1 81.31 126 HIS B C 1
ATOM 3053 O O . HIS B 1 126 ? -10.492 15.562 11.406 1 81.31 126 HIS B O 1
ATOM 3059 N N . LEU B 1 127 ? -12.156 17 11.734 1 85.56 127 LEU B N 1
ATOM 3060 C CA . LEU B 1 127 ? -11.781 17.766 10.539 1 85.56 127 LEU B CA 1
ATOM 3061 C C . LEU B 1 127 ? -10.406 18.406 10.711 1 85.56 127 LEU B C 1
ATOM 3063 O O . LEU B 1 127 ? -9.609 18.438 9.773 1 85.56 127 LEU B O 1
ATOM 3067 N N . ASN B 1 128 ? -10.227 18.859 11.867 1 83.62 128 ASN B N 1
ATOM 3068 C CA . ASN B 1 128 ? -8.93 19.453 12.172 1 83.62 128 ASN B CA 1
ATOM 3069 C C . ASN B 1 128 ? -7.797 18.438 12.039 1 83.62 128 ASN B C 1
ATOM 3071 O O . ASN B 1 128 ? -6.762 18.719 11.438 1 83.62 128 ASN B O 1
ATOM 3075 N N . ASP B 1 129 ? -7.973 17.219 12.453 1 80.44 129 ASP B N 1
ATOM 3076 C CA . ASP B 1 129 ? -6.98 16.156 12.391 1 80.44 129 ASP B CA 1
ATOM 3077 C C . ASP B 1 129 ? -6.762 15.695 10.945 1 80.44 129 ASP B C 1
ATOM 3079 O O . ASP B 1 129 ? -5.668 15.242 10.594 1 80.44 129 ASP B O 1
ATOM 3083 N N . SER B 1 130 ? -7.789 15.906 10.219 1 85.44 130 SER B N 1
ATOM 3084 C CA . SER B 1 130 ? -7.727 15.398 8.852 1 85.44 130 SER B CA 1
ATOM 3085 C C . SER B 1 130 ? -7.098 16.422 7.914 1 85.44 130 SER B C 1
ATOM 3087 O O . SER B 1 130 ? -6.41 16.062 6.957 1 85.44 130 SER B O 1
ATOM 3089 N N . LEU B 1 131 ? -7.371 17.719 8.281 1 89.25 131 LEU B N 1
ATOM 3090 C CA . LEU B 1 131 ? -7.004 18.688 7.262 1 89.25 131 LEU B CA 1
ATOM 3091 C C . LEU B 1 131 ? -6.055 19.734 7.828 1 89.25 131 LEU B C 1
ATOM 3093 O O . LEU B 1 131 ? -5.406 20.469 7.074 1 89.25 131 LEU B O 1
ATOM 3097 N N . CYS B 1 132 ? -5.977 19.812 9.172 1 87.94 132 CYS B N 1
ATOM 3098 C CA . CYS B 1 132 ? -5.227 20.906 9.773 1 87.94 132 CYS B CA 1
ATOM 3099 C C . CYS B 1 132 ? -4.402 20.422 10.961 1 87.94 132 CYS B C 1
ATOM 3101 O O . CYS B 1 132 ? -4.242 21.141 11.945 1 87.94 132 CYS B O 1
ATOM 3103 N N . ALA B 1 133 ? -4.07 19.203 10.891 1 85.81 133 ALA B N 1
ATOM 3104 C CA . ALA B 1 133 ? -3.258 18.672 11.984 1 85.81 133 ALA B CA 1
ATOM 3105 C C . ALA B 1 133 ? -1.908 19.375 12.055 1 85.81 133 ALA B C 1
ATOM 3107 O O . ALA B 1 133 ? -1.324 19.734 11.031 1 85.81 133 ALA B O 1
ATOM 3108 N N . ARG B 1 134 ? -1.461 19.484 13.258 1 80.94 134 ARG B N 1
ATOM 3109 C CA . ARG B 1 134 ? -0.173 20.125 13.516 1 80.94 134 ARG B CA 1
ATOM 3110 C C . ARG B 1 134 ? 0.659 19.297 14.492 1 80.94 134 ARG B C 1
ATOM 3112 O O . ARG B 1 134 ? 0.13 18.406 15.172 1 80.94 134 ARG B O 1
ATOM 3119 N N . LEU B 1 135 ? 1.959 19.531 14.5 1 78.31 135 LEU B N 1
ATOM 3120 C CA . LEU B 1 135 ? 2.863 18.766 15.352 1 78.31 135 LEU B CA 1
ATOM 3121 C C . LEU B 1 135 ? 2.467 18.906 16.812 1 78.31 135 LEU B C 1
ATOM 3123 O O . LEU B 1 135 ? 2.633 17.969 17.594 1 78.31 135 LEU B O 1
ATOM 3127 N N . ASP B 1 136 ? 1.873 20.031 17.203 1 70.12 136 ASP B N 1
ATOM 3128 C CA . ASP B 1 136 ? 1.553 20.297 18.609 1 70.12 136 ASP B CA 1
ATOM 3129 C C . ASP B 1 136 ? 0.403 19.422 19.094 1 70.12 136 ASP B C 1
ATOM 3131 O O . ASP B 1 136 ? 0.285 19.141 20.281 1 70.12 136 ASP B O 1
ATOM 3135 N N . ASP B 1 137 ? -0.397 19.016 18.188 1 67.5 137 ASP B N 1
ATOM 3136 C CA . ASP B 1 137 ? -1.547 18.203 18.578 1 67.5 137 ASP B CA 1
ATOM 3137 C C . ASP B 1 137 ? -1.354 16.75 18.188 1 67.5 137 ASP B C 1
ATOM 3139 O O . ASP B 1 137 ? -2.014 15.859 18.719 1 67.5 137 ASP B O 1
ATOM 3143 N N . PHE B 1 138 ? -0.417 16.578 17.406 1 71.31 138 PHE B N 1
ATOM 3144 C CA . PHE B 1 138 ? -0.174 15.289 16.766 1 71.31 138 PHE B CA 1
ATOM 3145 C C . PHE B 1 138 ? 0.267 14.242 17.781 1 71.31 138 PHE B C 1
ATOM 3147 O O . PHE B 1 138 ? -0.217 13.109 17.766 1 71.31 138 PHE B O 1
ATOM 3154 N N . TYR B 1 139 ? 1.071 14.695 18.672 1 63.34 139 TYR B N 1
ATOM 3155 C CA . TYR B 1 139 ? 1.621 13.742 19.625 1 63.34 139 TYR B CA 1
ATOM 3156 C C . TYR B 1 139 ? 0.586 13.367 20.688 1 63.34 139 TYR B C 1
ATOM 3158 O O . TYR B 1 139 ? 0.706 12.336 21.344 1 63.34 139 TYR B O 1
ATOM 3166 N N . LEU B 1 140 ? -0.429 14.227 20.688 1 62.53 140 LEU B N 1
ATOM 3167 C CA . LEU B 1 140 ? -1.445 14.031 21.719 1 62.53 140 LEU B CA 1
ATOM 3168 C C . LEU B 1 140 ? -2.486 13.016 21.266 1 62.53 140 LEU B C 1
ATOM 3170 O O . LEU B 1 140 ? -3.258 12.508 22.094 1 62.53 140 LEU B O 1
ATOM 3174 N N . THR B 1 141 ? -2.396 12.805 20.047 1 61.66 141 THR B N 1
ATOM 3175 C CA . THR B 1 141 ? -3.453 11.945 19.531 1 61.66 141 THR B CA 1
ATOM 3176 C C . THR B 1 141 ? -3.082 10.477 19.672 1 61.66 141 THR B C 1
ATOM 3178 O O . THR B 1 141 ? -3.885 9.594 19.375 1 61.66 141 THR B O 1
ATOM 3181 N N . CYS B 1 142 ? -1.887 10.195 20.203 1 60.66 142 CYS B N 1
ATOM 3182 C CA . CYS B 1 142 ? -1.456 8.812 20.297 1 60.66 142 CYS B CA 1
ATOM 3183 C C . CYS B 1 142 ? -1.229 8.414 21.75 1 60.66 142 CYS B C 1
ATOM 3185 O O . CYS B 1 142 ? -0.746 9.211 22.547 1 60.66 142 CYS B O 1
ATOM 3187 N N . ASP B 1 143 ? -1.801 7.301 22.188 1 58.75 143 ASP B N 1
ATOM 3188 C CA . ASP B 1 143 ? -1.65 6.805 23.562 1 58.75 143 ASP B CA 1
ATOM 3189 C C . ASP B 1 143 ? -0.228 6.309 23.812 1 58.75 143 ASP B C 1
ATOM 3191 O O . ASP B 1 143 ? 0.237 6.297 24.953 1 58.75 143 ASP B O 1
ATOM 3195 N N . ASN B 1 144 ? 0.325 5.508 22.891 1 58 144 ASN B N 1
ATOM 3196 C CA . ASN B 1 144 ? 1.655 4.926 23.047 1 58 144 ASN B CA 1
ATOM 3197 C C . ASN B 1 144 ? 2.592 5.371 21.922 1 58 144 ASN B C 1
ATOM 3199 O O . ASN B 1 144 ? 2.217 5.352 20.75 1 58 144 ASN B O 1
ATOM 3203 N N . ASN B 1 145 ? 3.576 6.047 22.234 1 63.5 145 ASN B N 1
ATOM 3204 C CA . ASN B 1 145 ? 4.422 6.719 21.25 1 63.5 145 ASN B CA 1
ATOM 3205 C C . ASN B 1 145 ? 5.668 5.898 20.938 1 63.5 145 ASN B C 1
ATOM 3207 O O . ASN B 1 145 ? 6.688 6.016 21.609 1 63.5 145 ASN B O 1
ATOM 3211 N N . ASP B 1 146 ? 5.48 4.891 20 1 70.88 146 ASP B N 1
ATOM 3212 C CA . ASP B 1 146 ? 6.645 4.121 19.578 1 70.88 146 ASP B CA 1
ATOM 3213 C C . ASP B 1 146 ? 7.43 4.867 18.5 1 70.88 146 ASP B C 1
ATOM 3215 O O . ASP B 1 146 ? 8.469 4.395 18.047 1 70.88 146 ASP B O 1
ATOM 3219 N N . GLY B 1 147 ? 6.945 6.004 18.172 1 81.5 147 GLY B N 1
ATOM 3220 C CA . GLY B 1 147 ? 7.699 6.793 17.219 1 81.5 147 GLY B CA 1
ATOM 3221 C C . GLY B 1 147 ? 6.82 7.535 16.219 1 81.5 147 GLY B C 1
ATOM 3222 O O . GLY B 1 147 ? 5.664 7.156 16 1 81.5 147 GLY B O 1
ATOM 3223 N N . TYR B 1 148 ? 7.414 8.602 15.719 1 86.06 148 TYR B N 1
ATOM 3224 C CA . TYR B 1 148 ? 6.711 9.492 14.812 1 86.06 148 TYR B CA 1
ATOM 3225 C C . TYR B 1 148 ? 7.516 9.719 13.539 1 86.06 148 TYR B C 1
ATOM 3227 O O . TYR B 1 148 ? 8.75 9.766 13.57 1 86.06 148 TYR B O 1
ATOM 3235 N N . MET B 1 149 ? 6.766 9.781 12.508 1 92 149 MET B N 1
ATOM 3236 C CA . MET B 1 149 ? 7.34 10.266 11.258 1 92 149 MET B CA 1
ATOM 3237 C C . MET B 1 149 ? 6.645 11.539 10.797 1 92 149 MET B C 1
ATOM 3239 O O . MET B 1 149 ? 5.449 11.711 11.023 1 92 149 MET B O 1
ATOM 3243 N N . ILE B 1 150 ? 7.398 12.391 10.211 1 93.31 150 ILE B N 1
ATOM 3244 C CA . ILE B 1 150 ? 6.855 13.625 9.648 1 93.31 150 ILE B CA 1
ATOM 3245 C C . ILE B 1 150 ? 7.215 13.711 8.164 1 93.31 150 ILE B C 1
ATOM 3247 O O . ILE B 1 150 ? 8.398 13.688 7.801 1 93.31 150 ILE B O 1
ATOM 3251 N N . ILE B 1 151 ? 6.277 13.703 7.363 1 96.31 151 ILE B N 1
ATOM 3252 C CA . ILE B 1 151 ? 6.445 14.078 5.961 1 96.31 151 ILE B CA 1
ATOM 3253 C C . ILE B 1 151 ? 6.152 15.562 5.785 1 96.31 151 ILE B C 1
ATOM 3255 O O . ILE B 1 151 ? 5.02 16.016 5.984 1 96.31 151 ILE B O 1
ATOM 3259 N N . ASP B 1 152 ? 7.145 16.281 5.441 1 95.25 152 ASP B N 1
ATOM 3260 C CA . ASP B 1 152 ? 7.016 17.719 5.223 1 95.25 152 ASP B CA 1
ATOM 3261 C C . ASP B 1 152 ? 7.191 18.078 3.748 1 95.25 152 ASP B C 1
ATOM 3263 O O . ASP B 1 152 ? 8.281 17.922 3.193 1 95.25 152 ASP B O 1
ATOM 3267 N N . ALA B 1 153 ? 6.121 18.484 3.184 1 95.31 153 ALA B N 1
ATOM 3268 C CA . ALA B 1 153 ? 6.137 18.797 1.757 1 95.31 153 ALA B CA 1
ATOM 3269 C C . ALA B 1 153 ? 5.883 20.281 1.519 1 95.31 153 ALA B C 1
ATOM 3271 O O . ALA B 1 153 ? 5.016 20.875 2.158 1 95.31 153 ALA B O 1
ATOM 3272 N N . ALA B 1 154 ? 6.609 20.875 0.623 1 92.69 154 ALA B N 1
ATOM 3273 C CA . ALA B 1 154 ? 6.43 22.266 0.246 1 92.69 154 ALA B CA 1
ATOM 3274 C C . ALA B 1 154 ? 6.195 22.406 -1.255 1 92.69 154 ALA B C 1
ATOM 3276 O O . ALA B 1 154 ? 7.012 21.953 -2.061 1 92.69 154 ALA B O 1
ATOM 3277 N N . TYR B 1 155 ? 5.047 22.891 -1.57 1 90.56 155 TYR B N 1
ATOM 3278 C CA . TYR B 1 155 ? 4.789 23.25 -2.961 1 90.56 155 TYR B CA 1
ATOM 3279 C C . TYR B 1 155 ? 5.375 24.625 -3.291 1 90.56 155 TYR B C 1
ATOM 3281 O O . TYR B 1 155 ? 4.898 25.641 -2.791 1 90.56 155 TYR B O 1
ATOM 3289 N N . LEU B 1 156 ? 6.43 24.516 -4.148 1 81.5 156 LEU B N 1
ATOM 3290 C CA . LEU B 1 156 ? 7.156 25.734 -4.484 1 81.5 156 LEU B CA 1
ATOM 3291 C C . LEU B 1 156 ? 6.777 26.234 -5.875 1 81.5 156 LEU B C 1
ATOM 3293 O O . LEU B 1 156 ? 6.789 25.469 -6.84 1 81.5 156 LEU B O 1
ATOM 3297 N N . ASN B 1 157 ? 6.625 27.484 -6.016 1 73.62 157 ASN B N 1
ATOM 3298 C CA . ASN B 1 157 ? 6.379 28.219 -7.25 1 73.62 157 ASN B CA 1
ATOM 3299 C C . ASN B 1 157 ? 5.496 27.438 -8.211 1 73.62 157 ASN B C 1
ATOM 3301 O O . ASN B 1 157 ? 5.707 27.453 -9.422 1 73.62 157 ASN B O 1
ATOM 3305 N N . ASN B 1 158 ? 4.598 26.609 -7.812 1 67 158 ASN B N 1
ATOM 3306 C CA . ASN B 1 158 ? 3.594 25.875 -8.57 1 67 158 ASN B CA 1
ATOM 3307 C C . ASN B 1 158 ? 4.234 24.844 -9.5 1 67 158 ASN B C 1
ATOM 3309 O O . ASN B 1 158 ? 3.617 24.422 -10.477 1 67 158 ASN B O 1
ATOM 3313 N N . ARG B 1 159 ? 5.508 24.609 -9.328 1 72.38 159 ARG B N 1
ATOM 3314 C CA . ARG B 1 159 ? 6.113 23.719 -10.305 1 72.38 159 ARG B CA 1
ATOM 3315 C C . ARG B 1 159 ? 6.738 22.5 -9.633 1 72.38 159 ARG B C 1
ATOM 3317 O O . ARG B 1 159 ? 6.805 21.422 -10.227 1 72.38 159 ARG B O 1
ATOM 3324 N N . GLU B 1 160 ? 7.188 22.734 -8.461 1 83.31 160 GLU B N 1
ATOM 3325 C CA . GLU B 1 160 ? 7.957 21.656 -7.836 1 83.31 160 GLU B CA 1
ATOM 3326 C C . GLU B 1 160 ? 7.5 21.422 -6.398 1 83.31 160 GLU B C 1
ATOM 3328 O O . GLU B 1 160 ? 6.934 22.312 -5.762 1 83.31 160 GLU B O 1
ATOM 3333 N N . ILE B 1 161 ? 7.656 20.172 -6.012 1 91.88 161 ILE B N 1
ATOM 3334 C CA . ILE B 1 161 ? 7.387 19.797 -4.629 1 91.88 161 ILE B CA 1
ATOM 3335 C C . ILE B 1 161 ? 8.672 19.328 -3.957 1 91.88 161 ILE B C 1
ATOM 3337 O O . ILE B 1 161 ? 9.414 18.516 -4.523 1 91.88 161 ILE B O 1
ATOM 3341 N N . GLU B 1 162 ? 9.039 19.938 -2.877 1 93.88 162 GLU B N 1
ATOM 3342 C CA . GLU B 1 162 ? 10.141 19.469 -2.033 1 93.88 162 GLU B CA 1
ATOM 3343 C C . GLU B 1 162 ? 9.617 18.688 -0.834 1 93.88 162 GLU B C 1
ATOM 3345 O O . GLU B 1 162 ? 8.758 19.172 -0.093 1 93.88 162 GLU B O 1
ATOM 3350 N N . VAL B 1 163 ? 10.133 17.516 -0.717 1 96.5 163 VAL B N 1
ATOM 3351 C CA . VAL B 1 163 ? 9.648 16.672 0.372 1 96.5 163 VAL B CA 1
ATOM 3352 C C . VAL B 1 163 ? 10.812 16.297 1.292 1 96.5 163 VAL B C 1
ATOM 3354 O O . VAL B 1 163 ? 11.867 15.859 0.827 1 96.5 163 VAL B O 1
ATOM 3357 N N . LYS B 1 164 ? 10.562 16.453 2.582 1 97.19 164 LYS B N 1
ATOM 3358 C CA . LYS B 1 164 ? 11.508 16.047 3.615 1 97.19 164 LYS B CA 1
ATOM 3359 C C . LYS B 1 164 ? 10.859 15.102 4.621 1 97.19 164 LYS B C 1
ATOM 3361 O O . LYS B 1 164 ? 9.688 15.289 4.984 1 97.19 164 LYS B O 1
ATOM 3366 N N . LEU B 1 165 ? 11.664 14.18 5.051 1 97.81 165 LEU B N 1
ATOM 3367 C CA . LEU B 1 165 ? 11.172 13.188 6.004 1 97.81 165 LEU B CA 1
ATOM 3368 C C . LEU B 1 165 ? 11.906 13.305 7.336 1 97.81 165 LEU B C 1
ATOM 3370 O O . LEU B 1 165 ? 13.141 13.398 7.363 1 97.81 165 LEU B O 1
ATOM 3374 N N . GLY B 1 166 ? 11.117 13.414 8.406 1 95.94 166 GLY B N 1
ATOM 3375 C CA . GLY B 1 166 ? 11.672 13.453 9.75 1 95.94 166 GLY B CA 1
ATOM 3376 C C . GLY B 1 166 ? 11.156 12.344 10.641 1 95.94 166 GLY B C 1
ATOM 3377 O O . GLY B 1 166 ? 10.141 11.711 10.336 1 95.94 166 GLY B O 1
ATOM 3378 N N . PHE B 1 167 ? 11.93 12.086 11.68 1 92.88 167 PHE B N 1
ATOM 3379 C CA . PHE B 1 167 ? 11.609 11.047 12.656 1 92.88 167 PHE B CA 1
ATOM 3380 C C . PHE B 1 167 ? 11.695 11.586 14.078 1 92.88 167 PHE B C 1
ATOM 3382 O O . PHE B 1 167 ? 12.531 12.453 14.359 1 92.88 167 PHE B O 1
ATOM 3389 N N . GLY B 1 168 ? 10.836 11.07 14.938 1 88.69 168 GLY B N 1
ATOM 3390 C CA . GLY B 1 168 ? 10.938 11.531 16.312 1 88.69 168 GLY B CA 1
ATOM 3391 C C . GLY B 1 168 ? 10.25 10.602 17.297 1 88.69 168 GLY B C 1
ATOM 3392 O O . GLY B 1 168 ? 9.578 9.648 16.906 1 88.69 168 GLY B O 1
ATOM 3393 N N . VAL B 1 169 ? 10.609 10.805 18.516 1 85.31 169 VAL B N 1
ATOM 3394 C CA . VAL B 1 169 ? 9.992 10.086 19.625 1 85.31 169 VAL B CA 1
ATOM 3395 C C . VAL B 1 169 ? 9.648 11.062 20.75 1 85.31 169 VAL B C 1
ATOM 3397 O O . VAL B 1 169 ? 10.117 12.203 20.75 1 85.31 169 VAL B O 1
ATOM 3400 N N . GLU B 1 170 ? 8.812 10.531 21.578 1 80.38 170 GLU B N 1
ATOM 3401 C CA . GLU B 1 170 ? 8.594 11.25 22.828 1 80.38 170 GLU B CA 1
ATOM 3402 C C . GLU B 1 170 ? 9.547 10.766 23.922 1 80.38 170 GLU B C 1
ATOM 3404 O O . GLU B 1 170 ? 9.664 9.555 24.156 1 80.38 170 GLU B O 1
ATOM 3409 N N . ALA B 1 171 ? 10.172 11.672 24.5 1 75.44 171 ALA B N 1
ATOM 3410 C CA . ALA B 1 171 ? 11.141 11.336 25.547 1 75.44 171 ALA B CA 1
ATOM 3411 C C . ALA B 1 171 ? 10.438 10.805 26.781 1 75.44 171 ALA B C 1
ATOM 3413 O O . ALA B 1 171 ? 11 9.992 27.531 1 75.44 171 ALA B O 1
ATOM 3414 N N . ASP B 1 172 ? 9.258 11.273 27.062 1 74.88 172 ASP B N 1
ATOM 3415 C CA . ASP B 1 172 ? 8.469 10.812 28.188 1 74.88 172 ASP B CA 1
ATOM 3416 C C . ASP B 1 172 ? 7.02 10.539 27.781 1 74.88 172 ASP B C 1
ATOM 3418 O O . ASP B 1 172 ? 6.148 11.398 27.938 1 74.88 172 ASP B O 1
ATOM 3422 N N . PRO B 1 173 ? 6.793 9.32 27.344 1 65.38 173 PRO B N 1
ATOM 3423 C CA . PRO B 1 173 ? 5.457 9.016 26.828 1 65.38 173 PRO B CA 1
ATOM 3424 C C . PRO B 1 173 ? 4.395 8.969 27.922 1 65.38 173 PRO B C 1
ATOM 3426 O O . PRO B 1 173 ? 3.197 8.977 27.625 1 65.38 173 PRO B O 1
ATOM 3429 N N . PHE B 1 174 ? 4.887 8.992 29.125 1 68.38 174 PHE B N 1
ATOM 3430 C CA . PHE B 1 174 ? 3.949 8.875 30.234 1 68.38 174 PHE B CA 1
ATOM 3431 C C . PHE B 1 174 ? 3.695 10.242 30.875 1 68.38 174 PHE B C 1
ATOM 3433 O O . PHE B 1 174 ? 2.936 10.344 31.828 1 68.38 174 PHE B O 1
ATOM 3440 N N . ALA B 1 175 ? 4.348 11.227 30.312 1 68.56 175 ALA B N 1
ATOM 3441 C CA . ALA B 1 175 ? 4.121 12.57 30.844 1 68.56 175 ALA B CA 1
ATOM 3442 C C . ALA B 1 175 ? 2.682 13.016 30.609 1 68.56 175 ALA B C 1
ATOM 3444 O O . ALA B 1 175 ? 2.01 12.523 29.703 1 68.56 175 ALA B O 1
ATOM 3445 N N . ASP B 1 176 ? 2.18 13.859 31.484 1 65.38 176 ASP B N 1
ATOM 3446 C CA . ASP B 1 176 ? 0.861 14.453 31.297 1 65.38 176 ASP B CA 1
ATOM 3447 C C . ASP B 1 176 ? 0.779 15.195 29.953 1 65.38 176 ASP B C 1
ATOM 3449 O O . ASP B 1 176 ? 1.792 15.672 29.438 1 65.38 176 ASP B O 1
ATOM 3453 N N . ASN B 1 177 ? -0.387 15.18 29.359 1 62.75 177 ASN B N 1
ATOM 3454 C CA . ASN B 1 177 ? -0.6 15.773 28.047 1 62.75 177 ASN B CA 1
ATOM 3455 C C . ASN B 1 177 ? 0.059 17.141 27.938 1 62.75 177 ASN B C 1
ATOM 3457 O O . ASN B 1 177 ? 0.682 17.453 26.922 1 62.75 177 ASN B O 1
ATOM 3461 N N . ASP B 1 178 ? -0.102 17.953 29.047 1 60.41 178 ASP B N 1
ATOM 3462 C CA . ASP B 1 178 ? 0.431 19.312 29.031 1 60.41 178 ASP B CA 1
ATOM 3463 C C . ASP B 1 178 ? 1.956 19.297 28.953 1 60.41 178 ASP B C 1
ATOM 3465 O O . ASP B 1 178 ? 2.562 20.234 28.422 1 60.41 178 ASP B O 1
ATOM 3469 N N . LYS B 1 179 ? 2.523 18.219 29.484 1 63.66 179 LYS B N 1
ATOM 3470 C CA . LYS B 1 179 ? 3.98 18.125 29.516 1 63.66 179 LYS B CA 1
ATOM 3471 C C . LYS B 1 179 ? 4.512 17.359 28.297 1 63.66 179 LYS B C 1
ATOM 3473 O O . LYS B 1 179 ? 5.66 17.562 27.891 1 63.66 179 LYS B O 1
ATOM 3478 N N . ARG B 1 180 ? 3.729 16.531 27.719 1 64.81 180 ARG B N 1
ATOM 3479 C CA . ARG B 1 180 ? 4.129 15.688 26.594 1 64.81 180 ARG B CA 1
ATOM 3480 C C . ARG B 1 180 ? 4.52 16.547 25.391 1 64.81 180 ARG B C 1
ATOM 3482 O O . ARG B 1 180 ? 5.383 16.156 24.594 1 64.81 180 ARG B O 1
ATOM 3489 N N . LYS B 1 181 ? 4.004 17.75 25.391 1 62.28 181 LYS B N 1
ATOM 3490 C CA . LYS B 1 181 ? 4.242 18.672 24.281 1 62.28 181 LYS B CA 1
ATOM 3491 C C . LYS B 1 181 ? 5.723 19.031 24.172 1 62.28 181 LYS B C 1
ATOM 3493 O O . LYS B 1 181 ? 6.223 19.312 23.078 1 62.28 181 LYS B O 1
ATOM 3498 N N . ASP B 1 182 ? 6.344 18.906 25.312 1 69.69 182 ASP B N 1
ATOM 3499 C CA . ASP B 1 182 ? 7.73 19.359 25.328 1 69.69 182 ASP B CA 1
ATOM 3500 C C . ASP B 1 182 ? 8.695 18.172 25.312 1 69.69 182 ASP B C 1
ATOM 3502 O O . ASP B 1 182 ? 9.906 18.344 25.422 1 69.69 182 ASP B O 1
ATOM 3506 N N . THR B 1 183 ? 8.086 17.078 25 1 77.31 183 THR B N 1
ATOM 3507 C CA . THR B 1 183 ? 8.961 15.922 25.172 1 77.31 183 THR B CA 1
ATOM 3508 C C . THR B 1 183 ? 9.32 15.32 23.812 1 77.31 183 THR B C 1
ATOM 3510 O O . THR B 1 183 ? 10.094 14.367 23.734 1 77.31 183 THR B O 1
ATOM 3513 N N . PHE B 1 184 ? 8.773 15.922 22.766 1 82.5 184 PHE B N 1
ATOM 3514 C CA . PHE B 1 184 ? 9.094 15.406 21.438 1 82.5 184 PHE B CA 1
ATOM 3515 C C . PHE B 1 184 ? 10.539 15.719 21.078 1 82.5 184 PHE B C 1
ATOM 3517 O O . PHE B 1 184 ? 11.008 16.844 21.25 1 82.5 184 PHE B O 1
ATOM 3524 N N . LYS B 1 185 ? 11.172 14.719 20.578 1 86.81 185 LYS B N 1
ATOM 3525 C CA . LYS B 1 185 ? 12.539 14.883 20.109 1 86.81 185 LYS B CA 1
ATOM 3526 C C . LYS B 1 185 ? 12.734 14.25 18.734 1 86.81 185 LYS B C 1
ATOM 3528 O O . LYS B 1 185 ? 12.266 13.141 18.484 1 86.81 185 LYS B O 1
ATOM 3533 N N . PHE B 1 186 ? 13.445 14.969 17.922 1 91.38 186 PHE B N 1
ATOM 3534 C CA . PHE B 1 186 ? 13.805 14.414 16.625 1 91.38 186 PHE B CA 1
ATOM 3535 C C . PHE B 1 186 ? 14.93 13.391 16.766 1 91.38 186 PHE B C 1
ATOM 3537 O O . PHE B 1 186 ? 15.805 13.539 17.625 1 91.38 186 PHE B O 1
ATOM 3544 N N . LEU B 1 187 ? 14.875 12.414 15.969 1 92.75 187 LEU B N 1
ATOM 3545 C CA . LEU B 1 187 ? 15.922 11.406 15.852 1 92.75 187 LEU B CA 1
ATOM 3546 C C . LEU B 1 187 ? 16.438 11.32 14.414 1 92.75 187 LEU B C 1
ATOM 3548 O O . LEU B 1 187 ? 15.695 11.609 13.469 1 92.75 187 LEU B O 1
ATOM 3552 N N . SER B 1 188 ? 17.734 10.977 14.312 1 95.56 188 SER B N 1
ATOM 3553 C CA . SER B 1 188 ? 18.188 10.547 12.992 1 95.56 188 SER B CA 1
ATOM 3554 C C . SER B 1 188 ? 17.469 9.281 12.547 1 95.56 188 SER B C 1
ATOM 3556 O O . SER B 1 188 ? 16.922 8.547 13.375 1 95.56 188 SER B O 1
ATOM 3558 N N . PHE B 1 189 ? 17.469 9.031 11.297 1 96.19 189 PHE B N 1
ATOM 3559 C CA . PHE B 1 189 ? 16.844 7.816 10.773 1 96.19 189 PHE B CA 1
ATOM 3560 C C . PHE B 1 189 ? 17.484 6.574 11.391 1 96.19 189 PHE B C 1
ATOM 3562 O O . PHE B 1 189 ? 16.781 5.637 11.773 1 96.19 189 PHE B O 1
ATOM 3569 N N . GLU B 1 190 ? 18.781 6.625 11.492 1 95.12 190 GLU B N 1
ATOM 3570 C CA . GLU B 1 190 ? 19.484 5.496 12.078 1 95.12 190 GLU B CA 1
ATOM 3571 C C . GLU B 1 190 ? 19.062 5.27 13.523 1 95.12 190 GLU B C 1
ATOM 3573 O O . GLU B 1 190 ? 18.812 4.137 13.938 1 95.12 190 GLU B O 1
ATOM 3578 N N . ASP B 1 191 ? 19.016 6.312 14.305 1 93.44 191 ASP B N 1
ATOM 3579 C CA . ASP B 1 191 ? 18.609 6.199 15.695 1 93.44 191 ASP B CA 1
ATOM 3580 C C . ASP B 1 191 ? 17.172 5.73 15.812 1 93.44 191 ASP B C 1
ATOM 3582 O O . ASP B 1 191 ? 16.828 4.969 16.719 1 93.44 191 ASP B O 1
ATOM 3586 N N . PHE B 1 192 ? 16.375 6.176 14.93 1 92.62 192 PHE B N 1
ATOM 3587 C CA . PHE B 1 192 ? 14.984 5.738 14.883 1 92.62 192 PHE B CA 1
ATOM 3588 C C . PHE B 1 192 ? 14.891 4.242 14.617 1 92.62 192 PHE B C 1
ATOM 3590 O O . PHE B 1 192 ? 14.188 3.521 15.328 1 92.62 192 PHE B O 1
ATOM 3597 N N . CYS B 1 193 ? 15.648 3.773 13.656 1 92.81 193 CYS B N 1
ATOM 3598 C CA . CYS B 1 193 ? 15.664 2.359 13.289 1 92.81 193 CYS B CA 1
ATOM 3599 C C . CYS B 1 193 ? 16.219 1.509 14.438 1 92.81 193 CYS B C 1
ATOM 3601 O O . CYS B 1 193 ? 15.922 0.313 14.516 1 92.81 193 CYS B O 1
ATOM 3603 N N . ASN B 1 194 ? 16.953 2.145 15.273 1 91.06 194 ASN B N 1
ATOM 3604 C CA . ASN B 1 194 ? 17.578 1.405 16.359 1 91.06 194 ASN B CA 1
ATOM 3605 C C . ASN B 1 194 ? 16.703 1.386 17.609 1 91.06 194 ASN B C 1
ATOM 3607 O O . ASN B 1 194 ? 17.062 0.765 18.609 1 91.06 194 ASN B O 1
ATOM 3611 N N . GLN B 1 195 ? 15.594 2.111 17.5 1 86.62 195 GLN B N 1
ATOM 3612 C CA . GLN B 1 195 ? 14.648 1.958 18.594 1 86.62 195 GLN B CA 1
ATOM 3613 C C . GLN B 1 195 ? 14.227 0.5 18.766 1 86.62 195 GLN B C 1
ATOM 3615 O O . GLN B 1 195 ? 14.125 -0.237 17.781 1 86.62 195 GLN B O 1
ATOM 3620 N N . PRO B 1 196 ? 13.867 0.091 19.922 1 81.94 196 PRO B N 1
ATOM 3621 C CA . PRO B 1 196 ? 13.586 -1.319 20.203 1 81.94 196 PRO B CA 1
ATOM 3622 C C . PRO B 1 196 ? 12.484 -1.89 19.312 1 81.94 196 PRO B C 1
ATOM 3624 O O . PRO B 1 196 ? 12.57 -3.039 18.875 1 81.94 196 PRO B O 1
ATOM 3627 N N . VAL B 1 197 ? 11.539 -1.125 19.016 1 79.62 197 VAL B N 1
ATOM 3628 C CA . VAL B 1 197 ? 10.383 -1.606 18.281 1 79.62 197 VAL B CA 1
ATOM 3629 C C . VAL B 1 197 ? 10.766 -1.821 16.812 1 79.62 197 VAL B C 1
ATOM 3631 O O . VAL B 1 197 ? 10.164 -2.654 16.125 1 79.62 197 VAL B O 1
A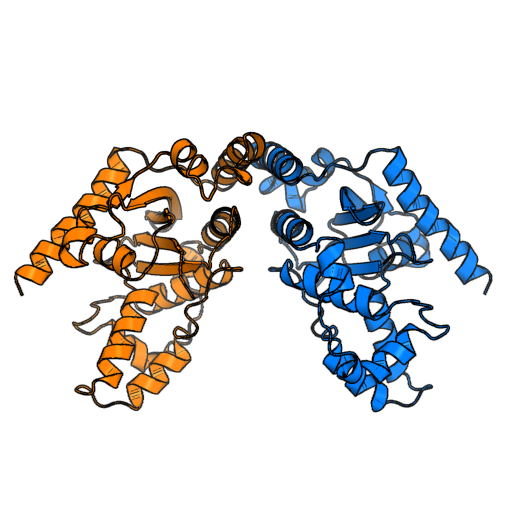TOM 3634 N N . TYR B 1 198 ? 11.859 -1.176 16.297 1 85.12 198 TYR B N 1
ATOM 3635 C CA . TYR B 1 198 ? 12.188 -1.205 14.883 1 85.12 198 TYR B CA 1
ATOM 3636 C C . TYR B 1 198 ? 13.453 -2.023 14.633 1 85.12 198 TYR B C 1
ATOM 3638 O O . TYR B 1 198 ? 13.711 -2.449 13.5 1 85.12 198 TYR B O 1
ATOM 3646 N N . LYS B 1 199 ? 14.141 -2.209 15.609 1 84.38 199 LYS B N 1
ATOM 3647 C CA . LYS B 1 199 ? 15.5 -2.729 15.477 1 84.38 199 LYS B CA 1
ATOM 3648 C C . LYS B 1 199 ? 15.508 -4.074 14.758 1 84.38 199 LYS B C 1
ATOM 3650 O O . LYS B 1 199 ? 16.375 -4.324 13.906 1 84.38 199 LYS B O 1
ATOM 3655 N N . SER B 1 200 ? 14.578 -4.898 14.961 1 84.5 200 SER B N 1
ATOM 3656 C CA . SER B 1 200 ? 14.562 -6.23 14.359 1 84.5 200 SER B CA 1
ATOM 3657 C C . SER B 1 200 ? 14.195 -6.168 12.883 1 84.5 200 SER B C 1
ATOM 3659 O O . SER B 1 200 ? 14.711 -6.941 12.078 1 84.5 200 SER B O 1
ATOM 3661 N N . SER B 1 201 ? 13.461 -5.246 12.5 1 86.25 201 SER B N 1
ATOM 3662 C CA . SER B 1 201 ? 12.953 -5.18 11.133 1 86.25 201 SER B CA 1
ATOM 3663 C C . SER B 1 201 ? 13.742 -4.176 10.297 1 86.25 201 SER B C 1
ATOM 3665 O O . SER B 1 201 ? 13.75 -4.258 9.07 1 86.25 201 SER B O 1
ATOM 3667 N N . CYS B 1 202 ? 14.367 -3.299 10.945 1 92.56 202 CYS B N 1
ATOM 3668 C CA . CYS B 1 202 ? 15.148 -2.277 10.25 1 92.56 202 CYS B CA 1
ATOM 3669 C C . CYS B 1 202 ? 16.625 -2.633 10.258 1 92.56 202 CYS B C 1
ATOM 3671 O O . CYS B 1 202 ? 17.453 -1.873 10.766 1 92.56 202 CYS B O 1
A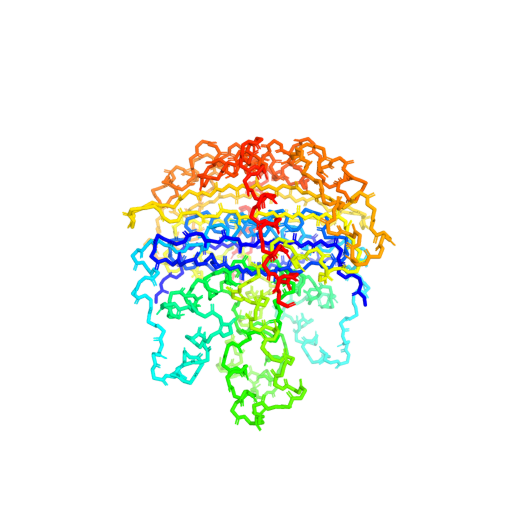TOM 3673 N N . ASN B 1 203 ? 16.906 -3.729 9.609 1 93.56 203 ASN B N 1
ATOM 3674 C CA . ASN B 1 203 ? 18.312 -4.148 9.531 1 93.56 203 ASN B CA 1
ATOM 3675 C C . ASN B 1 203 ? 19.109 -3.246 8.594 1 93.56 203 ASN B C 1
ATOM 3677 O O . ASN B 1 203 ? 18.578 -2.299 8.023 1 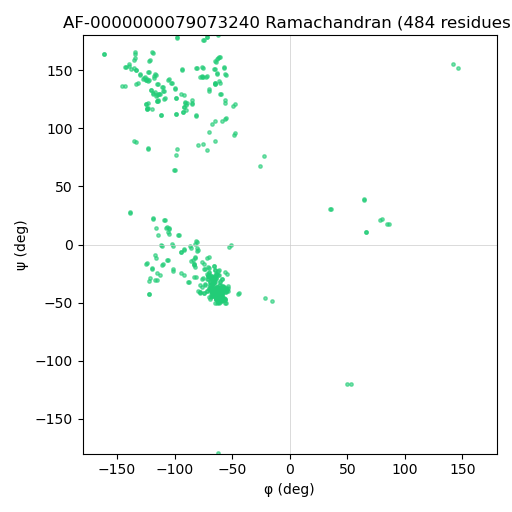93.56 203 ASN B O 1
ATOM 3681 N N . GLU B 1 204 ? 20.375 -3.484 8.445 1 95 204 GLU B N 1
ATOM 3682 C CA . GLU B 1 204 ? 21.281 -2.621 7.703 1 95 204 GLU B CA 1
ATOM 3683 C C . GLU B 1 204 ? 20.875 -2.506 6.242 1 95 204 GLU B C 1
ATOM 3685 O O . GLU B 1 204 ? 20.922 -1.421 5.66 1 95 204 GLU B O 1
ATOM 3690 N N . ASP B 1 205 ? 20.516 -3.609 5.699 1 96.06 205 ASP B N 1
ATOM 3691 C CA . ASP B 1 205 ? 20.047 -3.6 4.312 1 96.06 205 ASP B CA 1
ATOM 3692 C C . ASP B 1 205 ? 18.812 -2.73 4.152 1 96.06 205 ASP B C 1
ATOM 3694 O O . ASP B 1 205 ? 18.703 -1.952 3.201 1 96.06 205 ASP B O 1
ATOM 3698 N N . PHE B 1 206 ? 17.891 -2.85 5.066 1 96.69 206 PHE B N 1
ATOM 3699 C CA . PHE B 1 206 ? 16.703 -2.025 5.008 1 96.69 206 PHE B CA 1
ATOM 3700 C C . PHE B 1 206 ? 17.047 -0.544 5.082 1 96.69 206 PHE B C 1
ATOM 3702 O O . PHE B 1 206 ? 16.578 0.255 4.273 1 96.69 206 PHE B O 1
ATOM 3709 N N . GLN B 1 207 ? 17.828 -0.237 6.035 1 97.12 207 GLN B N 1
ATOM 3710 C CA . GLN B 1 207 ? 18.203 1.161 6.23 1 97.12 207 GLN B CA 1
ATOM 3711 C C . GLN B 1 207 ? 18.812 1.746 4.965 1 97.12 207 GLN B C 1
ATOM 3713 O O . GLN B 1 207 ? 18.422 2.818 4.508 1 97.12 207 GLN B O 1
ATOM 3718 N N . ALA B 1 208 ? 19.781 1.03 4.422 1 97.5 208 ALA B N 1
ATOM 3719 C CA . ALA B 1 208 ? 20.469 1.498 3.215 1 97.5 208 ALA B CA 1
ATOM 3720 C C . ALA B 1 208 ? 19.5 1.569 2.035 1 97.5 208 ALA B C 1
ATOM 3722 O O . ALA B 1 208 ? 19.484 2.553 1.293 1 97.5 208 ALA B O 1
ATOM 3723 N N . GLY B 1 209 ? 18.734 0.527 1.863 1 97.56 209 GLY B N 1
ATOM 3724 C CA . GLY B 1 209 ? 17.766 0.491 0.775 1 97.56 209 GLY B CA 1
ATOM 3725 C C . GLY B 1 209 ? 16.719 1.572 0.88 1 97.56 209 GLY B C 1
ATOM 3726 O O . GLY B 1 209 ? 16.375 2.213 -0.116 1 97.56 209 GLY B O 1
ATOM 3727 N N . TYR B 1 210 ? 16.234 1.756 2.066 1 97.38 210 TYR B N 1
ATOM 3728 C CA . TYR B 1 210 ? 15.195 2.756 2.309 1 97.38 210 TYR B CA 1
ATOM 3729 C C . TYR B 1 210 ? 15.695 4.152 1.954 1 97.38 210 TYR B C 1
ATOM 3731 O O . TYR B 1 210 ? 14.992 4.918 1.29 1 97.38 210 TYR B O 1
ATOM 3739 N N . LYS B 1 211 ? 16.875 4.488 2.352 1 97.69 211 LYS B N 1
ATOM 3740 C CA . LYS B 1 211 ? 17.469 5.785 2.043 1 97.69 211 LYS B CA 1
ATOM 3741 C C . LYS B 1 211 ? 17.578 5.996 0.537 1 97.69 211 LYS B C 1
ATOM 3743 O O . LYS B 1 211 ? 17.266 7.074 0.029 1 97.69 211 LYS B O 1
ATOM 3748 N N . LEU B 1 212 ? 18.031 4.973 -0.112 1 97.38 212 LEU B N 1
ATOM 3749 C CA . LEU B 1 212 ? 18.203 5.062 -1.559 1 97.38 212 LEU B CA 1
ATOM 3750 C C . LEU B 1 212 ? 16.859 5.211 -2.254 1 97.38 212 LEU B C 1
ATOM 3752 O O . LEU B 1 212 ? 16.719 5.988 -3.203 1 97.38 212 LEU B O 1
ATOM 3756 N N . LEU B 1 213 ? 15.883 4.504 -1.781 1 97.06 213 LEU B N 1
ATOM 3757 C CA . LEU B 1 213 ? 14.555 4.609 -2.371 1 97.06 213 LEU B CA 1
ATOM 3758 C C . LEU B 1 213 ? 13.984 6.012 -2.184 1 97.06 213 LEU B C 1
ATOM 3760 O O . LEU B 1 213 ? 13.414 6.586 -3.113 1 97.06 213 LEU B O 1
ATOM 3764 N N . LEU B 1 214 ? 14.102 6.496 -0.993 1 97.5 214 LEU B N 1
ATOM 3765 C CA . LEU B 1 214 ? 13.641 7.855 -0.745 1 97.5 214 LEU B CA 1
ATOM 3766 C C . LEU B 1 214 ? 14.32 8.844 -1.685 1 97.5 214 LEU B C 1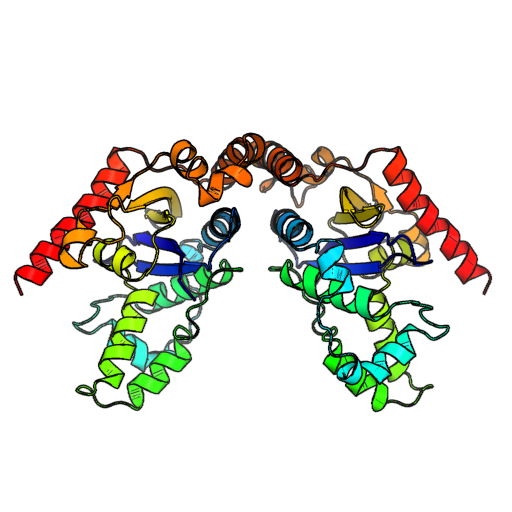
ATOM 3768 O O . LEU B 1 214 ? 13.664 9.695 -2.283 1 97.5 214 LEU B O 1
ATOM 3772 N N . ARG B 1 215 ? 15.602 8.719 -1.793 1 96.31 215 ARG B N 1
ATOM 3773 C CA . ARG B 1 215 ? 16.344 9.586 -2.703 1 96.31 215 ARG B CA 1
ATOM 3774 C C . ARG B 1 215 ? 15.836 9.438 -4.133 1 96.31 215 ARG B C 1
ATOM 3776 O O . ARG B 1 215 ? 15.734 10.422 -4.867 1 96.31 215 ARG B O 1
ATOM 3783 N N . SER B 1 216 ? 15.539 8.281 -4.527 1 95.12 216 SER B N 1
ATOM 3784 C CA . SER B 1 216 ? 15.094 8 -5.887 1 95.12 216 SER B CA 1
ATOM 3785 C C . SER B 1 216 ? 13.797 8.734 -6.207 1 95.12 216 SER B C 1
ATOM 3787 O O . SER B 1 216 ? 13.516 9.039 -7.371 1 95.12 216 SER B O 1
ATOM 3789 N N . ILE B 1 217 ? 13.008 9.031 -5.211 1 93.38 217 ILE B N 1
ATOM 3790 C CA . ILE B 1 217 ? 11.734 9.688 -5.461 1 93.38 217 ILE B CA 1
ATOM 3791 C C . ILE B 1 217 ? 11.82 11.156 -5.051 1 93.38 217 ILE B C 1
ATOM 3793 O O . ILE B 1 217 ? 10.797 11.828 -4.898 1 93.38 217 ILE B O 1
ATOM 3797 N N . GLY B 1 218 ? 13.016 11.602 -4.773 1 93 218 GLY B N 1
ATOM 3798 C CA . GLY B 1 218 ? 13.258 13.016 -4.535 1 93 218 GLY B CA 1
ATOM 3799 C C . GLY B 1 218 ? 12.992 13.438 -3.104 1 93 218 GLY B C 1
ATOM 3800 O O . GLY B 1 218 ? 12.742 14.609 -2.834 1 93 218 GLY B O 1
ATOM 3801 N N . CYS B 1 219 ? 12.93 12.5 -2.199 1 96.69 219 CYS B N 1
ATOM 3802 C CA . CYS B 1 219 ? 12.719 12.797 -0.785 1 96.69 219 CYS B CA 1
ATOM 3803 C C . CYS B 1 219 ? 14.039 12.758 -0.024 1 96.69 219 CYS B C 1
ATOM 3805 O O . CYS B 1 219 ? 14.852 11.852 -0.22 1 96.69 219 CYS B O 1
ATOM 3807 N N . THR B 1 220 ? 14.273 13.781 0.822 1 96.62 220 THR B N 1
ATOM 3808 C CA . THR B 1 220 ? 15.445 13.82 1.684 1 96.62 220 THR B CA 1
ATOM 3809 C C . THR B 1 220 ? 15.039 13.844 3.154 1 96.62 220 THR B C 1
ATOM 3811 O O . THR B 1 220 ? 13.875 14.07 3.479 1 96.62 220 THR B O 1
ATOM 3814 N N . PHE B 1 221 ? 16.031 13.555 3.996 1 97.19 221 PHE B N 1
ATOM 3815 C CA . PHE B 1 221 ? 15.773 13.648 5.426 1 97.19 221 PHE B CA 1
ATOM 3816 C C . PHE B 1 221 ? 15.852 15.094 5.902 1 97.19 221 PHE B C 1
ATOM 3818 O O . PHE B 1 221 ? 16.609 15.891 5.352 1 97.19 221 PHE B O 1
ATOM 3825 N N . MET B 1 222 ? 15.125 15.352 6.918 1 95.75 222 MET B N 1
ATOM 3826 C CA . MET B 1 222 ? 15.219 16.656 7.562 1 95.75 222 MET B CA 1
ATOM 3827 C C . MET B 1 222 ? 16.609 16.859 8.172 1 95.75 222 MET B C 1
ATOM 3829 O O . MET B 1 222 ? 17.188 15.938 8.742 1 95.75 222 MET B O 1
ATOM 3833 N N . ASN B 1 223 ? 17.062 18.062 7.984 1 93 223 ASN B N 1
ATOM 3834 C CA . ASN B 1 223 ? 18.266 18.469 8.719 1 93 223 ASN B CA 1
ATOM 3835 C C . ASN B 1 223 ? 17.922 19.266 9.961 1 93 223 ASN B C 1
ATOM 3837 O O . ASN B 1 223 ? 16.75 19.531 10.234 1 93 223 ASN B O 1
ATOM 3841 N N . ALA B 1 224 ? 18.922 19.641 10.695 1 90.62 224 ALA B N 1
ATOM 3842 C CA . ALA B 1 224 ? 18.719 20.312 11.969 1 90.62 224 ALA B CA 1
ATOM 3843 C C . ALA B 1 224 ? 17.922 21.594 11.789 1 90.62 224 ALA B C 1
ATOM 3845 O O . ALA B 1 224 ? 17.062 21.938 12.617 1 90.62 224 ALA B O 1
ATOM 3846 N N . SER B 1 225 ? 18.172 22.234 10.766 1 88.94 225 SER B N 1
ATOM 3847 C CA . SER B 1 225 ? 17.469 23.5 10.508 1 88.94 225 SER B CA 1
ATOM 3848 C C . SER B 1 225 ? 15.984 23.25 10.289 1 88.94 225 SER B C 1
ATOM 3850 O O . SER B 1 225 ? 15.148 23.984 10.828 1 88.94 225 SER B O 1
ATOM 3852 N N . HIS B 1 226 ? 15.68 22.266 9.555 1 89.81 226 HIS B N 1
ATOM 3853 C CA . HIS B 1 226 ? 14.281 21.938 9.297 1 89.81 226 HIS B CA 1
ATOM 3854 C C . HIS B 1 226 ? 13.578 21.469 10.57 1 89.81 226 HIS B C 1
ATOM 3856 O O . HIS B 1 226 ? 12.438 21.859 10.828 1 89.81 226 HIS B O 1
ATOM 3862 N N . GLU B 1 227 ? 14.297 20.719 11.281 1 88.81 227 GLU B N 1
ATOM 3863 C CA . GLU B 1 227 ? 13.75 20.219 12.539 1 88.81 227 GLU B CA 1
ATOM 3864 C C . GLU B 1 227 ? 13.414 21.359 13.484 1 88.81 227 GLU B C 1
ATOM 3866 O O . GLU B 1 227 ? 12.336 21.391 14.086 1 88.81 227 GLU B O 1
ATOM 3871 N N . ASN B 1 228 ? 14.266 22.25 13.523 1 83.5 228 ASN B N 1
ATOM 3872 C CA . ASN B 1 228 ? 14.047 23.422 14.375 1 83.5 228 ASN B CA 1
ATOM 3873 C C . ASN B 1 228 ? 12.844 24.234 13.906 1 83.5 228 ASN B C 1
ATOM 3875 O O . ASN B 1 228 ? 12.07 24.734 14.719 1 83.5 228 ASN B O 1
ATOM 3879 N N . TYR B 1 229 ? 12.758 24.312 12.688 1 81.19 229 TYR B N 1
ATOM 3880 C CA . TYR B 1 229 ? 11.633 25.047 12.125 1 81.19 229 TYR B CA 1
ATOM 3881 C C . TYR B 1 229 ? 10.312 24.391 12.508 1 81.19 229 TYR B C 1
ATOM 3883 O O . TYR B 1 229 ? 9.375 25.062 12.945 1 81.19 229 TYR B O 1
ATOM 3891 N N . VAL B 1 230 ? 10.273 23.125 12.391 1 78.25 230 VAL B N 1
ATOM 3892 C CA . VAL B 1 230 ? 9.07 22.375 12.711 1 78.25 230 VAL B CA 1
ATOM 3893 C C . VAL B 1 230 ? 8.734 22.531 14.188 1 78.25 230 VAL B C 1
ATOM 3895 O O . VAL B 1 230 ? 7.57 22.719 14.555 1 78.25 230 VAL B O 1
ATOM 3898 N N . LEU B 1 231 ? 9.711 22.578 15 1 77.62 231 LEU B N 1
ATOM 3899 C CA . LEU B 1 231 ? 9.5 22.719 16.438 1 77.62 231 LEU B CA 1
ATOM 3900 C C . LEU B 1 231 ? 9.062 24.125 16.781 1 77.62 231 LEU B C 1
ATOM 3902 O O . LEU B 1 231 ? 8.266 24.328 17.703 1 77.62 231 LEU B O 1
ATOM 3906 N N . GLU B 1 232 ? 9.562 25.125 16.062 1 72.56 232 GLU B N 1
ATOM 3907 C CA . GLU B 1 232 ? 9.188 26.516 16.312 1 72.56 232 GLU B CA 1
ATOM 3908 C C . GLU B 1 232 ? 7.727 26.766 15.961 1 72.56 232 GLU B C 1
ATOM 3910 O O . GLU B 1 232 ? 7.023 27.469 16.672 1 72.56 232 GLU B O 1
ATOM 3915 N N . VAL B 1 233 ? 7.332 26.203 14.875 1 65.75 233 VAL B N 1
ATOM 3916 C CA . VAL B 1 233 ? 5.934 26.328 14.484 1 65.75 233 VAL B CA 1
ATOM 3917 C C . VAL B 1 233 ? 5.039 25.703 15.555 1 65.75 233 VAL B C 1
ATOM 3919 O O . VAL B 1 233 ? 3.992 26.266 15.898 1 65.75 233 VAL B O 1
ATOM 3922 N N . LYS B 1 234 ? 5.449 24.703 16.094 1 64.31 234 LYS B N 1
ATOM 3923 C CA . LYS B 1 234 ? 4.777 24.062 17.219 1 64.31 234 LYS B CA 1
ATOM 3924 C C . LYS B 1 234 ? 4.652 25.016 18.406 1 64.31 234 LYS B C 1
ATOM 3926 O O . LYS B 1 234 ? 3.574 25.156 18.984 1 64.31 234 LYS B O 1
ATOM 3931 N N . ARG B 1 235 ? 5.625 25.797 18.734 1 59.88 235 ARG B N 1
ATOM 3932 C CA . ARG B 1 235 ? 5.691 26.656 19.906 1 59.88 235 ARG B CA 1
ATOM 3933 C C . ARG B 1 235 ? 4.863 27.922 19.703 1 59.88 235 ARG B C 1
ATOM 3935 O O . ARG B 1 235 ? 4.215 28.406 20.641 1 59.88 235 ARG B O 1
ATOM 3942 N N . GLN B 1 236 ? 4.895 28.5 18.562 1 55.56 236 GLN B N 1
ATOM 3943 C CA . GLN B 1 236 ? 4.156 29.734 18.266 1 55.56 236 GLN B CA 1
ATOM 3944 C C . GLN B 1 236 ? 2.656 29.531 18.453 1 55.56 236 GLN B C 1
ATOM 3946 O O . GLN B 1 236 ? 1.972 30.391 19.016 1 55.56 236 GLN B O 1
ATOM 3951 N N . ARG B 1 237 ? 2.111 28.625 18.172 1 55.97 237 ARG B N 1
ATOM 3952 C CA . ARG B 1 237 ? 0.672 28.406 18.25 1 55.97 237 ARG B CA 1
ATOM 3953 C C . ARG B 1 237 ? 0.244 28.141 19.703 1 55.97 237 ARG B C 1
ATOM 3955 O O . ARG B 1 237 ? -0.824 28.578 20.125 1 55.97 237 ARG B O 1
ATOM 3962 N N . LYS B 1 238 ? 1.115 27.438 20.391 1 54.75 238 LYS B N 1
ATOM 3963 C CA . LYS B 1 238 ? 0.819 27.297 21.812 1 54.75 238 LYS B CA 1
ATOM 3964 C C . LYS B 1 238 ? 0.647 28.672 22.469 1 54.75 238 LYS B C 1
ATOM 3966 O O . LYS B 1 238 ? -0.256 28.859 23.281 1 54.75 238 LYS B O 1
ATOM 3971 N N . SER B 1 239 ? 1.497 29.5 21.953 1 48.34 239 SER B N 1
ATOM 3972 C CA . SER B 1 239 ? 1.42 30.844 22.5 1 48.34 239 SER B CA 1
ATOM 3973 C C . SER B 1 239 ? 0.121 31.531 22.094 1 48.34 239 SER B C 1
ATOM 3975 O O . SER B 1 239 ? -0.485 32.25 22.891 1 48.34 239 SER B O 1
ATOM 3977 N N . LEU B 1 240 ? -0.319 31.109 20.969 1 47 240 LEU B N 1
ATOM 3978 C CA . LEU B 1 240 ? -1.556 31.703 20.484 1 47 240 LEU B CA 1
ATOM 3979 C C . LEU B 1 240 ? -2.768 31.109 21.188 1 47 240 LEU B C 1
ATOM 3981 O O . LEU B 1 240 ? -3.729 31.812 21.5 1 47 240 LEU B O 1
ATOM 3985 N N . ASN B 1 241 ? -2.797 29.859 21.391 1 49.41 241 ASN B N 1
ATOM 3986 C CA . ASN B 1 241 ? -3.896 29.203 22.094 1 49.41 241 ASN B CA 1
ATOM 3987 C C . ASN B 1 241 ? -3.93 29.609 23.562 1 49.41 241 ASN B C 1
ATOM 3989 O O . ASN B 1 241 ? -5 29.656 24.172 1 49.41 241 ASN B O 1
ATOM 3993 N N . LEU B 1 242 ? -2.73 29.766 24.141 1 42.03 242 LEU B N 1
ATOM 3994 C CA . LEU B 1 242 ? -2.668 30.266 25.516 1 42.03 242 LEU B CA 1
ATOM 3995 C C . LEU B 1 242 ? -3.139 31.703 25.594 1 42.03 242 LEU B C 1
ATOM 3997 O O . LEU B 1 242 ? -3.592 32.156 26.641 1 42.03 242 LEU B O 1
ATOM 4001 N N . ALA B 1 243 ? -2.992 32.438 24.594 1 40.53 243 ALA B N 1
ATOM 4002 C CA . ALA B 1 243 ? -3.414 33.812 24.594 1 40.53 243 ALA B CA 1
ATOM 4003 C C . ALA B 1 243 ? -4.918 33.938 24.344 1 40.53 243 ALA B C 1
ATOM 4005 O O . ALA B 1 243 ? -5.465 35.062 24.344 1 40.53 243 ALA B O 1
ATOM 4006 N N . LYS B 1 244 ? -5.449 32.781 24.078 1 41.47 244 LYS B N 1
ATOM 4007 C CA . LYS B 1 244 ? -6.906 32.844 24.078 1 41.47 244 LYS B CA 1
ATOM 4008 C C . LYS B 1 244 ? -7.473 32.438 25.438 1 41.47 244 LYS B C 1
ATOM 4010 O O . LYS B 1 244 ? -6.988 31.5 26.062 1 41.47 244 LYS B O 1
#

Sequence (488 aa):
MGERTQILVNVHLSNERYAFGTVIHYQWGAGITMLLDAIDIIRSLPSPYMLKYDDDDEKKFKYLDSVLKSQDFEIRNPQVYRNLYKHILSGVHHGGKNDYYDLDQIQDLLKKHPEDSDDRETLLYHLNDSLCARLDDFYLTCDNNDGYMIIDAAYLNNREIEVKLGFGVEADPFADNDKRKDTFKFLSFEDFCNQPVYKSSCNEDFQAGYKLLLRSIGCTFMNASHENYVLEVKRQRKSLNLAKMGERTQILVNVHLSNERYAFGTVIHYQWGAGITMLLDAIDIIRSLPSPYMLKYDDDDEKKFKYLDSVLKSQDFEIRNPQVYRNLYKHILSGVHHGGKNDYYDLDQIQDLLKKHPEDSDDRETLLYHLNDSLCARLDDFYLTCDNNDGYMIIDAAYLNNREIEVKLGFGVEADPFADNDKRKDTFKFLSFEDFCNQPVYKSSCNEDFQAGYKLLLRSIGCTFMNASHENYVLEVKRQRKSLNLAK

pLDDT: mean 82.48, std 13.39, range [37.66, 97.81]

Organism: NCBI:txid47770

Radius of gyration: 24.82 Å; Cα contacts (8 Å, |Δi|>4): 809; chains: 2; bounding box: 49×68×63 Å

Solvent-accessible surface area (backbone atoms only — not comparable to full-atom values): 25957 Å² total; per-residue (Å²): 137,58,37,21,33,38,37,39,41,35,36,39,46,82,89,43,94,62,50,39,7,27,64,36,38,25,55,68,82,46,52,57,49,63,62,54,32,48,55,38,26,61,69,31,54,65,52,52,66,49,42,72,60,56,82,64,62,59,78,79,39,44,65,48,40,52,55,37,44,30,88,88,61,58,38,87,58,47,66,45,54,51,46,49,44,53,32,37,53,72,17,52,76,77,42,49,66,61,74,78,59,43,63,67,58,44,40,55,51,47,72,71,36,56,89,87,33,70,66,32,53,52,50,53,50,51,48,33,39,51,50,51,31,46,75,65,56,51,68,70,72,40,75,36,62,79,28,37,36,34,41,42,31,36,48,42,94,68,74,45,73,49,38,32,40,40,35,29,37,47,76,42,67,79,46,55,73,86,54,33,68,74,27,63,39,78,40,55,69,68,59,50,30,58,33,81,79,23,36,83,60,42,38,71,41,28,51,55,8,50,53,28,37,36,47,55,73,59,34,42,68,54,48,74,68,54,50,49,49,58,52,47,58,36,51,55,48,51,54,51,58,64,73,93,138,58,39,20,34,37,37,39,41,35,35,40,45,83,88,43,95,62,52,40,6,26,64,35,37,25,55,67,83,46,51,57,49,64,64,54,32,49,54,39,26,62,70,31,54,66,52,52,64,48,41,74,60,55,85,65,62,60,79,80,38,44,65,49,39,53,55,36,43,29,88,89,61,57,37,85,57,46,66,45,52,51,44,48,44,54,31,36,51,72,18,53,77,77,40,48,63,62,75,76,58,45,63,67,57,45,40,54,52,46,72,69,35,55,88,87,34,71,66,31,52,52,51,53,49,50,49,35,39,53,49,50,31,45,75,66,54,50,66,70,72,40,80,36,64,77,28,38,35,34,41,41,34,36,48,42,93,70,71,46,73,48,39,31,40,42,36,29,38,48,76,42,68,79,44,56,73,88,53,36,68,74,26,62,40,79,40,55,69,66,58,51,30,58,33,81,80,23,36,82,59,42,38,71,42,26,52,55,8,50,53,27,37,37,46,55,73,59,35,44,70,55,48,71,68,53,51,50,50,58,52,48,58,34,51,56,48,52,53,51,57,66,72,95